Protein AF-A0A7C4ZP05-F1 (afdb_monomer)

Radius of gyration: 26.63 Å; Cα contacts (8 Å, |Δi|>4): 538; chains: 1; bounding box: 79×75×57 Å

Structure (mmCIF, N/CA/C/O backbone):
data_AF-A0A7C4ZP05-F1
#
_entry.id   AF-A0A7C4ZP05-F1
#
loop_
_atom_site.group_PDB
_atom_site.id
_atom_site.type_symbol
_atom_site.label_atom_id
_atom_site.label_alt_id
_atom_site.label_comp_id
_atom_site.label_asym_id
_atom_site.label_entity_id
_atom_site.label_seq_id
_atom_site.pdbx_PDB_ins_code
_atom_site.Cartn_x
_atom_site.Cartn_y
_atom_site.Cartn_z
_atom_site.occupancy
_atom_site.B_iso_or_equiv
_atom_site.auth_seq_id
_atom_site.auth_comp_id
_atom_site.auth_asym_id
_atom_site.auth_atom_id
_atom_site.pdbx_PDB_model_num
ATOM 1 N N . MET A 1 1 ? 10.306 21.590 0.974 1.00 30.80 1 MET A N 1
ATOM 2 C CA . MET A 1 1 ? 10.526 21.213 2.388 1.00 30.80 1 MET A CA 1
ATOM 3 C C . MET A 1 1 ? 9.267 20.503 2.827 1.00 30.80 1 MET A C 1
ATOM 5 O O . MET A 1 1 ? 8.216 21.087 2.579 1.00 30.80 1 MET A O 1
ATOM 9 N N . PRO A 1 2 ? 9.343 19.294 3.410 1.00 29.03 2 PRO A N 1
ATOM 10 C CA . PRO A 1 2 ? 8.155 18.657 3.962 1.00 29.03 2 PRO A CA 1
ATOM 11 C C . PRO A 1 2 ? 7.475 19.645 4.931 1.00 29.03 2 PRO A C 1
ATOM 13 O O . PRO A 1 2 ? 8.194 20.366 5.643 1.00 29.03 2 PRO A O 1
ATOM 16 N N . PRO A 1 3 ? 6.132 19.730 4.943 1.00 35.69 3 PRO A N 1
ATOM 17 C CA . PRO A 1 3 ? 5.375 20.804 5.598 1.00 35.69 3 PRO A CA 1
ATOM 18 C C . PRO A 1 3 ? 5.689 21.000 7.094 1.00 35.69 3 PRO A C 1
ATOM 20 O O . PRO A 1 3 ? 5.400 22.050 7.662 1.00 35.69 3 PRO A O 1
ATOM 23 N N . ASN A 1 4 ? 6.339 20.027 7.739 1.00 55.16 4 ASN A N 1
ATOM 24 C CA . ASN A 1 4 ? 6.669 20.055 9.160 1.00 55.16 4 ASN A CA 1
ATOM 25 C C . ASN A 1 4 ? 8.046 20.668 9.498 1.00 55.16 4 ASN A C 1
ATOM 27 O O . ASN A 1 4 ? 8.192 21.371 10.498 1.00 55.16 4 ASN A O 1
ATOM 31 N N . LEU A 1 5 ? 9.067 20.490 8.647 1.00 56.25 5 LEU A N 1
ATOM 32 C CA . LEU A 1 5 ? 10.419 20.997 8.940 1.00 56.25 5 LEU A CA 1
ATOM 33 C C . LEU A 1 5 ? 10.482 22.526 8.935 1.00 56.25 5 LEU A C 1
ATOM 35 O O . LEU A 1 5 ? 11.255 23.110 9.691 1.00 56.25 5 LEU A O 1
ATOM 39 N N . ALA A 1 6 ? 9.654 23.185 8.120 1.00 57.41 6 ALA A N 1
ATOM 40 C CA . ALA A 1 6 ? 9.568 24.641 8.110 1.00 57.41 6 ALA A CA 1
ATOM 41 C C . ALA A 1 6 ? 9.082 25.187 9.464 1.00 57.41 6 ALA A C 1
ATOM 43 O O . ALA A 1 6 ? 9.682 26.133 9.975 1.00 57.41 6 ALA A O 1
ATOM 44 N N . ASN A 1 7 ? 8.078 24.543 10.066 1.00 62.00 7 ASN A N 1
ATOM 45 C CA . ASN A 1 7 ? 7.514 24.924 11.361 1.00 62.00 7 ASN A CA 1
ATOM 46 C C . ASN A 1 7 ? 8.466 24.596 12.511 1.00 62.00 7 ASN A C 1
ATOM 48 O O . ASN A 1 7 ? 8.726 25.453 13.351 1.00 62.00 7 ASN A O 1
ATOM 52 N N . ILE A 1 8 ? 9.063 23.400 12.515 1.00 68.69 8 ILE A N 1
ATOM 53 C CA . ILE A 1 8 ? 10.079 23.017 13.508 1.00 68.69 8 ILE A CA 1
ATOM 54 C C . ILE A 1 8 ? 11.276 23.974 13.453 1.00 68.69 8 ILE A C 1
ATOM 56 O O . ILE A 1 8 ? 11.762 24.430 14.487 1.00 68.69 8 ILE A O 1
ATOM 60 N N . ARG A 1 9 ? 11.732 24.330 12.248 1.00 80.69 9 ARG A N 1
ATOM 61 C CA . ARG A 1 9 ? 12.804 25.308 12.053 1.00 80.69 9 ARG A CA 1
ATOM 62 C C . ARG A 1 9 ? 12.437 26.659 12.653 1.00 80.69 9 ARG A C 1
ATOM 64 O O . ARG A 1 9 ? 13.272 27.245 13.337 1.00 80.69 9 ARG A O 1
ATOM 71 N N . THR A 1 10 ? 11.220 27.151 12.429 1.00 75.62 10 THR A N 1
ATOM 72 C CA . THR A 1 10 ? 10.744 28.400 13.040 1.00 75.62 10 THR A CA 1
ATOM 73 C C . THR A 1 10 ? 10.710 28.288 14.564 1.00 75.62 10 THR A C 1
ATOM 75 O O . THR A 1 10 ? 11.285 29.135 15.241 1.00 75.62 10 THR A O 1
ATOM 78 N N . LEU A 1 11 ? 10.162 27.201 15.115 1.00 74.62 11 LEU A N 1
ATOM 79 C CA . LEU A 1 11 ? 10.072 26.971 16.562 1.00 74.62 11 LEU A CA 1
ATOM 80 C C . LEU A 1 11 ? 11.438 26.938 17.249 1.00 74.62 11 LEU A C 1
ATOM 82 O O . LEU A 1 11 ? 11.625 27.584 18.280 1.00 74.62 11 LEU A O 1
ATOM 86 N N . LEU A 1 12 ? 12.405 26.230 16.667 1.00 82.19 12 LEU A N 1
ATOM 87 C CA . LEU A 1 12 ? 13.773 26.183 17.176 1.00 82.19 12 LEU A CA 1
ATOM 88 C C . LEU A 1 12 ? 14.471 27.542 17.024 1.00 82.19 12 LEU A C 1
ATOM 90 O O . LEU A 1 12 ? 15.146 27.994 17.944 1.00 82.19 12 LEU A O 1
ATOM 94 N N . THR A 1 13 ? 14.263 28.228 15.894 1.00 86.31 13 THR A N 1
ATOM 95 C CA . THR A 1 13 ? 14.860 29.549 15.634 1.00 86.31 13 THR A CA 1
ATOM 96 C C . THR A 1 13 ? 14.288 30.621 16.556 1.00 86.31 13 THR A C 1
ATOM 98 O O . THR A 1 13 ? 14.996 31.535 16.955 1.00 86.31 13 THR A O 1
ATOM 101 N N . GLU A 1 14 ? 13.016 30.576 16.917 1.00 81.69 14 GLU A N 1
ATOM 102 C CA . GLU A 1 14 ? 12.424 31.583 17.796 1.00 81.69 14 GLU A CA 1
ATOM 103 C C . GLU A 1 14 ? 12.523 31.202 19.273 1.00 81.69 14 GLU A C 1
ATOM 105 O O . GLU A 1 14 ? 12.403 32.069 20.137 1.00 81.69 14 GLU A O 1
ATOM 110 N N . GLY A 1 15 ? 12.620 29.910 19.585 1.00 78.75 15 GLY A N 1
ATOM 111 C CA . GLY A 1 15 ? 12.507 29.375 20.942 1.00 78.75 15 GLY A CA 1
ATOM 112 C C . GLY A 1 15 ? 13.802 29.319 21.737 1.00 78.75 15 GLY A C 1
ATOM 113 O O . GLY A 1 15 ? 13.717 29.225 22.958 1.00 78.75 15 GLY A O 1
ATOM 114 N N . PHE A 1 16 ? 14.947 29.399 21.060 1.00 85.94 16 PHE A N 1
ATOM 115 C CA . PHE A 1 16 ? 16.266 29.189 21.652 1.00 85.94 16 PHE A CA 1
ATOM 116 C C . PHE A 1 16 ? 17.277 30.223 21.164 1.00 85.94 16 PHE A C 1
ATOM 118 O O . PHE A 1 16 ? 17.173 30.740 20.044 1.00 85.94 16 PHE A O 1
ATOM 125 N N . PHE A 1 17 ? 18.259 30.525 22.007 1.00 89.44 17 PHE A N 1
ATOM 126 C CA . PHE A 1 17 ? 19.456 31.254 21.612 1.00 89.44 17 PHE A CA 1
ATOM 127 C C . PHE A 1 17 ? 20.478 30.311 20.961 1.00 89.44 17 PHE A C 1
ATOM 129 O O . PHE A 1 17 ? 20.321 29.088 20.959 1.00 89.44 17 PHE A O 1
ATOM 136 N N . GLU A 1 18 ? 21.519 30.876 20.347 1.00 90.19 18 GLU A N 1
ATOM 137 C CA . GLU A 1 18 ? 22.567 30.062 19.715 1.00 90.19 18 GLU A CA 1
ATOM 138 C C . GLU A 1 18 ? 23.317 29.225 20.754 1.00 90.19 18 GLU A C 1
ATOM 140 O O . GLU A 1 18 ? 23.667 28.075 20.487 1.00 90.19 18 GLU A O 1
ATOM 145 N N . GLU A 1 19 ? 23.514 29.780 21.948 1.00 89.00 19 GLU A N 1
ATOM 146 C CA . GLU A 1 19 ? 24.172 29.119 23.067 1.00 89.00 19 GLU A CA 1
ATOM 147 C C . GLU A 1 19 ? 23.390 27.884 23.533 1.00 89.00 19 GLU A C 1
ATOM 149 O O . GLU A 1 19 ? 23.995 26.833 23.732 1.00 89.00 19 GLU A O 1
ATOM 154 N N . ASP A 1 20 ? 22.057 27.966 23.613 1.00 90.31 20 ASP A N 1
ATOM 155 C CA . ASP A 1 20 ? 21.196 26.847 24.023 1.00 90.31 20 ASP A CA 1
ATOM 156 C C . ASP A 1 20 ? 21.306 25.667 23.046 1.00 90.31 20 ASP A C 1
ATOM 158 O O . ASP A 1 20 ? 21.434 24.508 23.443 1.00 90.31 20 ASP A O 1
ATOM 162 N N . LEU A 1 21 ? 21.290 25.964 21.742 1.00 90.56 21 LEU A N 1
ATOM 163 C CA . LEU A 1 21 ? 21.385 24.961 20.678 1.00 90.56 21 LEU A CA 1
ATOM 164 C C . LEU A 1 21 ? 22.771 24.305 20.636 1.00 90.56 21 LEU A C 1
ATOM 166 O O . LEU A 1 21 ? 22.892 23.110 20.359 1.00 90.56 21 LEU A O 1
ATOM 170 N N . ARG A 1 22 ? 23.827 25.069 20.931 1.00 90.75 22 ARG A N 1
ATOM 171 C CA . ARG A 1 22 ? 25.195 24.543 21.040 1.00 90.75 22 ARG A CA 1
ATOM 172 C C . ARG A 1 22 ? 25.364 23.687 22.293 1.00 90.75 22 ARG A C 1
ATOM 174 O O . ARG A 1 22 ? 25.927 22.597 22.196 1.00 90.75 22 ARG A O 1
ATOM 181 N N . ALA A 1 23 ? 24.820 24.128 23.427 1.00 89.38 23 ALA A N 1
ATOM 182 C CA . ALA A 1 23 ? 24.806 23.369 24.675 1.00 89.38 23 ALA A CA 1
ATOM 183 C C . ALA A 1 23 ? 24.062 22.036 24.512 1.00 89.38 23 ALA A C 1
ATOM 185 O O . ALA A 1 23 ? 24.596 20.992 24.872 1.00 89.38 23 ALA A O 1
ATOM 186 N N . PHE A 1 24 ? 22.906 22.031 23.836 1.00 91.81 24 PHE A N 1
ATOM 187 C CA . PHE A 1 24 ? 22.187 20.799 23.494 1.00 91.81 24 PHE A CA 1
ATOM 188 C C . PHE A 1 24 ? 23.074 19.760 22.800 1.00 91.81 24 PHE A C 1
ATOM 190 O O . PHE A 1 24 ? 23.030 18.576 23.147 1.00 91.81 24 PHE A O 1
ATOM 197 N N . CYS A 1 25 ? 23.889 20.194 21.837 1.00 89.88 25 CYS A N 1
ATOM 198 C CA . CYS A 1 25 ? 24.776 19.298 21.100 1.00 89.88 25 CYS A CA 1
ATOM 199 C C . CYS A 1 25 ? 25.885 18.722 21.985 1.00 89.88 25 CYS A C 1
ATOM 201 O O . CYS A 1 25 ? 26.274 17.571 21.800 1.00 89.88 25 CYS A O 1
ATOM 203 N N . LEU A 1 26 ? 26.383 19.498 22.950 1.00 87.00 26 LEU A N 1
ATOM 204 C CA . LEU A 1 26 ? 27.374 19.038 23.925 1.00 87.00 26 LEU A CA 1
ATOM 205 C C . LEU A 1 26 ? 26.772 18.054 24.931 1.00 87.00 26 LEU A C 1
ATOM 207 O O . LEU A 1 26 ? 27.380 17.022 25.225 1.00 87.00 26 LEU A O 1
ATOM 211 N N . ASP A 1 27 ? 25.573 18.349 25.422 1.00 87.00 27 ASP A N 1
ATOM 212 C CA . ASP A 1 27 ? 24.949 17.621 26.525 1.00 87.00 27 ASP A CA 1
ATOM 213 C C . ASP A 1 27 ? 24.221 16.354 26.063 1.00 87.00 27 ASP A C 1
ATOM 215 O O . ASP A 1 27 ? 24.040 15.414 26.837 1.00 87.00 27 ASP A O 1
ATOM 219 N N . THR A 1 28 ? 23.854 16.280 24.781 1.00 87.56 28 THR A N 1
ATOM 220 C CA . THR A 1 28 ? 23.114 15.150 24.212 1.00 87.56 28 THR A CA 1
ATOM 221 C C . THR A 1 28 ? 24.054 14.230 23.432 1.00 87.56 28 THR A C 1
ATOM 223 O O . THR A 1 28 ? 24.472 14.586 22.329 1.00 87.56 28 THR A O 1
ATOM 226 N N . PRO A 1 29 ? 24.355 13.001 23.913 1.00 87.88 29 PRO A N 1
ATOM 227 C CA . PRO A 1 29 ? 25.330 12.109 23.275 1.00 87.88 29 PRO A CA 1
ATOM 228 C C . PRO A 1 29 ? 25.090 11.861 21.780 1.00 87.88 29 PRO A C 1
ATOM 230 O O . PRO A 1 29 ? 26.048 11.784 21.016 1.00 87.88 29 PRO A O 1
ATOM 233 N N . LYS A 1 30 ? 23.821 11.799 21.349 1.00 86.12 30 LYS A N 1
ATOM 234 C CA . LYS A 1 30 ? 23.440 11.623 19.936 1.00 86.12 30 LYS A CA 1
ATOM 235 C C . LYS A 1 30 ? 23.768 12.826 19.041 1.00 86.12 30 LYS A C 1
ATOM 237 O O . LYS A 1 30 ? 23.913 12.637 17.841 1.00 86.12 30 LYS A O 1
ATOM 242 N N . PHE A 1 31 ? 23.892 14.029 19.601 1.00 90.19 31 PHE A N 1
ATOM 243 C CA . PHE A 1 31 ? 24.174 15.271 18.869 1.00 90.19 31 PHE A CA 1
ATOM 244 C C . PHE A 1 31 ? 25.610 15.785 19.064 1.00 90.19 31 PHE A C 1
ATOM 246 O O . PHE A 1 31 ? 26.025 16.714 18.375 1.00 90.19 31 PHE A O 1
ATOM 253 N N . LYS A 1 32 ? 26.426 15.132 19.901 1.00 88.00 32 LYS A N 1
ATOM 254 C CA . LYS A 1 32 ? 27.865 15.435 20.006 1.00 88.00 32 LYS A CA 1
ATOM 255 C C . LYS A 1 32 ? 28.602 15.447 18.658 1.00 88.00 32 LYS A C 1
ATOM 257 O O . LYS A 1 32 ? 29.421 16.344 18.471 1.00 88.00 32 LYS A O 1
ATOM 262 N N . PRO A 1 33 ? 28.323 14.539 17.697 1.00 90.38 33 PRO A N 1
ATOM 263 C CA . PRO A 1 33 ? 29.022 14.551 16.412 1.00 90.38 33 PRO A CA 1
ATOM 264 C C . PRO A 1 33 ? 28.807 15.834 15.598 1.00 90.38 33 PRO A C 1
ATOM 266 O O . PRO A 1 33 ? 29.741 16.296 14.951 1.00 90.38 33 PRO A O 1
ATOM 269 N N . VAL A 1 34 ? 27.615 16.445 15.660 1.00 89.75 34 VAL A N 1
ATOM 270 C CA . VAL A 1 34 ? 27.329 17.684 14.914 1.00 89.75 34 VAL A CA 1
ATOM 271 C C . VAL A 1 34 ? 27.906 18.925 15.593 1.00 89.75 34 VAL A C 1
ATOM 273 O O . VAL A 1 34 ? 28.084 19.942 14.936 1.00 89.75 34 VAL A O 1
ATOM 276 N N . HIS A 1 35 ? 28.278 18.854 16.875 1.00 86.56 35 HIS A N 1
ATOM 277 C CA . HIS A 1 35 ? 28.803 20.007 17.613 1.00 86.56 35 HIS A CA 1
ATOM 278 C C . HIS A 1 35 ? 30.012 20.663 16.922 1.00 86.56 35 HIS A C 1
ATOM 280 O O . HIS A 1 35 ? 30.064 21.886 16.802 1.00 86.56 35 HIS A O 1
ATOM 286 N N . HIS A 1 36 ? 30.963 19.864 16.424 1.00 80.88 36 HIS A N 1
ATOM 287 C CA . HIS A 1 36 ? 32.128 20.386 15.699 1.00 80.88 36 HIS A CA 1
ATOM 288 C C . HIS A 1 36 ? 31.745 21.042 14.368 1.00 80.88 36 HIS A C 1
ATOM 290 O O . HIS A 1 36 ? 32.348 22.039 13.988 1.00 80.88 36 HIS A O 1
ATOM 296 N N . GLU A 1 37 ? 30.707 20.540 13.697 1.00 82.62 37 GLU A N 1
ATOM 297 C CA . GLU A 1 37 ? 30.197 21.113 12.447 1.00 82.62 37 GLU A CA 1
ATOM 298 C C . GLU A 1 37 ? 29.504 22.471 12.665 1.00 82.62 37 GLU A C 1
ATOM 300 O O . GLU A 1 37 ? 29.384 23.264 11.735 1.00 82.62 37 GLU A O 1
ATOM 305 N N . LEU A 1 38 ? 29.056 22.761 13.893 1.00 84.44 38 LEU A N 1
ATOM 306 C CA . LEU A 1 38 ? 28.462 24.049 14.248 1.00 84.44 38 LEU A CA 1
ATOM 307 C C . LEU A 1 38 ? 29.509 25.129 14.554 1.00 84.44 38 LEU A C 1
ATOM 309 O O . LEU A 1 38 ? 29.139 26.300 14.653 1.00 84.44 38 LEU A O 1
ATOM 313 N N . ALA A 1 39 ? 30.782 24.775 14.768 1.00 77.69 39 ALA A N 1
ATOM 314 C CA . ALA A 1 39 ? 31.814 25.706 15.239 1.00 77.69 39 ALA A CA 1
ATOM 315 C C . ALA A 1 39 ? 32.020 26.897 14.286 1.00 77.69 39 ALA A C 1
ATOM 317 O O . ALA A 1 39 ? 32.124 28.031 14.746 1.00 77.69 39 ALA A O 1
ATOM 318 N N . ASP A 1 40 ? 31.967 26.641 12.978 1.00 80.25 40 ASP A N 1
ATOM 319 C CA . ASP A 1 40 ? 32.192 27.651 11.935 1.00 80.25 40 ASP A CA 1
ATOM 320 C C . ASP A 1 40 ? 30.897 28.327 11.450 1.00 80.25 40 ASP A C 1
ATOM 322 O O . ASP A 1 40 ? 30.927 29.252 10.635 1.00 80.25 40 ASP A O 1
ATOM 326 N N . LEU A 1 41 ? 29.735 27.881 11.940 1.00 85.81 41 LEU A N 1
ATOM 327 C CA . LEU A 1 41 ? 28.446 28.463 11.579 1.00 85.81 41 LEU A CA 1
ATOM 328 C C . LEU A 1 41 ? 28.146 29.669 12.467 1.00 85.81 41 LEU A C 1
ATOM 330 O O . LEU A 1 41 ? 28.097 29.554 13.689 1.00 85.81 41 LEU A O 1
ATOM 334 N N . SER A 1 42 ? 27.874 30.815 11.845 1.00 78.88 42 SER A N 1
ATOM 335 C CA . SER A 1 42 ? 27.343 31.999 12.523 1.00 78.88 42 SER A CA 1
ATOM 336 C C . SER A 1 42 ? 25.882 32.206 12.137 1.00 78.88 42 SER A C 1
ATOM 338 O O . SER A 1 42 ? 25.496 32.042 10.977 1.00 78.88 42 SER A O 1
ATOM 340 N N . GLY A 1 43 ? 25.052 32.556 13.117 1.00 83.94 43 GLY A N 1
ATOM 341 C CA . GLY A 1 43 ? 23.638 32.811 12.893 1.00 83.94 43 GLY A CA 1
ATOM 342 C C . GLY A 1 43 ? 22.750 31.605 13.192 1.00 83.94 43 GLY A C 1
ATOM 343 O O . GLY A 1 43 ? 22.814 30.544 12.566 1.00 83.94 43 GLY A O 1
ATOM 344 N N . LYS A 1 44 ? 21.806 31.833 14.100 1.00 87.94 44 LYS A N 1
ATOM 345 C CA . LYS A 1 44 ? 20.807 30.882 14.590 1.00 87.94 44 LYS A CA 1
ATOM 346 C C . LYS A 1 44 ? 20.099 30.068 13.506 1.00 87.94 44 LYS A C 1
ATOM 348 O O . LYS A 1 44 ? 19.918 28.866 13.665 1.00 87.94 44 LYS A O 1
ATOM 353 N N . LYS A 1 45 ? 19.732 30.686 12.378 1.00 86.38 45 LYS A N 1
ATOM 354 C CA . LYS A 1 45 ? 19.067 29.983 11.264 1.00 86.38 45 LYS A CA 1
ATOM 355 C C . LYS A 1 45 ? 19.951 28.894 10.647 1.00 86.38 45 LYS A C 1
ATOM 357 O O . LYS A 1 45 ? 19.439 27.825 10.330 1.00 86.38 45 LYS A O 1
ATOM 362 N N . ALA A 1 46 ? 21.251 29.151 10.493 1.00 88.19 46 ALA A N 1
ATOM 363 C CA . ALA A 1 46 ? 22.197 28.182 9.943 1.00 88.19 46 ALA A CA 1
ATOM 364 C C . ALA A 1 46 ? 22.427 27.018 10.918 1.00 88.19 46 ALA A C 1
ATOM 366 O O . ALA A 1 46 ? 22.433 25.861 10.506 1.00 88.19 46 ALA A O 1
ATOM 367 N N . ILE A 1 47 ? 22.520 27.321 12.217 1.00 91.06 47 ILE A N 1
ATOM 368 C CA . ILE A 1 47 ? 22.652 26.318 13.283 1.00 91.06 47 ILE A CA 1
ATOM 369 C C . ILE A 1 47 ? 21.423 25.400 13.324 1.00 91.06 47 ILE A C 1
ATOM 371 O O . ILE A 1 47 ? 21.563 24.179 13.293 1.00 91.06 47 ILE A O 1
ATOM 375 N N . VAL A 1 48 ? 20.213 25.970 13.333 1.00 91.56 48 VAL A N 1
ATOM 376 C CA . VAL A 1 48 ? 18.960 25.196 13.338 1.00 91.56 48 VAL A CA 1
ATOM 377 C C . VAL A 1 48 ? 18.832 24.338 12.081 1.00 91.56 48 VAL A C 1
ATOM 379 O O . VAL A 1 48 ? 18.484 23.165 12.177 1.00 91.56 48 VAL A O 1
ATOM 382 N N . GLN A 1 49 ? 19.137 24.895 10.907 1.00 90.31 49 GLN A N 1
ATOM 383 C CA . GLN A 1 49 ? 19.102 24.152 9.649 1.00 90.31 49 GLN A CA 1
ATOM 384 C C . GLN A 1 49 ? 20.046 22.941 9.695 1.00 90.31 49 GLN A C 1
ATOM 386 O O . GLN A 1 49 ? 19.627 21.829 9.379 1.00 90.31 49 GLN A O 1
ATOM 391 N N . ARG A 1 50 ? 21.285 23.131 10.167 1.00 91.25 50 ARG A N 1
ATOM 392 C CA . ARG A 1 50 ? 22.265 22.046 10.279 1.00 91.25 50 ARG A CA 1
ATOM 393 C C . ARG A 1 50 ? 21.841 20.973 11.279 1.00 91.25 50 ARG A C 1
ATOM 395 O O . ARG A 1 50 ? 22.029 19.786 11.021 1.00 91.25 50 ARG A O 1
ATOM 402 N N . LEU A 1 51 ? 21.239 21.377 12.397 1.00 89.38 51 LEU A N 1
ATOM 403 C CA . LEU A 1 51 ? 20.708 20.447 13.391 1.00 89.38 51 LEU A CA 1
ATOM 404 C C . LEU A 1 51 ? 19.575 19.589 12.837 1.00 89.38 51 LEU A C 1
ATOM 406 O O . LEU A 1 51 ? 19.536 18.395 13.121 1.00 89.38 51 LEU A O 1
ATOM 410 N N . LEU A 1 52 ? 18.685 20.174 12.035 1.00 87.25 52 LEU A N 1
ATOM 411 C CA . LEU A 1 52 ? 17.587 19.443 11.407 1.00 87.25 52 LEU A CA 1
ATOM 412 C C . LEU A 1 52 ? 18.091 18.460 10.353 1.00 87.25 52 LEU A C 1
ATOM 414 O O . LEU A 1 52 ? 17.687 17.304 10.378 1.00 87.25 52 LEU A O 1
ATOM 418 N N . GLU A 1 53 ? 19.030 18.877 9.505 1.00 86.94 53 GLU A N 1
ATOM 419 C CA . GLU A 1 53 ? 19.675 17.990 8.527 1.00 86.94 53 GLU A CA 1
ATOM 420 C C . GLU A 1 53 ? 20.397 16.823 9.205 1.00 86.94 53 GLU A C 1
ATOM 422 O O . GLU A 1 53 ? 20.304 15.676 8.766 1.00 86.94 53 GLU A O 1
ATOM 427 N N . PHE A 1 54 ? 21.115 17.098 10.297 1.00 89.38 54 PHE A N 1
ATOM 428 C CA . PHE A 1 54 ? 21.764 16.056 11.080 1.00 89.38 54 PHE A CA 1
ATOM 429 C C . PHE A 1 54 ? 20.738 15.106 11.704 1.00 89.38 54 PHE A C 1
ATOM 431 O O . PHE A 1 54 ? 20.906 13.890 11.624 1.00 89.38 54 PHE A O 1
ATOM 438 N N . ALA A 1 55 ? 19.679 15.651 12.304 1.00 82.25 55 ALA A N 1
ATOM 439 C CA . ALA A 1 55 ? 18.650 14.876 12.980 1.00 82.25 55 ALA A CA 1
ATOM 440 C C . ALA A 1 55 ? 17.845 13.993 12.020 1.00 82.25 55 ALA A C 1
ATOM 442 O O . ALA A 1 55 ? 17.488 12.874 12.379 1.00 82.25 55 ALA A O 1
ATOM 443 N N . GLU A 1 56 ? 17.591 14.475 10.806 1.00 78.12 56 GLU A N 1
ATOM 444 C CA . GLU A 1 56 ? 16.974 13.713 9.722 1.00 78.12 56 GLU A CA 1
ATOM 445 C C . GLU A 1 56 ? 17.913 12.598 9.244 1.00 78.12 56 GLU A C 1
ATOM 447 O O . GLU A 1 56 ? 17.521 11.435 9.193 1.00 78.12 56 GLU A O 1
ATOM 452 N N . ARG A 1 57 ? 19.193 12.919 9.008 1.00 83.00 57 ARG A N 1
ATOM 453 C CA . ARG A 1 57 ? 20.216 11.945 8.589 1.00 83.00 57 ARG A CA 1
ATOM 454 C C . ARG A 1 57 ? 20.466 10.842 9.621 1.00 83.00 57 ARG A C 1
ATOM 456 O O . ARG A 1 57 ? 20.879 9.751 9.248 1.00 83.00 57 ARG A O 1
ATOM 463 N N . GLN A 1 58 ? 20.311 11.141 10.906 1.00 80.69 58 GLN A N 1
ATOM 464 C CA . GLN A 1 58 ? 20.567 10.212 12.014 1.00 80.69 58 GLN A CA 1
ATOM 465 C C . GLN A 1 58 ? 19.281 9.653 12.638 1.00 80.69 58 GLN A C 1
ATOM 467 O O . GLN A 1 58 ? 19.345 9.038 13.703 1.00 80.69 58 GLN A O 1
ATOM 472 N N . GLU A 1 59 ? 18.123 9.906 12.016 1.00 73.25 59 GLU A N 1
ATOM 473 C CA . GLU A 1 59 ? 16.800 9.469 12.485 1.00 73.25 59 GLU A CA 1
ATOM 474 C C . GLU A 1 59 ? 16.551 9.791 13.975 1.00 73.25 59 GLU A C 1
ATOM 476 O O . GLU A 1 59 ? 15.975 9.016 14.739 1.00 73.25 59 GLU A O 1
ATOM 481 N N . CYS A 1 60 ? 17.023 10.955 14.430 1.00 73.81 60 CYS A N 1
ATOM 482 C CA . CYS A 1 60 ? 16.996 11.359 15.836 1.00 73.81 60 CYS A CA 1
ATOM 483 C C . CYS A 1 60 ? 16.255 12.680 16.086 1.00 73.81 60 CYS A C 1
ATOM 485 O O . CYS A 1 60 ? 16.390 13.272 17.159 1.00 73.81 60 CYS A O 1
ATOM 487 N N . LEU A 1 61 ? 15.404 13.104 15.145 1.00 77.06 61 LEU A N 1
ATOM 488 C CA . LEU A 1 61 ? 14.562 14.302 15.264 1.00 77.06 61 LEU A CA 1
ATOM 489 C C . LEU A 1 61 ? 13.725 14.322 16.552 1.00 77.06 61 LEU A C 1
ATOM 491 O O . LEU A 1 61 ? 13.627 15.357 17.209 1.00 77.06 61 LEU A O 1
ATOM 495 N N . ALA A 1 62 ? 13.206 13.167 16.975 1.00 66.00 62 ALA A N 1
ATOM 496 C CA . ALA A 1 62 ? 12.449 13.037 18.219 1.00 66.00 62 ALA A CA 1
ATOM 497 C C . ALA A 1 62 ? 13.248 13.475 19.462 1.00 66.00 62 ALA A C 1
ATOM 499 O O . ALA A 1 62 ? 12.678 14.039 20.393 1.00 66.00 62 ALA A O 1
ATOM 500 N N . VAL A 1 63 ? 14.568 13.268 19.478 1.00 72.94 63 VAL A N 1
ATOM 501 C CA . VAL A 1 63 ? 15.436 13.638 20.609 1.00 72.94 63 VAL A CA 1
ATOM 502 C C . VAL A 1 63 ? 15.589 15.156 20.699 1.00 72.94 63 VAL A C 1
ATOM 504 O O . VAL A 1 63 ? 15.447 15.719 21.783 1.00 72.94 63 VAL A O 1
ATOM 507 N N . LEU A 1 64 ? 15.803 15.818 19.557 1.00 81.38 64 LEU A N 1
ATOM 508 C CA . LEU A 1 64 ? 15.868 17.280 19.463 1.00 81.38 64 LEU A CA 1
ATOM 509 C C . LEU A 1 64 ? 14.547 17.926 19.897 1.00 81.38 64 LEU A C 1
ATOM 511 O O . LEU A 1 64 ? 14.547 18.864 20.690 1.00 81.38 64 LEU A O 1
ATOM 515 N N . LEU A 1 65 ? 13.418 17.389 19.432 1.00 74.94 65 LEU A N 1
ATOM 516 C CA . LEU A 1 65 ? 12.094 17.901 19.791 1.00 74.94 65 LEU A CA 1
ATOM 517 C C . LEU A 1 65 ? 11.747 17.662 21.266 1.00 74.94 65 LEU A C 1
ATOM 519 O O . LEU A 1 65 ? 11.159 18.532 21.905 1.00 74.94 65 LEU A O 1
ATOM 523 N N . THR A 1 66 ? 12.143 16.517 21.830 1.00 70.81 66 THR A N 1
ATOM 524 C CA . THR A 1 66 ? 11.922 16.208 23.253 1.00 70.81 66 THR A CA 1
ATOM 525 C C . THR A 1 66 ? 12.698 17.166 24.151 1.00 70.81 66 THR A C 1
ATOM 527 O O . THR A 1 66 ? 12.138 17.704 25.105 1.00 70.81 66 THR A O 1
ATOM 530 N N . TRP A 1 67 ? 13.967 17.429 23.824 1.00 84.50 67 TRP A N 1
ATOM 531 C CA . TRP A 1 67 ? 14.769 18.423 24.536 1.00 84.50 67 TRP A CA 1
ATOM 532 C C . TRP A 1 67 ? 14.158 19.822 24.425 1.00 84.50 67 TRP A C 1
ATOM 534 O O . TRP A 1 67 ? 13.956 20.487 25.439 1.00 84.50 67 TRP A O 1
ATOM 544 N N . ALA A 1 68 ? 13.791 20.238 23.211 1.00 80.50 68 ALA A N 1
ATOM 545 C CA . ALA A 1 68 ? 13.201 21.547 22.970 1.00 80.50 68 ALA A CA 1
ATOM 546 C C . ALA A 1 68 ? 11.905 21.750 23.782 1.00 80.50 68 ALA A C 1
ATOM 548 O O . ALA A 1 68 ? 11.709 22.784 24.424 1.00 80.50 68 ALA A O 1
ATOM 549 N N . LYS A 1 69 ? 11.052 20.722 23.841 1.00 69.44 69 LYS A N 1
ATOM 550 C CA . LYS A 1 69 ? 9.835 20.726 24.660 1.00 69.44 69 LYS A CA 1
ATOM 551 C C . LYS A 1 69 ? 10.134 20.825 26.158 1.00 69.44 69 LYS A C 1
ATOM 553 O O . LYS A 1 69 ? 9.423 21.535 26.860 1.00 69.44 69 LYS A O 1
ATOM 558 N N . ALA A 1 70 ? 11.170 20.146 26.648 1.00 74.06 70 ALA A N 1
ATOM 559 C CA . ALA A 1 70 ? 11.548 20.192 28.060 1.00 74.06 70 ALA A CA 1
ATOM 560 C C . ALA A 1 70 ? 12.106 21.562 28.488 1.00 74.06 70 ALA A C 1
ATOM 562 O O . ALA A 1 70 ? 11.847 22.000 29.605 1.00 74.06 70 ALA A O 1
ATOM 563 N N . GLN A 1 71 ? 12.850 22.239 27.608 1.00 78.56 71 GLN A N 1
ATOM 564 C CA . GLN A 1 71 ? 13.499 23.520 27.915 1.00 78.56 71 GLN A CA 1
ATOM 565 C C . GLN A 1 71 ? 12.568 24.727 27.801 1.00 78.56 71 GLN A C 1
ATOM 567 O O . GLN A 1 71 ? 12.760 25.726 28.490 1.00 78.56 71 GLN A O 1
ATOM 572 N N . ASN A 1 72 ? 11.544 24.653 26.947 1.00 68.94 72 ASN A N 1
ATOM 573 C CA . ASN A 1 72 ? 10.560 25.723 26.828 1.00 68.94 72 ASN A CA 1
ATOM 574 C C . ASN A 1 72 ? 9.121 25.174 26.783 1.00 68.94 72 ASN A C 1
ATOM 576 O O . ASN A 1 72 ? 8.441 25.318 25.762 1.00 68.94 72 ASN A O 1
ATOM 580 N N . PRO A 1 73 ? 8.633 24.553 27.880 1.00 62.78 73 PRO A N 1
ATOM 581 C CA . PRO A 1 73 ? 7.336 23.886 27.901 1.00 62.78 73 PRO A CA 1
ATOM 582 C C . PRO A 1 73 ? 6.207 24.816 27.479 1.00 62.78 73 PRO A C 1
ATOM 584 O O . PRO A 1 73 ? 5.445 24.444 26.610 1.00 62.78 73 PRO A O 1
ATOM 587 N N . ALA A 1 74 ? 6.168 26.064 27.957 1.00 55.97 74 ALA A N 1
ATOM 588 C CA . ALA A 1 74 ? 5.119 27.026 27.608 1.00 55.97 74 ALA A CA 1
ATOM 589 C C . ALA A 1 74 ? 5.073 27.367 26.104 1.00 55.97 74 ALA A C 1
ATOM 591 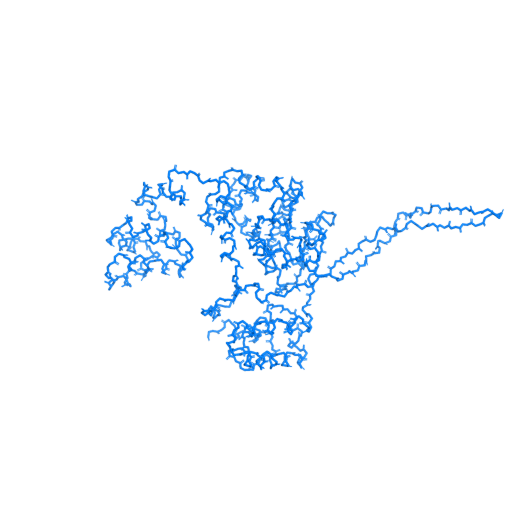O O . ALA A 1 74 ? 3.992 27.512 25.529 1.00 55.97 74 ALA A O 1
ATOM 592 N N . LYS A 1 75 ? 6.232 27.460 25.436 1.00 56.06 75 LYS A N 1
ATOM 593 C CA . LYS A 1 75 ? 6.296 27.680 23.984 1.00 56.06 75 LYS A CA 1
ATOM 594 C C . LYS A 1 75 ? 5.872 26.426 23.219 1.00 56.06 75 LYS A C 1
ATOM 596 O O . LYS A 1 75 ? 5.143 26.536 22.246 1.00 56.06 75 LYS A O 1
ATOM 601 N N . TYR A 1 76 ? 6.242 25.237 23.686 1.00 55.50 76 TYR A N 1
ATOM 602 C CA . TYR A 1 76 ? 5.888 23.965 23.044 1.00 55.50 76 TYR A CA 1
ATOM 603 C C . TYR A 1 76 ? 4.526 23.382 23.494 1.00 55.50 76 TYR A C 1
ATOM 605 O O . TYR A 1 76 ? 4.024 22.454 22.866 1.00 55.50 76 TYR A O 1
ATOM 613 N N . GLU A 1 77 ? 3.897 23.925 24.538 1.00 45.91 77 GLU A N 1
ATOM 614 C CA . GLU A 1 77 ? 2.519 23.670 24.990 1.00 45.91 77 GLU A CA 1
ATOM 615 C C . GLU A 1 77 ? 1.535 24.566 24.241 1.00 45.91 77 GLU A C 1
ATOM 617 O O . GLU A 1 77 ? 0.523 24.071 23.755 1.00 45.91 77 GLU A O 1
ATOM 622 N N . LYS A 1 78 ? 1.879 25.847 24.013 1.00 41.12 78 LYS A N 1
ATOM 623 C CA . LYS A 1 78 ? 1.146 26.719 23.072 1.00 41.12 78 LYS A CA 1
ATOM 624 C C . LYS A 1 78 ? 1.122 26.140 21.649 1.00 41.12 78 LYS A C 1
ATOM 626 O O . LYS A 1 78 ? 0.220 26.422 20.869 1.00 41.12 78 LYS A O 1
ATOM 631 N N . HIS A 1 79 ? 2.107 25.304 21.327 1.00 43.28 79 HIS A N 1
ATOM 632 C CA . HIS A 1 79 ? 2.248 24.610 20.054 1.00 43.28 79 HIS A CA 1
ATOM 633 C C . HIS A 1 79 ? 2.076 23.090 20.187 1.00 43.28 79 HIS A C 1
ATOM 635 O O . HIS A 1 79 ? 2.737 22.359 19.452 1.00 43.28 79 HIS A O 1
ATOM 641 N N . GLN A 1 80 ? 1.185 22.610 21.072 1.00 42.00 80 GLN A N 1
ATOM 642 C CA . GLN A 1 80 ? 0.770 21.201 21.134 1.00 42.00 80 GLN A CA 1
ATOM 643 C C . GLN A 1 80 ? -0.677 20.976 20.636 1.00 42.00 80 GLN A C 1
ATOM 645 O O . GLN A 1 80 ? -1.628 21.132 21.393 1.00 42.00 80 GLN A O 1
ATOM 650 N N . PRO A 1 81 ? -0.844 20.547 19.372 1.00 46.91 81 PRO A N 1
ATOM 651 C CA . PRO A 1 81 ? 0.138 20.731 18.324 1.00 46.91 81 PRO A CA 1
ATOM 652 C C . PRO A 1 81 ? -0.416 21.424 17.089 1.00 46.91 81 PRO A C 1
ATOM 654 O O . PRO A 1 81 ? -1.242 20.903 16.346 1.00 46.91 81 PRO A O 1
ATOM 657 N N . TYR A 1 82 ? 0.186 22.590 16.854 1.00 45.03 82 TYR A N 1
ATOM 658 C CA . TYR A 1 82 ? 0.306 23.249 15.557 1.00 45.03 82 TYR A CA 1
ATOM 659 C C . TYR A 1 82 ? -0.997 23.769 14.944 1.00 45.03 82 TYR A C 1
ATOM 661 O O . TYR A 1 82 ? -1.244 23.589 13.746 1.00 45.03 82 TYR A O 1
ATOM 669 N N . PHE A 1 83 ? -1.786 24.475 15.756 1.00 37.50 83 PHE A N 1
ATOM 670 C CA . PHE A 1 83 ? -2.768 25.436 15.263 1.00 37.50 83 PHE A CA 1
ATOM 671 C C . PHE A 1 83 ? -2.212 26.844 15.462 1.00 37.50 83 PHE A C 1
ATOM 673 O O . PHE A 1 83 ? -1.985 27.291 16.585 1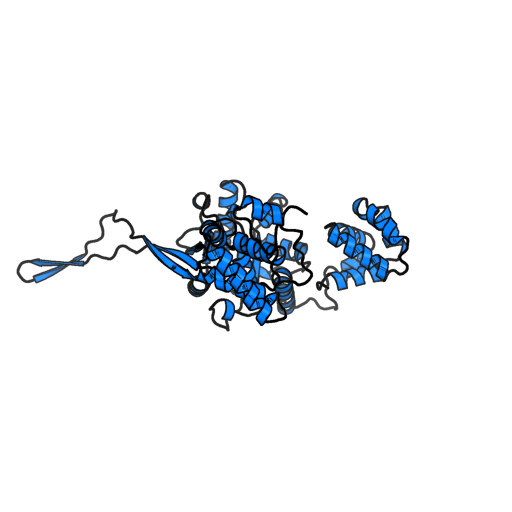.00 37.50 83 PHE A O 1
ATOM 680 N N . GLU A 1 84 ? -1.916 27.521 14.356 1.00 35.00 84 GLU A N 1
ATOM 681 C CA . GLU A 1 84 ? -1.887 28.977 14.363 1.00 35.00 84 GLU A CA 1
ATOM 682 C C . GLU A 1 84 ? -3.338 29.443 14.484 1.00 35.00 84 GLU A C 1
ATOM 684 O O . GLU A 1 84 ? -4.133 29.245 13.571 1.00 35.00 84 GLU A O 1
ATOM 689 N N . GLY A 1 85 ? -3.691 30.024 15.628 1.00 38.66 85 GLY A N 1
ATOM 690 C CA . GLY A 1 85 ? -4.972 30.695 15.828 1.00 38.66 85 GLY A CA 1
ATOM 691 C C . GLY A 1 85 ? -5.628 30.332 17.153 1.00 38.66 85 GLY A C 1
ATOM 692 O O . GLY A 1 85 ? -5.511 29.210 17.634 1.00 38.66 85 GLY A O 1
ATOM 693 N N . ASP A 1 86 ? -6.368 31.275 17.729 1.00 39.56 86 ASP A N 1
ATOM 694 C CA . ASP A 1 86 ? -7.198 31.085 18.929 1.00 39.56 86 ASP A CA 1
ATOM 695 C C . ASP A 1 86 ? -8.409 30.142 18.697 1.00 39.56 86 ASP A C 1
ATOM 697 O O . ASP A 1 86 ? -9.368 30.135 19.470 1.00 39.56 86 ASP A O 1
ATOM 701 N N . THR A 1 87 ? -8.398 29.347 17.622 1.00 48.94 87 THR A N 1
ATOM 702 C CA . THR A 1 87 ? -9.512 28.514 17.157 1.00 48.94 87 THR A CA 1
ATOM 703 C C . THR A 1 87 ? -9.092 27.056 16.996 1.00 48.94 87 THR A C 1
ATOM 705 O O . THR A 1 87 ? -8.182 26.737 16.233 1.00 48.94 87 THR A O 1
ATOM 708 N N . ILE A 1 88 ? -9.801 26.159 17.686 1.00 57.69 88 ILE A N 1
ATOM 709 C CA . ILE A 1 88 ? -9.720 24.708 17.472 1.00 57.69 88 ILE A CA 1
ATOM 710 C C . ILE A 1 88 ? -10.169 24.431 16.029 1.00 57.69 88 ILE A C 1
ATOM 712 O O . ILE A 1 88 ? -11.248 24.901 15.658 1.00 57.69 88 ILE A O 1
ATOM 716 N N . PRO A 1 89 ? -9.399 23.692 15.213 1.00 66.62 89 PRO A N 1
ATOM 717 C CA . PRO A 1 89 ? -9.808 23.418 13.849 1.00 66.62 89 PRO A CA 1
ATOM 718 C C . PRO A 1 89 ? -11.051 22.562 13.820 1.00 66.62 89 PRO A C 1
ATOM 720 O O . PRO A 1 89 ? -11.273 21.667 14.638 1.00 66.62 89 PRO A O 1
ATOM 723 N N . THR A 1 90 ? -11.825 22.810 12.787 1.00 81.12 90 THR A N 1
ATOM 724 C CA . THR A 1 90 ? -12.952 21.989 12.403 1.00 81.12 90 THR A CA 1
ATOM 725 C C . THR A 1 90 ? -12.492 20.594 11.972 1.00 81.12 90 THR A C 1
ATOM 727 O O . THR A 1 90 ? -11.367 20.377 11.515 1.00 81.12 90 THR A O 1
ATOM 730 N N . SER A 1 91 ? -13.408 19.627 12.050 1.00 84.25 91 SER A N 1
ATOM 731 C CA . SER A 1 91 ? -13.183 18.275 11.522 1.00 84.25 91 SER A CA 1
ATOM 732 C C . SER A 1 91 ? -12.799 18.293 10.033 1.00 84.25 91 SER A C 1
ATOM 734 O O . SER A 1 91 ? -11.937 17.520 9.621 1.00 84.25 91 SER A O 1
ATOM 736 N N . ALA A 1 92 ? -13.346 19.229 9.248 1.00 88.62 92 ALA A N 1
ATOM 737 C CA . ALA A 1 92 ? -13.005 19.396 7.837 1.00 88.62 92 ALA A CA 1
ATOM 738 C C . ALA A 1 92 ? -11.542 19.827 7.623 1.00 88.62 92 ALA A C 1
ATOM 740 O O . ALA A 1 92 ? -10.868 19.289 6.746 1.00 88.62 92 ALA A O 1
ATOM 741 N N . GLU A 1 93 ? -11.026 20.747 8.443 1.00 87.19 93 GLU A N 1
ATOM 742 C CA . GLU A 1 93 ? -9.622 21.180 8.380 1.00 87.19 93 GLU A CA 1
ATOM 743 C C . GLU A 1 93 ? -8.668 20.058 8.800 1.00 87.19 93 GLU A C 1
ATOM 745 O O . GLU A 1 93 ? -7.655 19.829 8.139 1.00 87.19 93 GLU A O 1
ATOM 750 N N . LEU A 1 94 ? -9.005 19.306 9.854 1.00 88.00 94 LEU A N 1
ATOM 751 C CA . LEU A 1 94 ? -8.231 18.127 10.260 1.00 88.00 94 LEU A CA 1
ATOM 752 C C . LEU A 1 94 ? -8.208 17.062 9.161 1.00 88.00 94 LEU A C 1
ATOM 754 O O . LEU A 1 94 ? -7.154 16.493 8.878 1.00 88.00 94 LEU A O 1
ATOM 758 N N . ARG A 1 95 ? -9.351 16.833 8.508 1.00 94.00 95 ARG A N 1
ATOM 759 C CA . ARG A 1 95 ? -9.477 15.900 7.387 1.00 94.00 95 ARG A CA 1
ATOM 760 C C . ARG A 1 95 ? -8.618 16.323 6.201 1.00 94.00 95 ARG A C 1
ATOM 762 O O . ARG A 1 95 ? -7.896 15.490 5.660 1.00 94.00 95 ARG A O 1
ATOM 769 N N . ALA A 1 96 ? -8.654 17.601 5.825 1.00 92.69 96 ALA A N 1
ATOM 770 C CA . ALA A 1 96 ? -7.822 18.138 4.750 1.00 92.69 96 ALA A CA 1
ATOM 771 C C . ALA A 1 96 ? -6.325 17.963 5.056 1.00 92.69 96 ALA A C 1
ATOM 773 O O . ALA A 1 96 ? -5.594 17.411 4.237 1.00 92.69 96 ALA A O 1
ATOM 774 N N . ARG A 1 97 ? -5.888 18.319 6.272 1.00 89.31 97 ARG A N 1
ATOM 775 C CA . ARG A 1 97 ? -4.490 18.140 6.704 1.00 89.31 97 ARG A CA 1
ATOM 776 C C . ARG A 1 97 ? -4.065 16.673 6.723 1.00 89.31 97 ARG A C 1
ATOM 778 O O . ARG A 1 97 ? -2.959 16.353 6.300 1.00 89.31 97 ARG A O 1
ATOM 785 N N . TYR A 1 98 ? -4.926 15.775 7.200 1.00 94.06 98 TYR A N 1
ATOM 786 C CA . TYR A 1 98 ? -4.651 14.338 7.175 1.00 94.06 98 TYR A CA 1
ATOM 787 C C . TYR A 1 98 ? -4.450 13.835 5.738 1.00 94.06 98 TYR A C 1
ATOM 789 O O . TYR A 1 98 ? -3.492 13.113 5.467 1.00 94.06 98 TYR A O 1
ATOM 797 N N . ILE A 1 99 ? -5.313 14.258 4.809 1.00 95.88 99 ILE A N 1
ATOM 798 C CA . ILE A 1 99 ? -5.223 13.902 3.388 1.00 95.88 99 ILE A CA 1
ATOM 799 C C . ILE A 1 99 ? -3.918 14.411 2.767 1.00 95.88 99 ILE A C 1
ATOM 801 O O . ILE A 1 99 ? -3.231 13.637 2.106 1.00 95.88 99 ILE A O 1
ATOM 805 N N . GLU A 1 100 ? -3.536 15.665 3.011 1.00 92.81 100 GLU A N 1
ATOM 806 C CA . GLU A 1 100 ? -2.266 16.221 2.522 1.00 92.81 100 GLU A CA 1
ATOM 807 C C . GLU A 1 100 ? -1.060 15.400 2.998 1.00 92.81 100 GLU A C 1
ATOM 809 O O . GLU A 1 100 ? -0.160 15.109 2.211 1.00 92.81 100 GLU A O 1
ATOM 814 N N . LEU A 1 101 ? -1.067 14.957 4.259 1.00 89.12 101 LEU A N 1
ATOM 815 C CA . LEU A 1 101 ? -0.006 14.113 4.816 1.00 89.12 101 LEU A CA 1
ATOM 816 C C . LEU A 1 101 ? 0.004 12.703 4.204 1.00 89.12 101 LEU A C 1
ATOM 818 O O . LEU A 1 101 ? 1.076 12.125 4.027 1.00 89.12 101 LEU A O 1
ATOM 822 N N . MET A 1 102 ? -1.160 12.147 3.849 1.00 93.19 102 MET A N 1
ATOM 823 C CA . MET A 1 102 ? -1.235 10.888 3.095 1.00 93.19 102 MET A CA 1
ATOM 824 C C . MET A 1 102 ? -0.674 11.036 1.679 1.00 93.19 102 MET A C 1
ATOM 826 O O . MET A 1 102 ? 0.016 10.130 1.213 1.00 93.19 102 MET A O 1
ATOM 830 N N . ILE A 1 103 ? -0.923 12.168 1.011 1.00 92.00 103 ILE A N 1
ATOM 831 C CA . ILE A 1 103 ? -0.322 12.465 -0.296 1.00 92.00 103 ILE A CA 1
ATOM 832 C C . ILE A 1 103 ? 1.196 12.558 -0.150 1.00 92.00 103 ILE A C 1
ATOM 834 O O . ILE A 1 103 ? 1.905 11.818 -0.823 1.00 92.00 103 ILE A O 1
ATOM 838 N N . ASP A 1 104 ? 1.695 13.399 0.760 1.00 86.69 104 ASP A N 1
ATOM 839 C CA . ASP A 1 104 ? 3.135 13.628 0.952 1.00 86.69 104 ASP A CA 1
ATOM 840 C C . ASP A 1 104 ? 3.896 12.323 1.228 1.00 86.69 104 ASP A C 1
ATOM 842 O O . ASP A 1 104 ? 4.957 12.076 0.659 1.00 86.69 104 ASP A O 1
ATOM 846 N N . ARG A 1 105 ? 3.306 11.434 2.036 1.00 86.69 105 ARG A N 1
ATOM 847 C CA . ARG A 1 105 ? 3.917 10.160 2.431 1.00 86.69 105 ARG A CA 1
ATOM 848 C C . ARG A 1 105 ? 3.898 9.075 1.351 1.00 86.69 105 ARG A C 1
ATOM 850 O O . ARG A 1 105 ? 4.680 8.128 1.439 1.00 86.69 105 ARG A O 1
ATOM 857 N N . HIS A 1 106 ? 2.982 9.147 0.387 1.00 90.31 106 HIS A N 1
ATOM 858 C CA . HIS A 1 106 ? 2.746 8.057 -0.569 1.00 90.31 106 HIS A CA 1
ATOM 859 C C . HIS A 1 106 ? 2.870 8.463 -2.041 1.00 90.31 106 HIS A C 1
ATOM 861 O O . HIS A 1 106 ? 2.786 7.591 -2.905 1.00 90.31 106 HIS A O 1
ATOM 867 N N . GLN A 1 107 ? 3.088 9.749 -2.335 1.00 89.38 107 GLN A N 1
ATOM 868 C CA . GLN A 1 107 ? 3.237 10.254 -3.703 1.00 89.38 107 GLN A CA 1
ATOM 869 C C . GLN A 1 107 ? 4.470 9.707 -4.419 1.00 89.38 107 GLN A C 1
ATOM 871 O O . GLN A 1 107 ? 4.426 9.550 -5.638 1.00 89.38 107 GLN A O 1
ATOM 876 N N . ASP A 1 108 ? 5.529 9.379 -3.679 1.00 87.00 108 ASP A N 1
ATOM 877 C CA . ASP A 1 108 ? 6.803 8.948 -4.242 1.00 87.00 108 ASP A CA 1
ATOM 878 C C . ASP A 1 108 ? 7.030 7.445 -4.056 1.00 87.00 108 ASP A C 1
ATOM 880 O O . ASP A 1 108 ? 6.668 6.835 -3.044 1.00 87.00 108 ASP A O 1
ATOM 884 N N . LEU A 1 109 ? 7.632 6.822 -5.068 1.00 81.38 109 LEU A N 1
ATOM 885 C CA . LEU A 1 109 ? 8.013 5.419 -5.024 1.00 81.38 109 LEU A CA 1
ATOM 886 C C . LEU A 1 109 ? 9.288 5.238 -4.185 1.00 81.38 109 LEU A C 1
ATOM 888 O O . LEU A 1 109 ? 10.383 5.607 -4.610 1.00 81.38 109 LEU A O 1
ATOM 892 N N . ASP A 1 110 ? 9.148 4.599 -3.024 1.00 70.94 110 ASP A N 1
ATOM 893 C CA . ASP A 1 110 ? 10.280 4.225 -2.171 1.00 70.94 110 ASP A CA 1
ATOM 894 C C . ASP A 1 110 ? 11.015 2.984 -2.701 1.00 70.94 110 ASP A C 1
ATOM 896 O O . ASP A 1 110 ? 10.436 1.897 -2.804 1.00 70.94 110 ASP A O 1
ATOM 900 N N . PHE A 1 111 ? 12.324 3.097 -2.926 1.00 66.00 111 PHE A N 1
ATOM 901 C CA . PHE A 1 111 ? 13.204 1.954 -3.193 1.00 66.00 111 PHE A CA 1
ATOM 902 C C . PHE A 1 111 ? 13.689 1.334 -1.875 1.00 66.00 111 PHE A C 1
ATOM 904 O O . PHE A 1 111 ? 14.832 1.512 -1.452 1.00 66.00 111 PHE A O 1
ATOM 911 N N . VAL A 1 112 ? 12.794 0.632 -1.176 1.00 54.34 112 VAL A N 1
ATOM 912 C CA . VAL A 1 112 ? 13.133 -0.035 0.093 1.00 54.34 112 VAL A CA 1
ATOM 913 C C . VAL A 1 112 ? 14.206 -1.102 -0.151 1.00 54.34 112 VAL A C 1
ATOM 915 O O . VAL A 1 112 ? 13.995 -2.032 -0.926 1.00 54.34 112 VAL A O 1
ATOM 918 N N . GLY A 1 113 ? 15.345 -0.975 0.536 1.00 51.16 113 GLY A N 1
ATOM 919 C CA . GLY A 1 113 ? 16.455 -1.932 0.462 1.00 51.16 113 GLY A CA 1
ATOM 920 C C . GLY A 1 113 ? 17.494 -1.652 -0.624 1.00 51.16 113 GLY A C 1
ATOM 921 O O . GLY A 1 113 ? 18.371 -2.488 -0.812 1.00 51.16 113 GLY A O 1
ATOM 922 N N . ILE A 1 114 ? 17.422 -0.502 -1.310 1.00 56.34 114 ILE A N 1
ATOM 923 C CA . ILE A 1 114 ? 18.441 -0.079 -2.284 1.00 56.34 114 ILE A CA 1
ATOM 924 C C . ILE A 1 114 ? 18.858 1.386 -2.020 1.00 56.34 114 ILE A C 1
ATOM 926 O O . ILE A 1 114 ? 18.373 2.305 -2.688 1.00 56.34 114 ILE A O 1
ATOM 930 N N . PRO A 1 115 ? 19.681 1.638 -0.980 1.00 49.31 115 PRO A N 1
ATOM 931 C CA . PRO A 1 115 ? 20.048 2.983 -0.519 1.00 49.31 115 PRO A CA 1
ATOM 932 C C . PRO A 1 115 ? 20.749 3.857 -1.570 1.00 49.31 115 PRO A C 1
ATOM 934 O O . PRO A 1 115 ? 20.563 5.077 -1.570 1.00 49.31 115 PRO A O 1
ATOM 937 N N . GLU A 1 116 ? 21.514 3.243 -2.475 1.00 49.31 116 GLU A N 1
ATOM 938 C CA . GLU A 1 116 ? 22.296 3.876 -3.548 1.00 49.31 116 GLU A CA 1
ATOM 939 C C . GLU A 1 116 ? 21.409 4.580 -4.591 1.00 49.31 116 GLU A C 1
ATOM 941 O O . GLU A 1 116 ? 21.889 5.350 -5.421 1.00 49.31 116 GLU A O 1
ATOM 946 N N . LEU A 1 117 ? 20.092 4.356 -4.530 1.00 51.91 117 LEU A N 1
ATOM 947 C CA . LEU A 1 117 ? 19.102 4.841 -5.486 1.00 51.91 117 LEU A CA 1
ATOM 948 C C . LEU A 1 117 ? 18.192 5.948 -4.952 1.00 51.91 117 LEU A C 1
ATOM 950 O O . LEU A 1 117 ? 17.142 6.214 -5.547 1.00 51.91 117 LEU A O 1
ATOM 954 N N . LYS A 1 118 ? 18.599 6.648 -3.884 1.00 51.03 118 LYS A N 1
ATOM 955 C CA . LYS A 1 118 ? 18.075 7.991 -3.572 1.00 51.03 118 LYS A CA 1
ATOM 956 C C . LYS A 1 118 ? 18.521 8.980 -4.659 1.00 51.03 118 LYS A C 1
ATOM 958 O O . LYS A 1 118 ? 19.355 9.856 -4.442 1.00 51.03 118 LYS A O 1
ATOM 963 N N . ASP A 1 119 ? 18.001 8.788 -5.866 1.00 50.84 119 ASP A N 1
ATOM 964 C CA . ASP A 1 119 ? 18.207 9.663 -7.008 1.00 50.84 119 ASP A CA 1
ATOM 965 C C . ASP A 1 119 ? 17.576 11.038 -6.720 1.00 50.84 119 ASP A C 1
ATOM 967 O O . ASP A 1 119 ? 16.595 11.146 -5.983 1.00 50.84 119 ASP A O 1
ATOM 971 N N . ARG A 1 120 ? 18.128 12.113 -7.294 1.00 51.06 120 ARG A N 1
ATOM 972 C CA . ARG A 1 120 ? 17.719 13.505 -6.990 1.00 51.06 120 ARG A CA 1
ATOM 973 C C . ARG A 1 120 ? 16.336 13.891 -7.539 1.00 51.06 120 ARG A C 1
ATOM 975 O O . ARG A 1 120 ? 15.882 15.008 -7.300 1.00 51.06 120 ARG A O 1
ATOM 982 N N . HIS A 1 121 ? 15.685 12.993 -8.277 1.00 58.88 121 HIS A N 1
ATOM 983 C CA . HIS A 1 121 ? 14.351 13.175 -8.837 1.00 58.88 121 HIS A CA 1
ATOM 984 C C . HIS A 1 121 ? 13.424 12.081 -8.307 1.00 58.88 121 HIS A C 1
ATOM 986 O O . HIS A 1 121 ? 13.590 10.904 -8.639 1.00 58.88 121 HIS A O 1
ATOM 992 N N . ALA A 1 122 ? 12.467 12.486 -7.473 1.00 68.38 122 ALA A N 1
ATOM 993 C CA . ALA A 1 122 ? 11.425 11.608 -6.969 1.00 68.38 122 ALA A CA 1
ATOM 994 C C . ALA A 1 122 ? 10.604 11.025 -8.134 1.00 68.38 122 ALA A C 1
ATOM 996 O O . ALA A 1 122 ? 10.270 11.733 -9.084 1.00 68.38 122 ALA A O 1
ATOM 997 N N . LEU A 1 123 ? 10.328 9.719 -8.083 1.00 79.38 123 LEU A N 1
ATOM 998 C CA . LEU A 1 123 ? 9.445 9.037 -9.029 1.00 79.38 123 LEU A CA 1
ATOM 999 C C . LEU A 1 123 ? 8.036 9.039 -8.455 1.00 79.38 123 LEU A C 1
ATOM 1001 O O . LEU A 1 123 ? 7.781 8.334 -7.477 1.00 79.38 123 LEU A O 1
ATOM 1005 N N . HIS A 1 124 ? 7.123 9.771 -9.086 1.00 87.81 124 HIS A N 1
ATOM 1006 C CA . HIS A 1 124 ? 5.739 9.790 -8.641 1.00 87.81 124 HIS A CA 1
ATOM 1007 C C . HIS A 1 124 ? 5.046 8.456 -8.934 1.00 87.81 124 HIS A C 1
ATOM 1009 O O . HIS A 1 124 ? 5.012 7.975 -10.070 1.00 87.81 124 HIS A O 1
ATOM 1015 N N . LEU A 1 125 ? 4.453 7.859 -7.900 1.00 89.88 125 LEU A N 1
ATOM 1016 C CA . LEU A 1 125 ? 3.855 6.527 -7.949 1.00 89.88 125 LEU A CA 1
ATOM 1017 C C . LEU A 1 125 ? 2.773 6.410 -9.036 1.00 89.88 125 LEU A C 1
ATOM 1019 O O . LEU A 1 125 ? 2.720 5.412 -9.754 1.00 89.88 125 LEU A O 1
ATOM 1023 N N . ASN A 1 126 ? 1.953 7.446 -9.213 1.00 88.31 126 ASN A N 1
ATOM 1024 C CA . ASN A 1 126 ? 0.872 7.449 -10.203 1.00 88.31 126 ASN A CA 1
ATOM 1025 C C . ASN A 1 126 ? 1.359 7.409 -11.657 1.00 88.31 126 ASN A C 1
ATOM 1027 O O . ASN A 1 126 ? 0.631 6.945 -12.535 1.00 88.31 126 ASN A O 1
ATOM 1031 N N . GLU A 1 127 ? 2.575 7.876 -11.929 1.00 87.62 127 GLU A N 1
ATOM 1032 C CA . GLU A 1 127 ? 3.119 7.906 -13.288 1.00 87.62 127 GLU A CA 1
ATOM 1033 C C . GLU A 1 127 ? 3.611 6.524 -13.718 1.00 87.62 127 GLU A C 1
ATOM 1035 O O . GLU A 1 127 ? 3.447 6.122 -14.870 1.00 87.62 127 GLU A O 1
ATOM 1040 N N . ILE A 1 128 ? 4.154 5.768 -12.765 1.00 88.81 128 ILE A N 1
ATOM 1041 C CA . ILE A 1 128 ? 4.854 4.508 -13.007 1.00 88.81 128 ILE A CA 1
ATOM 1042 C C . ILE A 1 128 ? 4.002 3.262 -12.739 1.00 88.81 128 ILE A C 1
ATOM 1044 O O . ILE A 1 128 ? 4.258 2.214 -13.334 1.00 88.81 128 ILE A O 1
ATOM 1048 N N . PHE A 1 129 ? 2.984 3.351 -11.876 1.00 92.31 129 PHE A N 1
ATOM 1049 C CA . PHE A 1 129 ? 2.206 2.188 -11.451 1.00 92.31 129 PHE A CA 1
ATOM 1050 C C . PHE A 1 129 ? 1.558 1.445 -12.635 1.00 92.31 129 PHE A C 1
ATOM 1052 O O . PHE A 1 129 ? 1.054 2.053 -13.590 1.00 92.31 129 PHE A O 1
ATOM 1059 N N . ILE A 1 130 ? 1.581 0.113 -12.562 1.00 93.19 130 ILE A N 1
ATOM 1060 C CA . ILE A 1 130 ? 0.914 -0.801 -13.493 1.00 93.19 130 ILE A CA 1
ATOM 1061 C C . ILE A 1 130 ? -0.138 -1.576 -12.708 1.00 93.19 130 ILE A C 1
ATOM 1063 O O . ILE A 1 130 ? 0.183 -2.193 -11.691 1.00 93.19 130 ILE A O 1
ATOM 1067 N N . ASN A 1 131 ? -1.379 -1.561 -13.197 1.00 91.50 131 ASN A N 1
ATOM 1068 C CA . ASN A 1 131 ? -2.482 -2.276 -12.564 1.00 91.50 131 ASN A CA 1
ATOM 1069 C C . ASN A 1 131 ? -2.185 -3.773 -12.494 1.00 91.50 131 ASN A C 1
ATOM 1071 O O . ASN A 1 131 ? -1.984 -4.430 -13.517 1.00 91.50 131 ASN A O 1
ATOM 1075 N N . LEU A 1 132 ? -2.196 -4.306 -11.274 1.00 92.31 132 LEU A N 1
ATOM 1076 C CA . LEU A 1 132 ? -1.952 -5.720 -11.037 1.00 92.31 132 LEU A CA 1
ATOM 1077 C C . LEU A 1 132 ? -3.132 -6.545 -11.557 1.00 92.31 132 LEU A C 1
ATOM 1079 O O . LEU A 1 132 ? -4.299 -6.207 -11.334 1.00 92.31 132 LEU A O 1
ATOM 1083 N N . GLN A 1 133 ? -2.814 -7.644 -12.233 1.00 94.00 133 GLN A N 1
ATOM 1084 C CA . GLN A 1 133 ? -3.780 -8.690 -12.542 1.00 94.00 133 GLN A CA 1
ATOM 1085 C C . GLN A 1 133 ? -3.839 -9.662 -11.372 1.00 94.00 133 GLN A C 1
ATOM 1087 O O . GLN A 1 133 ? -2.823 -9.942 -10.736 1.00 94.00 133 GLN A O 1
ATOM 1092 N N . ALA A 1 134 ? -5.020 -10.184 -11.090 1.00 92.38 134 ALA A N 1
ATOM 1093 C CA . ALA A 1 134 ? -5.235 -11.156 -10.041 1.00 92.38 134 ALA A CA 1
ATOM 1094 C C . ALA A 1 134 ? -6.163 -12.275 -10.507 1.00 92.38 134 ALA A C 1
ATOM 1096 O O . ALA A 1 134 ? -6.954 -12.131 -11.439 1.00 92.38 134 ALA A O 1
ATOM 1097 N N . GLU A 1 135 ? -6.055 -13.407 -9.835 1.00 92.56 135 GLU A N 1
ATOM 1098 C CA . GLU A 1 135 ? -6.940 -14.544 -9.984 1.00 92.56 135 GLU A CA 1
ATOM 1099 C C . GLU A 1 135 ? -7.863 -14.628 -8.767 1.00 92.56 135 GLU A C 1
ATOM 1101 O O . GLU A 1 135 ? -7.396 -14.570 -7.626 1.00 92.56 135 GLU A O 1
ATOM 1106 N N . ILE A 1 136 ? -9.166 -14.757 -9.018 1.00 87.75 136 ILE A N 1
ATOM 1107 C CA . ILE A 1 136 ? -10.169 -15.054 -7.993 1.00 87.75 136 ILE A CA 1
ATOM 1108 C C . ILE A 1 136 ? -10.697 -16.467 -8.147 1.00 87.75 136 ILE A C 1
ATOM 1110 O O . ILE A 1 136 ? -10.914 -16.945 -9.263 1.00 87.75 136 ILE A O 1
ATOM 1114 N N . GLU A 1 137 ? -10.959 -17.104 -7.013 1.00 80.75 137 GLU A N 1
ATOM 1115 C CA . GLU A 1 137 ? -11.687 -18.364 -6.960 1.00 80.75 137 GLU A CA 1
ATOM 1116 C C . GLU A 1 137 ? -13.185 -18.085 -6.851 1.00 80.75 137 GLU A C 1
ATOM 1118 O O . GLU A 1 137 ? -13.665 -17.515 -5.873 1.00 80.75 137 GLU A O 1
ATOM 1123 N N . ILE A 1 138 ? -13.930 -18.494 -7.874 1.00 73.44 138 ILE A N 1
ATOM 1124 C CA . ILE A 1 138 ? -15.386 -18.453 -7.887 1.00 73.44 138 ILE A CA 1
ATOM 1125 C C . ILE A 1 138 ? -15.873 -19.826 -7.451 1.00 73.44 138 ILE A C 1
ATOM 1127 O O . ILE A 1 138 ? -15.689 -20.824 -8.155 1.00 73.44 138 ILE A O 1
ATOM 1131 N N . VAL A 1 139 ? -16.499 -19.863 -6.280 1.00 64.69 139 VAL A N 1
ATOM 1132 C CA . VAL A 1 139 ? -17.193 -21.044 -5.780 1.00 64.69 139 VAL A CA 1
ATOM 1133 C C . VAL A 1 139 ? -18.605 -21.013 -6.351 1.00 64.69 139 VAL A C 1
ATOM 1135 O O . VAL A 1 139 ? -19.410 -20.161 -5.987 1.00 64.69 139 VAL A O 1
ATOM 1138 N N . SER A 1 140 ? -18.894 -21.922 -7.278 1.00 59.09 140 SER A N 1
ATOM 1139 C CA . SER A 1 140 ? -20.246 -22.083 -7.814 1.00 59.09 140 SER A CA 1
ATOM 1140 C C . SER A 1 140 ? -21.136 -22.714 -6.742 1.00 59.09 140 SER A C 1
ATOM 1142 O O . SER A 1 140 ? -20.760 -23.754 -6.188 1.00 59.09 140 SER A O 1
ATOM 1144 N N . GLU A 1 141 ? -22.311 -22.140 -6.465 1.00 53.16 141 GLU A N 1
ATOM 1145 C CA . GLU A 1 141 ? -23.347 -22.895 -5.753 1.00 53.16 141 GLU A CA 1
ATOM 1146 C C . GLU A 1 141 ? -23.725 -24.127 -6.590 1.00 53.16 141 GLU A C 1
ATOM 1148 O O . GLU A 1 141 ? -23.721 -24.055 -7.826 1.00 53.16 141 GLU A O 1
ATOM 1153 N N . PRO A 1 142 ? -24.006 -25.280 -5.960 1.00 51.06 142 PRO A N 1
ATOM 1154 C CA . PRO A 1 142 ? -24.451 -26.448 -6.699 1.00 51.06 142 PRO A CA 1
ATOM 1155 C C . PRO A 1 142 ? -25.730 -26.094 -7.464 1.00 51.06 142 PRO A C 1
ATOM 1157 O O . PRO A 1 142 ? -26.749 -25.756 -6.867 1.00 51.06 142 PRO A O 1
ATOM 1160 N N . VAL A 1 143 ? -25.657 -26.152 -8.795 1.00 49.38 143 VAL A N 1
ATOM 1161 C CA . VAL A 1 143 ? -26.805 -25.915 -9.676 1.00 49.38 143 VAL A CA 1
ATOM 1162 C C . VAL A 1 143 ? -27.898 -26.918 -9.315 1.00 49.38 143 VAL A C 1
ATOM 1164 O O . VAL A 1 143 ? -27.642 -28.123 -9.282 1.00 49.38 143 VAL A O 1
ATOM 1167 N N . GLU A 1 144 ? -29.110 -26.432 -9.045 1.00 48.72 144 GLU A N 1
ATOM 1168 C CA . GLU A 1 144 ? -30.285 -27.279 -8.839 1.00 48.72 144 GLU A CA 1
ATOM 1169 C C . GLU A 1 144 ? -30.531 -28.079 -10.133 1.00 48.72 144 GLU A C 1
ATOM 1171 O O . GLU A 1 144 ? -30.942 -27.540 -11.163 1.00 48.72 144 GLU A O 1
ATOM 1176 N N . LEU A 1 145 ? -30.182 -29.368 -10.127 1.00 50.34 145 LEU A N 1
ATOM 1177 C CA . LEU A 1 145 ? -30.330 -30.229 -11.296 1.00 50.34 145 LEU A CA 1
ATOM 1178 C C . LEU A 1 145 ? -31.792 -30.667 -11.402 1.00 50.34 145 LEU A C 1
ATOM 1180 O O . LEU A 1 145 ? -32.228 -31.599 -10.731 1.00 50.34 145 LEU A O 1
ATOM 1184 N N . LEU A 1 146 ? -32.552 -30.016 -12.280 1.00 47.38 146 LEU A N 1
ATOM 1185 C CA . LEU A 1 146 ? -33.904 -30.454 -12.617 1.00 47.38 146 LEU A CA 1
ATOM 1186 C C . LEU A 1 146 ? -33.823 -31.677 -13.532 1.00 47.38 146 LEU A C 1
ATOM 1188 O O . LEU A 1 146 ? -33.404 -31.578 -14.690 1.00 47.38 146 LEU A O 1
ATOM 1192 N N . LYS A 1 147 ? -34.249 -32.842 -13.039 1.00 49.91 147 LYS A N 1
ATOM 1193 C CA . LYS A 1 147 ? -34.414 -34.019 -13.893 1.00 49.91 147 LYS A CA 1
ATOM 1194 C C . LYS A 1 147 ? -35.861 -34.087 -14.353 1.00 49.91 147 LYS A C 1
ATOM 1196 O O . LYS A 1 147 ? -36.784 -34.242 -13.561 1.00 49.91 147 LYS A O 1
ATOM 1201 N N . THR A 1 148 ? -36.050 -33.972 -15.662 1.00 51.06 148 THR A N 1
ATOM 1202 C CA . THR A 1 148 ? -37.362 -34.151 -16.284 1.00 51.06 148 THR A CA 1
ATOM 1203 C C . THR A 1 148 ? -37.548 -35.634 -16.585 1.00 51.06 148 THR A C 1
ATOM 1205 O O . THR A 1 148 ? -36.782 -36.203 -17.364 1.00 51.06 148 THR A O 1
ATOM 1208 N N . VAL A 1 149 ? -38.536 -36.276 -15.964 1.00 65.12 149 VAL A N 1
ATOM 1209 C CA . VAL A 1 149 ? -38.871 -37.685 -16.213 1.00 65.12 149 VAL A CA 1
ATOM 1210 C C . VAL A 1 149 ? -40.280 -37.756 -16.785 1.00 65.12 149 VAL A C 1
ATOM 1212 O O . VAL A 1 149 ? -41.209 -37.166 -16.240 1.00 65.12 149 VAL A O 1
ATOM 1215 N N . VAL A 1 150 ? -40.448 -38.473 -17.895 1.00 62.41 150 VAL A N 1
ATOM 1216 C CA . VAL A 1 150 ? -41.772 -38.736 -18.467 1.00 62.41 150 VAL A CA 1
ATOM 1217 C C . VAL A 1 150 ? -42.235 -40.106 -17.993 1.00 62.41 150 VAL A C 1
ATOM 1219 O O . VAL A 1 150 ? -41.612 -41.112 -18.325 1.00 62.41 150 VAL A O 1
ATOM 1222 N N . VAL A 1 151 ? -43.323 -40.141 -17.225 1.00 65.19 151 VAL A N 1
ATOM 1223 C CA . VAL A 1 151 ? -43.972 -41.378 -16.765 1.00 65.19 151 VAL A CA 1
ATOM 1224 C C . VAL A 1 151 ? -45.418 -41.348 -17.250 1.00 65.19 151 VAL A C 1
ATOM 1226 O O . VAL A 1 151 ? -46.128 -40.372 -17.014 1.00 65.19 151 VAL A O 1
ATOM 1229 N N . ASP A 1 152 ? -45.834 -42.376 -17.994 1.00 68.06 152 ASP A N 1
ATOM 1230 C CA . ASP A 1 152 ? -47.184 -42.512 -18.568 1.00 68.06 152 ASP A CA 1
ATOM 1231 C C . ASP A 1 152 ? -47.685 -41.264 -19.325 1.00 68.06 152 ASP A C 1
ATOM 1233 O O . ASP A 1 152 ? -48.830 -40.832 -19.195 1.00 68.06 152 ASP A O 1
ATOM 1237 N N . GLY A 1 153 ? -46.801 -40.640 -20.113 1.00 64.19 153 GLY A N 1
ATOM 1238 C CA . GLY A 1 153 ? -47.128 -39.461 -20.924 1.00 64.19 153 GLY A CA 1
ATOM 1239 C C . GLY A 1 153 ? -47.273 -38.152 -20.137 1.00 64.19 153 GLY A C 1
ATOM 1240 O O . GLY A 1 153 ? -47.640 -37.134 -20.722 1.00 64.19 153 GLY A O 1
ATOM 1241 N N . ARG A 1 154 ? -46.966 -38.143 -18.834 1.00 49.22 154 ARG A N 1
ATOM 1242 C CA . ARG A 1 154 ? -46.920 -36.935 -17.999 1.00 49.22 154 ARG A CA 1
ATOM 1243 C C . ARG A 1 154 ? -45.477 -36.556 -17.689 1.00 49.22 154 ARG A C 1
ATOM 1245 O O . ARG A 1 154 ? -44.667 -37.411 -17.339 1.00 49.22 154 ARG A O 1
ATOM 1252 N N . ILE A 1 155 ? -45.172 -35.266 -17.814 1.00 59.56 155 ILE A N 1
ATOM 1253 C CA . ILE A 1 155 ? -43.877 -34.700 -17.432 1.00 59.56 155 ILE A CA 1
ATOM 1254 C C . ILE A 1 155 ? -43.874 -34.495 -15.917 1.00 59.56 155 ILE A C 1
ATOM 1256 O O . ILE A 1 155 ? -44.676 -33.721 -15.397 1.00 59.56 155 ILE A O 1
ATOM 1260 N N . ILE A 1 156 ? -42.971 -35.180 -15.222 1.00 59.19 156 ILE A N 1
ATOM 1261 C CA . ILE A 1 156 ? -42.684 -34.978 -13.803 1.00 59.19 156 ILE A CA 1
ATOM 1262 C C . ILE A 1 156 ? -41.335 -34.261 -13.716 1.00 59.19 156 ILE A C 1
ATOM 1264 O O . ILE A 1 156 ? -40.330 -34.741 -14.247 1.00 59.19 156 ILE A O 1
ATOM 1268 N N . ILE A 1 157 ? -41.329 -33.091 -13.078 1.00 54.16 157 ILE A N 1
ATOM 1269 C CA . ILE A 1 157 ? -40.104 -32.370 -12.727 1.00 54.16 157 ILE A CA 1
ATOM 1270 C C . ILE A 1 157 ? -39.719 -32.848 -11.331 1.00 54.16 157 ILE A C 1
ATOM 1272 O O . ILE A 1 157 ? -40.427 -32.562 -10.368 1.00 54.16 157 ILE A O 1
ATOM 1276 N N . ASP A 1 158 ? -38.641 -33.621 -11.244 1.00 50.84 158 ASP A N 1
ATOM 1277 C CA . ASP A 1 158 ? -38.106 -34.087 -9.970 1.00 50.84 158 ASP A CA 1
ATOM 1278 C C . ASP A 1 158 ? -36.998 -33.129 -9.517 1.00 50.84 158 ASP A C 1
ATOM 1280 O O . ASP A 1 158 ? -36.009 -32.915 -10.233 1.00 50.84 158 ASP A O 1
ATOM 1284 N N . HIS A 1 159 ? -37.194 -32.516 -8.348 1.00 51.47 159 HIS A N 1
ATOM 1285 C CA . HIS A 1 159 ? -36.199 -31.658 -7.712 1.00 51.47 159 HIS A CA 1
ATOM 1286 C C . HIS A 1 159 ? -35.165 -32.557 -7.037 1.00 51.47 159 HIS A C 1
ATOM 1288 O O . HIS A 1 159 ? -35.348 -33.011 -5.906 1.00 51.47 159 HIS A O 1
ATOM 1294 N N . LEU A 1 160 ? -34.062 -32.830 -7.734 1.00 49.53 160 LEU A N 1
ATOM 1295 C CA . LEU A 1 160 ? -32.923 -33.501 -7.124 1.00 49.53 160 LEU A CA 1
ATOM 1296 C C . LEU A 1 160 ? -32.199 -32.490 -6.235 1.00 49.53 160 LEU A C 1
ATOM 1298 O O . LEU A 1 160 ? -31.318 -31.764 -6.698 1.00 49.53 160 LEU A O 1
ATOM 1302 N N . TRP A 1 161 ? -32.539 -32.459 -4.943 1.00 44.84 161 TRP A N 1
ATOM 1303 C CA . TRP A 1 161 ? -31.624 -31.867 -3.972 1.00 44.84 161 TRP A CA 1
ATOM 1304 C C . TRP A 1 161 ? -30.309 -32.636 -4.051 1.00 44.84 161 TRP A C 1
ATOM 1306 O O . TRP A 1 161 ? -30.325 -33.867 -3.935 1.00 44.84 161 TRP A O 1
ATOM 1316 N N . PRO A 1 162 ? -29.171 -31.954 -4.247 1.00 46.53 162 PRO A N 1
ATOM 1317 C CA . PRO A 1 162 ? -27.893 -32.627 -4.230 1.00 46.53 162 PRO A CA 1
ATOM 1318 C C . PRO A 1 162 ? -27.695 -33.210 -2.831 1.00 46.53 162 PRO A C 1
ATOM 1320 O O . PRO A 1 162 ? -27.452 -32.496 -1.859 1.00 46.53 162 PRO A O 1
ATOM 1323 N N . SER A 1 163 ? -27.850 -34.530 -2.724 1.00 45.12 163 SER A N 1
ATOM 1324 C CA . SER A 1 163 ? -27.456 -35.306 -1.556 1.00 45.12 163 SER A CA 1
ATOM 1325 C C . SER A 1 163 ? -26.037 -34.890 -1.172 1.00 45.12 163 SER A C 1
ATOM 1327 O O . SER A 1 163 ? -25.154 -34.875 -2.031 1.00 45.12 163 SER A O 1
ATOM 1329 N N . ALA A 1 164 ? -25.862 -34.490 0.090 1.00 44.91 164 ALA A N 1
ATOM 1330 C CA . ALA A 1 164 ? -24.634 -33.933 0.648 1.00 44.91 164 ALA A CA 1
ATOM 1331 C C . ALA A 1 164 ? -23.369 -34.595 0.068 1.00 44.91 164 ALA A C 1
ATOM 1333 O O . ALA A 1 164 ? -23.159 -35.792 0.259 1.00 44.91 164 ALA A O 1
ATOM 1334 N N . GLY A 1 165 ? -22.535 -33.816 -0.634 1.00 48.50 165 GLY A N 1
ATOM 1335 C CA . GLY A 1 165 ? -21.217 -34.277 -1.089 1.00 48.50 165 GLY A CA 1
ATOM 1336 C C . GLY A 1 165 ? -20.822 -34.000 -2.541 1.00 48.50 165 GLY A C 1
ATOM 1337 O O . GLY A 1 165 ? -19.764 -34.478 -2.945 1.00 48.50 165 GLY A O 1
ATOM 1338 N N . LEU A 1 166 ? -21.588 -33.243 -3.340 1.00 46.66 166 LEU A N 1
ATOM 1339 C CA . LEU A 1 166 ? -21.062 -32.796 -4.637 1.00 46.66 166 LEU A CA 1
ATOM 1340 C C . LEU A 1 166 ? -19.920 -31.785 -4.419 1.00 46.66 166 LEU A C 1
ATOM 1342 O O . LEU A 1 166 ? -20.082 -30.848 -3.630 1.00 46.66 166 LEU A O 1
ATOM 1346 N N . PRO A 1 167 ? -18.763 -31.957 -5.085 1.00 45.34 167 PRO A N 1
ATOM 1347 C CA . PRO A 1 167 ? -17.676 -30.996 -5.002 1.00 45.34 167 PRO A CA 1
ATOM 1348 C C . PRO A 1 167 ? -18.163 -29.663 -5.568 1.00 45.34 167 PRO A C 1
ATOM 1350 O O . PRO A 1 167 ? -18.699 -29.611 -6.675 1.00 45.34 167 PRO A O 1
ATOM 1353 N N . HIS A 1 168 ? -17.977 -28.584 -4.809 1.00 54.41 168 HIS A N 1
ATOM 1354 C CA . HIS A 1 168 ? -18.174 -27.245 -5.347 1.00 54.41 168 HIS A CA 1
ATOM 1355 C C . HIS A 1 168 ? -17.242 -27.094 -6.549 1.00 54.41 168 HIS A C 1
ATOM 1357 O O . HIS A 1 168 ? -16.045 -27.373 -6.448 1.00 54.41 168 HIS A O 1
ATOM 1363 N N . GLN A 1 169 ? -17.786 -26.699 -7.698 1.00 55.72 169 GLN A N 1
ATOM 1364 C CA . GLN A 1 169 ? -16.954 -26.443 -8.860 1.00 55.72 169 GLN A CA 1
ATOM 1365 C C . GLN A 1 169 ? -16.294 -25.081 -8.665 1.00 55.72 169 GLN A C 1
ATOM 1367 O O . GLN A 1 169 ? -16.934 -24.038 -8.820 1.00 55.72 169 GLN A O 1
ATOM 1372 N N . THR A 1 170 ? -15.023 -25.105 -8.276 1.00 63.88 170 THR A N 1
ATOM 1373 C CA . THR A 1 170 ? -14.200 -23.904 -8.168 1.00 63.88 170 THR A CA 1
ATOM 1374 C C . THR A 1 170 ? -13.678 -23.567 -9.555 1.00 63.88 170 THR A C 1
ATOM 1376 O O . THR A 1 170 ? -12.927 -24.342 -10.151 1.00 63.88 170 THR A O 1
ATOM 1379 N N . SER A 1 171 ? -14.096 -22.427 -10.094 1.00 75.31 171 SER A N 1
ATOM 1380 C CA . SER A 1 171 ? -13.521 -21.879 -11.323 1.00 75.31 171 SER A CA 1
ATOM 1381 C C . SER A 1 171 ? -12.640 -20.688 -10.981 1.00 75.31 171 SER A C 1
ATOM 1383 O O . SER A 1 171 ? -12.843 -20.020 -9.967 1.00 75.31 171 SER A O 1
ATOM 1385 N N . LYS A 1 172 ? -11.630 -20.439 -11.809 1.00 83.88 172 LYS A N 1
ATOM 1386 C CA . LYS A 1 172 ? -10.720 -19.319 -11.615 1.00 83.88 172 LYS A CA 1
ATOM 1387 C C . LYS A 1 172 ? -10.977 -18.252 -12.668 1.00 83.88 172 LYS A C 1
ATOM 1389 O O . LYS A 1 172 ? -11.002 -18.561 -13.859 1.00 83.88 172 LYS A O 1
ATOM 1394 N N . ARG A 1 173 ? -11.173 -17.005 -12.237 1.00 87.69 173 ARG A N 1
ATOM 1395 C CA . ARG A 1 173 ? -11.366 -15.849 -13.127 1.00 87.69 173 ARG A CA 1
ATOM 1396 C C . ARG A 1 173 ? -10.194 -14.891 -12.968 1.00 87.69 173 ARG A C 1
ATOM 1398 O O . ARG A 1 173 ? -9.809 -14.566 -11.849 1.00 87.69 173 ARG A O 1
ATOM 1405 N N . ARG A 1 174 ? -9.637 -14.434 -14.092 1.00 90.56 174 ARG A N 1
ATOM 1406 C CA . ARG A 1 174 ? -8.647 -13.350 -14.108 1.00 90.56 174 ARG A CA 1
ATOM 1407 C C . ARG A 1 174 ? -9.374 -12.014 -14.119 1.00 90.56 174 ARG A C 1
ATOM 1409 O O . ARG A 1 174 ? -10.273 -11.831 -14.934 1.00 90.56 174 ARG A O 1
ATOM 1416 N N . VAL A 1 175 ? -8.975 -11.123 -13.225 1.00 92.19 175 VAL A N 1
ATOM 1417 C CA . VAL A 1 175 ? -9.526 -9.773 -13.067 1.00 92.19 175 VAL A CA 1
ATOM 1418 C C . VAL A 1 175 ? -8.396 -8.800 -12.774 1.00 92.19 175 VAL A C 1
ATOM 1420 O O . VAL A 1 175 ? -7.387 -9.182 -12.177 1.00 92.19 175 VAL A O 1
ATOM 1423 N N . SER A 1 176 ? -8.556 -7.532 -13.141 1.00 90.94 176 SER A N 1
ATOM 1424 C CA . SER A 1 176 ? -7.664 -6.506 -12.601 1.00 90.94 176 SER A CA 1
ATOM 1425 C C . SER A 1 176 ? -8.006 -6.250 -11.130 1.00 90.94 176 SER A C 1
ATOM 1427 O O . SER A 1 176 ? -9.144 -6.442 -10.693 1.00 90.94 176 SER A O 1
ATOM 1429 N N . VAL A 1 177 ? -7.038 -5.787 -10.341 1.00 87.06 177 VAL A N 1
ATOM 1430 C CA . VAL A 1 177 ? -7.340 -5.380 -8.960 1.00 87.06 177 VAL A CA 1
ATOM 1431 C C . VAL A 1 177 ? -8.303 -4.184 -8.924 1.00 87.06 177 VAL A C 1
ATOM 1433 O O . VAL A 1 177 ? -9.140 -4.113 -8.033 1.00 87.06 177 VAL A O 1
ATOM 1436 N N . ASN A 1 178 ? -8.273 -3.287 -9.911 1.00 90.56 178 ASN A N 1
ATOM 1437 C CA . ASN A 1 178 ? -9.256 -2.202 -10.009 1.00 90.56 178 ASN A CA 1
ATOM 1438 C C . ASN A 1 178 ? -10.685 -2.723 -10.233 1.00 90.56 178 ASN A C 1
ATOM 1440 O O . ASN A 1 178 ? -11.626 -2.268 -9.588 1.00 90.56 178 ASN A O 1
ATOM 1444 N N . GLU A 1 179 ? -10.857 -3.730 -11.093 1.00 91.06 179 GLU A N 1
ATOM 1445 C CA . GLU A 1 179 ? -12.147 -4.405 -11.275 1.00 91.06 179 GLU A CA 1
ATOM 1446 C C . GLU A 1 179 ? -12.641 -5.022 -9.962 1.00 91.06 179 GLU A C 1
ATOM 1448 O O . GLU A 1 179 ? -13.801 -4.838 -9.595 1.00 91.06 179 GLU A O 1
ATOM 1453 N N . ALA A 1 180 ? -11.747 -5.666 -9.211 1.00 90.25 180 ALA A N 1
ATOM 1454 C CA . ALA A 1 180 ? -12.063 -6.191 -7.889 1.00 90.25 180 ALA A CA 1
ATOM 1455 C C . ALA A 1 180 ? -12.516 -5.102 -6.906 1.00 90.25 180 ALA A C 1
ATOM 1457 O O . ALA A 1 180 ? -13.485 -5.293 -6.173 1.00 90.25 180 ALA A O 1
ATOM 1458 N N . LEU A 1 181 ? -11.837 -3.950 -6.901 1.00 90.62 181 LEU A N 1
ATOM 1459 C CA . LEU A 1 181 ? -12.194 -2.804 -6.060 1.00 90.62 181 LEU A CA 1
ATOM 1460 C C . LEU A 1 181 ? -13.559 -2.237 -6.420 1.00 90.62 181 LEU A C 1
ATOM 1462 O O . LEU A 1 181 ? -14.319 -1.841 -5.538 1.00 90.62 181 LEU A O 1
ATOM 1466 N N . ARG A 1 182 ? -13.899 -2.204 -7.704 1.00 91.31 182 ARG A N 1
ATOM 1467 C CA . ARG A 1 182 ? -15.221 -1.775 -8.153 1.00 91.31 182 ARG A CA 1
ATOM 1468 C C . ARG A 1 182 ? -16.323 -2.727 -7.684 1.00 91.31 182 ARG A C 1
ATOM 1470 O O . ARG A 1 182 ? -17.401 -2.264 -7.326 1.00 91.31 182 ARG A O 1
ATOM 1477 N N . GLU A 1 183 ? -16.064 -4.031 -7.675 1.00 90.44 183 GLU A N 1
ATOM 1478 C CA . GLU A 1 183 ? -17.067 -5.059 -7.355 1.00 90.44 183 GLU A CA 1
ATOM 1479 C C . GLU A 1 183 ? -17.221 -5.315 -5.851 1.00 90.44 183 GLU A C 1
ATOM 1481 O O . GLU A 1 183 ? -18.291 -5.726 -5.394 1.00 90.44 183 GLU A O 1
ATOM 1486 N N . HIS A 1 184 ? -16.176 -5.054 -5.065 1.00 92.12 184 HIS A N 1
ATOM 1487 C CA . HIS A 1 184 ? -16.127 -5.443 -3.663 1.00 92.12 184 HIS A CA 1
ATOM 1488 C C . HIS A 1 184 ? -15.491 -4.367 -2.779 1.00 92.12 184 HIS A C 1
ATOM 1490 O O . HIS A 1 184 ? -14.500 -3.726 -3.124 1.00 92.12 184 HIS A O 1
ATOM 1496 N N . THR A 1 185 ? -16.032 -4.209 -1.571 1.00 94.56 185 THR A N 1
ATOM 1497 C CA . THR A 1 185 ? -15.481 -3.296 -0.560 1.00 94.56 185 THR A CA 1
ATOM 1498 C C . THR A 1 185 ? -14.498 -3.978 0.388 1.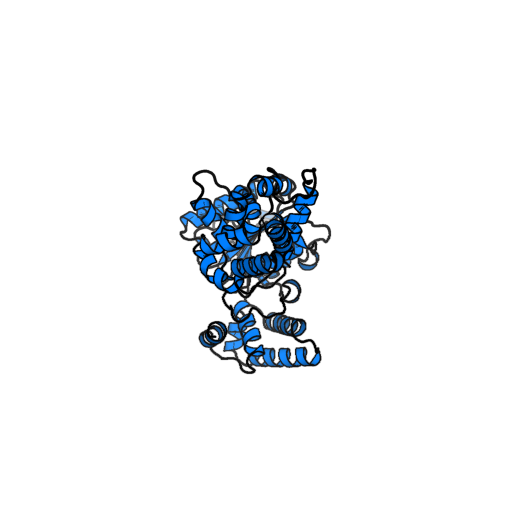00 94.56 185 THR A C 1
ATOM 1500 O O . THR A 1 185 ? -13.767 -3.285 1.081 1.00 94.56 185 THR A O 1
ATOM 1503 N N . LYS A 1 186 ? -14.446 -5.314 0.434 1.00 96.69 186 LYS A N 1
ATOM 1504 C CA . LYS A 1 186 ? -13.615 -6.089 1.370 1.00 96.69 186 LYS A CA 1
ATOM 1505 C C . LYS A 1 186 ? -12.755 -7.090 0.608 1.00 96.69 186 LYS A C 1
ATOM 1507 O O . LYS A 1 186 ? -13.261 -8.111 0.145 1.00 96.69 186 LYS A O 1
ATOM 1512 N N . LEU A 1 187 ? -11.465 -6.794 0.485 1.00 95.88 187 LEU A N 1
ATOM 1513 C CA . LEU A 1 187 ? -10.524 -7.534 -0.350 1.00 95.88 187 LEU A CA 1
ATOM 1514 C C . LEU A 1 187 ? -9.310 -8.029 0.436 1.00 95.88 187 LEU A C 1
ATOM 1516 O O . LEU A 1 187 ? -8.726 -7.299 1.240 1.00 95.88 187 LEU A O 1
ATOM 1520 N N . ILE A 1 188 ? -8.893 -9.254 0.125 1.00 96.38 188 ILE A N 1
ATOM 1521 C CA . ILE A 1 188 ? -7.599 -9.822 0.497 1.00 96.38 188 ILE A CA 1
ATOM 1522 C C . ILE A 1 188 ? -6.766 -9.946 -0.767 1.00 96.38 188 ILE A C 1
ATOM 1524 O O . ILE A 1 188 ? -7.151 -10.651 -1.695 1.00 96.38 188 ILE A O 1
ATOM 1528 N N . VAL A 1 189 ? -5.609 -9.298 -0.790 1.00 96.62 189 VAL A N 1
ATOM 1529 C CA . VAL A 1 189 ? -4.650 -9.374 -1.888 1.00 96.62 189 VAL A CA 1
ATOM 1530 C C . VAL A 1 189 ? -3.488 -10.265 -1.460 1.00 96.62 189 VAL A C 1
ATOM 1532 O O . VAL A 1 189 ? -2.625 -9.875 -0.671 1.00 96.62 189 VAL A O 1
ATOM 1535 N N . LEU A 1 190 ? -3.477 -11.483 -1.985 1.00 95.88 190 LEU A N 1
ATOM 1536 C CA . LEU A 1 190 ? -2.428 -12.475 -1.803 1.00 95.88 190 LEU A CA 1
ATOM 1537 C C . LEU A 1 190 ? -1.407 -12.382 -2.933 1.00 95.88 190 LEU A C 1
ATOM 1539 O O . LEU A 1 190 ? -1.724 -11.987 -4.050 1.00 95.88 190 LEU A O 1
ATOM 1543 N N . GLY A 1 191 ? -0.168 -12.772 -2.671 1.00 94.00 191 GLY A N 1
ATOM 1544 C CA . GLY A 1 191 ? 0.843 -12.869 -3.722 1.00 94.00 191 GLY A CA 1
ATOM 1545 C C . GLY A 1 191 ? 2.243 -13.053 -3.172 1.00 94.00 191 GLY A C 1
ATOM 1546 O O . GLY A 1 191 ? 2.490 -12.859 -1.979 1.00 94.00 191 GLY A O 1
ATOM 1547 N N . ASP A 1 192 ? 3.181 -13.379 -4.045 1.00 90.69 192 ASP A N 1
ATOM 1548 C CA . ASP A 1 192 ? 4.563 -13.636 -3.653 1.00 90.69 192 ASP A CA 1
ATOM 1549 C C . ASP A 1 192 ? 5.304 -12.367 -3.183 1.00 90.69 192 ASP A C 1
ATOM 1551 O O . ASP A 1 192 ? 4.852 -11.230 -3.400 1.00 90.69 192 ASP A O 1
ATOM 1555 N N . PRO A 1 193 ? 6.448 -12.518 -2.491 1.00 90.06 193 PRO A N 1
ATOM 1556 C CA . PRO A 1 193 ? 7.332 -11.397 -2.189 1.00 90.06 193 PRO A CA 1
ATOM 1557 C C . PRO A 1 193 ? 7.730 -10.636 -3.464 1.00 90.06 193 PRO A C 1
ATOM 1559 O O . PRO A 1 193 ? 8.083 -11.236 -4.477 1.00 90.06 193 PRO A O 1
ATOM 1562 N N . GLY A 1 194 ? 7.676 -9.304 -3.424 1.00 89.06 194 GLY A N 1
ATOM 1563 C CA . GLY A 1 194 ? 7.990 -8.460 -4.585 1.00 89.06 194 GLY A CA 1
ATOM 1564 C C . GLY A 1 194 ? 6.868 -8.324 -5.624 1.00 89.06 194 GLY A C 1
ATOM 1565 O O . GLY A 1 194 ? 7.020 -7.543 -6.555 1.00 89.06 194 GLY A O 1
ATOM 1566 N N . ALA A 1 195 ? 5.711 -8.976 -5.436 1.00 92.31 195 ALA A N 1
ATOM 1567 C CA . ALA A 1 195 ? 4.552 -8.870 -6.337 1.00 92.31 195 ALA A CA 1
ATOM 1568 C C . ALA A 1 195 ? 3.865 -7.482 -6.363 1.00 92.31 195 ALA A C 1
ATOM 1570 O O . ALA A 1 195 ? 2.856 -7.310 -7.035 1.00 92.31 195 ALA A O 1
ATOM 1571 N N . GLY A 1 196 ? 4.367 -6.492 -5.614 1.00 93.00 196 GLY A N 1
ATOM 1572 C CA . GLY A 1 196 ? 3.839 -5.121 -5.631 1.00 93.00 196 GLY A CA 1
ATOM 1573 C C . GLY A 1 196 ? 2.610 -4.866 -4.748 1.00 93.00 196 GLY A C 1
ATOM 1574 O O . GLY A 1 196 ? 1.974 -3.831 -4.897 1.00 93.00 196 GLY A O 1
ATOM 1575 N N . LYS A 1 197 ? 2.274 -5.762 -3.810 1.00 95.19 197 LYS A N 1
ATOM 1576 C CA . LYS A 1 197 ? 1.094 -5.639 -2.925 1.00 95.19 197 LYS A CA 1
ATOM 1577 C C . LYS A 1 197 ? 1.085 -4.359 -2.074 1.00 95.19 197 LYS A C 1
ATOM 1579 O O . LYS A 1 197 ? 0.109 -3.618 -2.091 1.00 95.19 197 LYS A O 1
ATOM 1584 N N . THR A 1 198 ? 2.186 -4.060 -1.385 1.00 94.81 198 THR A N 1
ATOM 1585 C CA . THR A 1 198 ? 2.347 -2.804 -0.632 1.00 94.81 198 THR A CA 1
ATOM 1586 C C . THR A 1 198 ? 2.244 -1.590 -1.554 1.00 94.81 198 THR A C 1
ATOM 1588 O O . THR A 1 198 ? 1.583 -0.609 -1.225 1.00 94.81 198 THR A O 1
ATOM 1591 N N . THR A 1 199 ? 2.864 -1.660 -2.737 1.00 94.44 199 THR A N 1
ATOM 1592 C CA . THR A 1 199 ? 2.825 -0.593 -3.746 1.00 94.44 199 THR A CA 1
ATOM 1593 C C . THR A 1 199 ? 1.403 -0.339 -4.247 1.00 94.44 199 THR A C 1
ATOM 1595 O O . THR A 1 199 ? 1.009 0.813 -4.381 1.00 94.44 199 THR A O 1
ATOM 1598 N N . LEU A 1 200 ? 0.612 -1.395 -4.451 1.00 95.69 200 LEU A N 1
ATOM 1599 C CA . LEU A 1 200 ? -0.813 -1.312 -4.769 1.00 95.69 200 LEU A CA 1
ATOM 1600 C C . LEU A 1 200 ? -1.595 -0.599 -3.656 1.00 95.69 200 LEU A C 1
ATOM 1602 O O . LEU A 1 200 ? -2.362 0.311 -3.952 1.00 95.69 200 LEU A O 1
ATOM 1606 N N . LEU A 1 201 ? -1.393 -0.964 -2.384 1.00 97.19 201 LEU A N 1
ATOM 1607 C CA . LEU A 1 201 ? -2.065 -0.277 -1.275 1.00 97.19 201 LEU A CA 1
ATOM 1608 C C . LEU A 1 201 ? -1.681 1.207 -1.198 1.00 97.19 201 LEU A C 1
ATOM 1610 O O . LEU A 1 201 ? -2.558 2.048 -1.021 1.00 97.19 201 LEU A O 1
ATOM 1614 N N . LYS A 1 202 ? -0.396 1.544 -1.384 1.00 96.19 202 LYS A N 1
ATOM 1615 C CA . LYS A 1 202 ? 0.067 2.941 -1.458 1.00 96.19 202 LYS A CA 1
ATOM 1616 C C . LYS A 1 202 ? -0.584 3.695 -2.624 1.00 96.19 202 LYS A C 1
ATOM 1618 O O . LYS A 1 202 ? -1.016 4.827 -2.438 1.00 96.19 202 LYS A O 1
ATOM 1623 N N . TYR A 1 203 ? -0.694 3.063 -3.794 1.00 96.06 203 TYR A N 1
ATOM 1624 C CA . TYR A 1 203 ? -1.330 3.644 -4.980 1.00 96.06 203 TYR A CA 1
ATOM 1625 C C . TYR A 1 203 ? -2.809 3.955 -4.736 1.00 96.06 203 TYR A C 1
ATOM 1627 O O . TYR A 1 203 ? -3.266 5.054 -5.031 1.00 96.06 203 TYR A O 1
ATOM 1635 N N . ILE A 1 204 ? -3.540 3.028 -4.116 1.00 96.25 204 ILE A N 1
ATOM 1636 C CA . ILE A 1 204 ? -4.955 3.211 -3.768 1.00 96.25 204 ILE A CA 1
ATOM 1637 C C . ILE A 1 204 ? -5.124 4.317 -2.725 1.00 96.25 204 ILE A C 1
ATOM 1639 O O . ILE A 1 204 ? -5.986 5.182 -2.878 1.00 96.25 204 ILE A O 1
ATOM 1643 N N . THR A 1 205 ? -4.271 4.331 -1.696 1.00 97.19 205 THR A N 1
ATOM 1644 C CA . THR A 1 205 ? -4.227 5.409 -0.700 1.00 97.19 205 THR A CA 1
ATOM 1645 C C . THR A 1 205 ? -4.020 6.767 -1.368 1.00 97.19 205 THR A C 1
ATOM 1647 O O . THR A 1 205 ? -4.768 7.703 -1.093 1.00 97.19 205 THR A O 1
ATOM 1650 N N . LEU A 1 206 ? -3.051 6.870 -2.280 1.00 96.50 206 LEU A N 1
ATOM 1651 C CA . LEU A 1 206 ? -2.745 8.103 -3.001 1.00 96.50 206 LEU A CA 1
ATOM 1652 C C . LEU A 1 206 ? -3.897 8.539 -3.916 1.00 96.50 206 LEU A C 1
ATOM 1654 O O . LEU A 1 206 ? -4.262 9.713 -3.916 1.00 96.50 206 LEU A O 1
ATOM 1658 N N . ALA A 1 207 ? -4.497 7.607 -4.658 1.00 95.44 207 ALA A N 1
ATOM 1659 C CA . ALA A 1 207 ? -5.619 7.889 -5.546 1.00 95.44 207 ALA A CA 1
ATOM 1660 C C . ALA A 1 207 ? -6.831 8.431 -4.772 1.00 95.44 207 ALA A C 1
ATOM 1662 O O . ALA A 1 207 ? -7.383 9.460 -5.159 1.00 95.44 207 ALA A O 1
ATOM 1663 N N . PHE A 1 208 ? -7.203 7.822 -3.640 1.00 96.50 208 PHE A N 1
ATOM 1664 C CA . PHE A 1 208 ? -8.270 8.362 -2.788 1.00 96.50 208 PHE A CA 1
ATOM 1665 C C . PHE A 1 208 ? -7.898 9.711 -2.164 1.00 96.50 208 PHE A C 1
ATOM 1667 O O . PHE A 1 208 ? -8.727 10.619 -2.153 1.00 96.50 208 PHE A O 1
ATOM 1674 N N . ALA A 1 209 ? -6.657 9.880 -1.697 1.00 96.31 209 ALA A N 1
ATOM 1675 C CA . ALA A 1 209 ? -6.205 11.138 -1.101 1.00 96.31 209 ALA A CA 1
ATOM 1676 C C . ALA A 1 209 ? -6.255 12.302 -2.109 1.00 96.31 209 ALA A C 1
ATOM 1678 O O . ALA A 1 209 ? -6.636 13.416 -1.763 1.00 96.31 209 ALA A O 1
ATOM 1679 N N . GLN A 1 210 ? -5.935 12.037 -3.377 1.00 95.00 210 GLN A N 1
ATOM 1680 C CA . GLN A 1 210 ? -5.995 13.017 -4.465 1.00 95.00 210 GLN A CA 1
ATOM 1681 C C . GLN A 1 210 ? -7.384 13.145 -5.108 1.00 95.00 210 GLN A C 1
ATOM 1683 O O . GLN A 1 210 ? -7.541 13.903 -6.065 1.00 95.00 210 GLN A O 1
ATOM 1688 N N . ASN A 1 211 ? -8.381 12.404 -4.615 1.00 93.44 211 ASN A N 1
ATOM 1689 C CA . ASN A 1 211 ? -9.713 12.308 -5.208 1.00 93.44 211 ASN A CA 1
ATOM 1690 C C . ASN A 1 211 ? -9.692 11.902 -6.698 1.00 93.44 211 ASN A C 1
ATOM 1692 O O . ASN A 1 211 ? -10.418 12.441 -7.532 1.00 93.44 211 ASN A O 1
ATOM 1696 N N . ARG A 1 212 ? -8.806 10.962 -7.038 1.00 92.44 212 ARG A N 1
ATOM 1697 C CA . ARG A 1 212 ? -8.568 10.421 -8.381 1.00 92.44 212 ARG A CA 1
ATOM 1698 C C . ARG A 1 212 ? -9.127 9.007 -8.515 1.00 92.44 212 ARG A C 1
ATOM 1700 O O . ARG A 1 212 ? -8.416 8.066 -8.855 1.00 92.44 212 ARG A O 1
ATOM 1707 N N . CYS A 1 213 ? -10.418 8.849 -8.231 1.00 90.19 213 CYS A N 1
ATOM 1708 C CA . CYS A 1 213 ? -11.122 7.565 -8.346 1.00 90.19 213 CYS A CA 1
ATOM 1709 C C . CYS A 1 213 ? -11.159 7.016 -9.781 1.00 90.19 213 CYS A C 1
ATOM 1711 O O . CYS A 1 213 ? -11.268 5.805 -9.967 1.00 90.19 213 CYS A O 1
ATOM 1713 N N . ASP A 1 214 ? -10.959 7.878 -10.782 1.00 89.62 214 ASP A N 1
ATOM 1714 C CA . ASP A 1 214 ? -10.750 7.491 -12.179 1.00 89.62 214 ASP A CA 1
ATOM 1715 C C . ASP A 1 214 ? -9.542 6.559 -12.358 1.00 89.62 214 ASP A C 1
ATOM 1717 O O . ASP A 1 214 ? -9.577 5.662 -13.193 1.00 89.62 214 ASP A O 1
ATOM 1721 N N . LEU A 1 215 ? -8.499 6.712 -11.535 1.00 90.19 215 LEU A N 1
ATOM 1722 C CA . LEU A 1 215 ? -7.328 5.832 -11.542 1.00 90.19 215 LEU A CA 1
ATOM 1723 C C . LEU A 1 215 ? -7.634 4.420 -11.009 1.00 90.19 215 LEU A C 1
ATOM 1725 O O . LEU A 1 215 ? -6.888 3.478 -11.280 1.00 90.19 215 LEU A O 1
ATOM 1729 N N . LEU A 1 216 ? -8.725 4.269 -10.255 1.00 91.38 216 LEU A N 1
ATOM 1730 C CA . LEU A 1 216 ? -9.144 3.021 -9.614 1.00 91.38 216 LEU A CA 1
ATOM 1731 C C . LEU A 1 216 ? -10.317 2.339 -10.332 1.00 91.38 216 LEU A C 1
ATOM 1733 O O . LEU A 1 216 ? -10.845 1.356 -9.818 1.00 91.38 216 LEU A O 1
ATOM 1737 N N . ASP A 1 217 ? -10.739 2.854 -11.491 1.00 90.12 217 ASP A N 1
ATOM 1738 C CA . ASP A 1 217 ? -11.965 2.440 -12.191 1.00 90.12 217 ASP A CA 1
ATOM 1739 C C . ASP A 1 217 ? -13.227 2.526 -11.301 1.00 90.12 217 ASP A C 1
ATOM 1741 O O . ASP A 1 217 ? -14.174 1.744 -11.445 1.00 90.12 217 ASP A O 1
ATOM 1745 N N . LEU A 1 218 ? -13.237 3.482 -10.364 1.00 91.12 218 LEU A N 1
ATOM 1746 C CA . LEU A 1 218 ? -14.348 3.760 -9.453 1.00 91.12 218 LEU A CA 1
ATOM 1747 C C . LEU A 1 218 ? -15.161 4.981 -9.918 1.00 91.12 218 LEU A C 1
ATOM 1749 O O . LEU A 1 218 ? -14.640 5.832 -10.645 1.00 91.12 218 LEU A O 1
ATOM 1753 N N . PRO A 1 219 ? -16.436 5.105 -9.496 1.00 86.75 219 PRO A N 1
ATOM 1754 C CA . PRO A 1 219 ? -17.233 6.303 -9.747 1.00 86.75 219 PRO A CA 1
ATOM 1755 C C . PRO A 1 219 ? -16.522 7.571 -9.253 1.00 86.75 219 PRO A C 1
ATOM 1757 O O . PRO A 1 219 ? -15.967 7.595 -8.156 1.00 86.75 219 PRO A O 1
ATOM 1760 N N . GLY A 1 220 ? -16.533 8.634 -10.062 1.00 81.00 220 GLY A N 1
ATOM 1761 C CA . GLY A 1 220 ? -15.797 9.873 -9.764 1.00 81.00 220 GLY A CA 1
ATOM 1762 C C . GLY A 1 220 ? -16.336 10.679 -8.574 1.00 81.00 220 GLY A C 1
ATOM 1763 O O . GLY A 1 220 ? -15.670 11.600 -8.114 1.00 81.00 220 GLY A O 1
ATOM 1764 N N . ASP A 1 221 ? -17.530 10.351 -8.086 1.00 84.94 221 ASP A N 1
ATOM 1765 C CA . ASP A 1 221 ? -18.153 10.917 -6.888 1.00 84.94 221 ASP A CA 1
ATOM 1766 C C . ASP A 1 221 ? -17.839 10.120 -5.611 1.00 84.94 221 ASP A C 1
ATOM 1768 O O . ASP A 1 221 ? -18.134 10.581 -4.504 1.00 84.94 221 ASP A O 1
ATOM 1772 N N . GLU A 1 222 ? -17.220 8.941 -5.733 1.00 89.00 222 GLU A N 1
ATOM 1773 C CA . GLU A 1 222 ? -16.770 8.193 -4.570 1.00 89.00 222 GLU A CA 1
ATOM 1774 C C . GLU A 1 222 ? -15.614 8.936 -3.899 1.00 89.00 222 GLU A C 1
ATOM 1776 O O . GLU A 1 222 ? -14.559 9.149 -4.483 1.00 89.00 222 GLU A O 1
ATOM 1781 N N . THR A 1 223 ? -15.798 9.301 -2.636 1.00 88.88 223 THR A N 1
ATOM 1782 C CA . THR A 1 223 ? -14.761 9.924 -1.816 1.00 88.88 223 THR A CA 1
ATOM 1783 C C . THR A 1 223 ? -14.480 9.017 -0.632 1.00 88.88 223 THR A C 1
ATOM 1785 O O . THR A 1 223 ? -15.401 8.461 -0.034 1.00 88.88 223 THR A O 1
ATOM 1788 N N . ARG A 1 224 ? -13.201 8.818 -0.301 1.00 95.25 224 ARG A N 1
ATOM 1789 C CA . ARG A 1 224 ? -12.797 8.075 0.896 1.00 95.25 224 ARG A CA 1
ATOM 1790 C C . ARG A 1 224 ? -11.644 8.780 1.593 1.00 95.25 224 ARG A C 1
ATOM 1792 O O . ARG A 1 224 ? -10.765 9.312 0.928 1.00 95.25 224 ARG A O 1
ATOM 1799 N N . LEU A 1 225 ? -11.636 8.764 2.921 1.00 97.75 225 LEU A N 1
ATOM 1800 C CA . LEU A 1 225 ? -10.472 9.019 3.751 1.00 97.75 225 LEU A CA 1
ATOM 1801 C C . LEU A 1 225 ? -9.589 7.759 3.723 1.00 97.75 225 LEU A C 1
ATOM 1803 O O . LEU A 1 225 ? -9.994 6.722 4.263 1.00 97.75 225 LEU A O 1
ATOM 1807 N N . PRO A 1 226 ? -8.420 7.787 3.067 1.00 98.00 226 PRO A N 1
ATOM 1808 C CA . PRO A 1 226 ? -7.575 6.609 2.989 1.00 98.00 226 PRO A CA 1
ATOM 1809 C C . PRO A 1 226 ? -6.734 6.472 4.258 1.00 98.00 226 PRO A C 1
ATOM 1811 O O . PRO A 1 226 ? -6.073 7.414 4.675 1.00 98.00 226 PRO A O 1
ATOM 1814 N N . ILE A 1 227 ? -6.738 5.288 4.857 1.00 98.50 227 ILE A N 1
ATOM 1815 C CA . ILE A 1 227 ? -6.019 4.969 6.090 1.00 98.50 227 ILE A CA 1
ATOM 1816 C C . ILE A 1 227 ? -5.033 3.853 5.762 1.00 98.50 227 ILE A C 1
ATOM 1818 O O . ILE A 1 227 ? -5.450 2.741 5.447 1.00 98.50 227 ILE A O 1
ATOM 1822 N N . PHE A 1 228 ? -3.732 4.134 5.833 1.00 98.31 228 PHE A N 1
ATOM 1823 C CA . PHE A 1 228 ? -2.685 3.147 5.564 1.00 98.31 228 PHE A CA 1
ATOM 1824 C C . PHE A 1 228 ? -2.021 2.678 6.861 1.00 98.31 228 PHE A C 1
ATOM 1826 O O . PHE A 1 228 ? -1.416 3.472 7.581 1.00 98.31 228 PHE A O 1
ATOM 1833 N N . VAL A 1 229 ? -2.076 1.376 7.137 1.00 98.00 229 VAL A N 1
ATOM 1834 C CA . VAL A 1 229 ? -1.490 0.763 8.335 1.00 98.00 229 VAL A CA 1
ATOM 1835 C C . VAL A 1 229 ? -0.599 -0.398 7.929 1.00 98.00 229 VAL A C 1
ATOM 1837 O O . VAL A 1 229 ? -1.065 -1.342 7.300 1.00 98.00 229 VAL A O 1
ATOM 1840 N N . ARG A 1 230 ? 0.665 -0.384 8.362 1.00 96.94 230 ARG A N 1
ATOM 1841 C CA . ARG A 1 230 ? 1.469 -1.611 8.396 1.00 96.94 230 ARG A CA 1
ATOM 1842 C C . ARG A 1 230 ? 1.090 -2.394 9.643 1.00 96.94 230 ARG A C 1
ATOM 1844 O O . ARG A 1 230 ? 1.266 -1.900 10.756 1.00 96.94 230 ARG A O 1
ATOM 1851 N N . LEU A 1 231 ? 0.585 -3.611 9.467 1.00 96.94 231 LEU A N 1
ATOM 1852 C CA . LEU A 1 231 ? 0.114 -4.437 10.580 1.00 96.94 231 LEU A CA 1
ATOM 1853 C C . LEU A 1 231 ? 1.243 -4.774 11.561 1.00 96.94 231 LEU A C 1
ATOM 1855 O O . LEU A 1 231 ? 1.003 -4.861 12.764 1.00 96.94 231 LEU A O 1
ATOM 1859 N N . TYR A 1 232 ? 2.479 -4.888 11.068 1.00 94.88 232 TYR A N 1
ATOM 1860 C CA . TYR A 1 232 ? 3.660 -5.048 11.914 1.00 94.88 232 TYR A CA 1
ATOM 1861 C C . TYR A 1 232 ? 3.840 -3.878 12.897 1.00 94.88 232 TYR A C 1
ATOM 1863 O O . TYR A 1 232 ? 4.046 -4.102 14.089 1.00 94.88 232 TYR A O 1
ATOM 1871 N N . ASP A 1 233 ? 3.710 -2.630 12.427 1.00 94.31 233 ASP A N 1
ATOM 1872 C CA . ASP A 1 233 ? 3.861 -1.441 13.276 1.00 94.31 233 ASP A CA 1
ATOM 1873 C C . ASP A 1 233 ? 2.735 -1.353 14.319 1.00 94.31 233 ASP A C 1
ATOM 1875 O O . ASP A 1 233 ? 2.981 -0.947 15.457 1.00 94.31 233 ASP A O 1
ATOM 1879 N N . TYR A 1 234 ? 1.515 -1.761 13.947 1.00 94.75 234 TYR A N 1
ATOM 1880 C CA . TYR A 1 234 ? 0.386 -1.872 14.874 1.00 94.75 234 TYR A CA 1
ATOM 1881 C C . TYR A 1 234 ? 0.699 -2.837 16.016 1.00 94.75 234 TYR A C 1
ATOM 1883 O O . TYR A 1 234 ? 0.620 -2.451 17.181 1.00 94.75 234 TYR A O 1
ATOM 1891 N N . VAL A 1 235 ? 1.112 -4.064 15.695 1.00 93.88 235 VAL A N 1
ATOM 1892 C CA . VAL A 1 235 ? 1.440 -5.069 16.712 1.00 93.88 235 VAL A CA 1
ATOM 1893 C C . VAL A 1 235 ? 2.617 -4.624 17.579 1.00 93.88 235 VAL A C 1
ATOM 1895 O O . VAL A 1 235 ? 2.578 -4.771 18.800 1.00 93.88 235 VAL A O 1
ATOM 1898 N N . ALA A 1 236 ? 3.659 -4.052 16.971 1.00 92.00 236 ALA A N 1
ATOM 1899 C CA . ALA A 1 236 ? 4.819 -3.556 17.704 1.00 92.00 236 ALA A CA 1
ATOM 1900 C C . ALA A 1 236 ? 4.431 -2.464 18.713 1.00 92.00 236 ALA A C 1
ATOM 1902 O O . ALA A 1 236 ? 4.968 -2.420 19.822 1.00 92.00 236 ALA A O 1
ATOM 1903 N N . LYS A 1 237 ? 3.474 -1.596 18.362 1.00 89.44 237 LYS A N 1
ATOM 1904 C CA . LYS A 1 237 ? 2.909 -0.633 19.310 1.00 89.44 237 LYS A CA 1
ATOM 1905 C C . LYS A 1 237 ? 2.045 -1.311 20.358 1.00 89.44 237 LYS A C 1
ATOM 1907 O O . LYS A 1 237 ? 2.299 -1.096 21.537 1.00 89.44 237 LYS A O 1
ATOM 1912 N N . GLN A 1 238 ? 1.118 -2.174 19.959 1.00 88.69 238 GLN A N 1
ATOM 1913 C CA . GLN A 1 238 ? 0.237 -2.896 20.875 1.00 88.69 238 GLN A CA 1
ATOM 1914 C C . GLN A 1 238 ? 1.011 -3.625 21.982 1.00 88.69 238 GLN A C 1
ATOM 1916 O O . GLN A 1 238 ? 0.636 -3.537 23.144 1.00 88.69 238 GLN A O 1
ATOM 1921 N N . ALA A 1 239 ? 2.145 -4.252 21.660 1.00 87.56 239 ALA A N 1
ATOM 1922 C CA . ALA A 1 239 ? 2.992 -4.932 22.643 1.00 87.56 239 ALA A CA 1
ATOM 1923 C C . ALA A 1 239 ? 3.540 -4.009 23.755 1.00 87.56 239 ALA A C 1
ATOM 1925 O O . ALA A 1 239 ? 3.858 -4.482 24.844 1.00 87.56 239 ALA A O 1
ATOM 1926 N N . ASN A 1 240 ? 3.647 -2.702 23.497 1.00 83.94 240 ASN A N 1
ATOM 1927 C CA . ASN A 1 240 ? 4.110 -1.694 24.455 1.00 83.94 240 ASN A CA 1
ATOM 1928 C C . ASN A 1 240 ? 2.963 -1.009 25.224 1.00 83.94 240 ASN A C 1
ATOM 1930 O O . ASN A 1 240 ? 3.225 -0.182 26.097 1.00 83.94 240 ASN A O 1
ATOM 1934 N N . HIS A 1 241 ? 1.707 -1.345 24.920 1.00 76.31 241 HIS A N 1
ATOM 1935 C CA . HIS A 1 241 ? 0.520 -0.795 25.567 1.00 76.31 241 HIS A CA 1
ATOM 1936 C C . HIS A 1 241 ? -0.229 -1.909 26.318 1.00 76.31 241 HIS A C 1
ATOM 1938 O O . HIS A 1 241 ? -0.962 -2.678 25.700 1.00 76.31 241 HIS A O 1
ATOM 1944 N N . PRO A 1 242 ? -0.062 -2.035 27.649 1.00 66.38 242 PRO A N 1
ATOM 1945 C CA . PRO A 1 242 ? -0.806 -3.026 28.420 1.00 66.38 242 PRO A CA 1
ATOM 1946 C C . PRO A 1 242 ? -2.308 -2.690 28.439 1.00 66.38 242 PRO A C 1
ATOM 1948 O O . PRO A 1 242 ? -2.683 -1.567 28.772 1.00 66.38 242 PRO A O 1
ATOM 1951 N N . GLY A 1 243 ? -3.160 -3.672 28.126 1.00 71.12 243 GLY A N 1
ATOM 1952 C CA . GLY A 1 243 ? -4.625 -3.548 28.141 1.00 71.12 243 GLY A CA 1
ATOM 1953 C C . GLY A 1 243 ? -5.272 -3.632 26.753 1.00 71.12 243 GLY A C 1
ATOM 1954 O O . GLY A 1 243 ? -4.682 -4.162 25.813 1.00 71.12 243 GLY A O 1
ATOM 1955 N N . ASP A 1 244 ? -6.496 -3.111 26.637 1.00 77.06 244 ASP A N 1
ATOM 1956 C CA . ASP A 1 244 ? -7.303 -3.132 25.409 1.00 77.06 244 ASP A CA 1
ATOM 1957 C C . ASP A 1 244 ? -6.832 -2.059 24.409 1.00 77.06 244 ASP A C 1
ATOM 1959 O O . ASP A 1 244 ? -7.501 -1.052 24.196 1.00 77.06 244 ASP A O 1
ATOM 1963 N N . TYR A 1 245 ? -5.654 -2.247 23.807 1.00 85.19 245 TYR A N 1
ATOM 1964 C CA . TYR A 1 245 ? -5.148 -1.369 22.745 1.00 85.19 245 TYR A CA 1
ATOM 1965 C C . TYR A 1 245 ? -5.594 -1.873 21.367 1.00 85.19 245 TYR A C 1
ATOM 1967 O O . TYR A 1 245 ? -5.105 -2.888 20.854 1.00 85.19 245 TYR A O 1
ATOM 1975 N N . SER A 1 246 ? -6.554 -1.174 20.767 1.00 90.56 246 SER A N 1
ATOM 1976 C CA . SER A 1 246 ? -7.201 -1.569 19.518 1.00 90.56 246 SER A CA 1
ATOM 1977 C C . SER A 1 246 ? -6.501 -1.013 18.273 1.00 90.56 246 SER A C 1
ATOM 1979 O O . SER A 1 246 ? -5.662 -0.114 18.335 1.00 90.56 246 SER A O 1
ATOM 1981 N N . LEU A 1 247 ? -6.886 -1.524 17.099 1.00 92.62 247 LEU A N 1
ATOM 1982 C CA . LEU A 1 247 ? -6.452 -0.961 15.816 1.00 92.62 247 LEU A CA 1
ATOM 1983 C C . LEU A 1 247 ? -6.881 0.509 15.661 1.00 92.62 247 LEU A C 1
ATOM 1985 O O . LEU A 1 247 ? -6.164 1.281 15.036 1.00 92.62 247 LEU A O 1
ATOM 1989 N N . LEU A 1 248 ? -8.018 0.905 16.244 1.00 91.88 248 LEU A N 1
ATOM 1990 C CA . LEU A 1 248 ? -8.508 2.284 16.217 1.00 91.88 248 LEU A CA 1
ATOM 1991 C C . LEU A 1 248 ? -7.633 3.210 17.077 1.00 91.88 248 LEU A C 1
ATOM 1993 O O . LEU A 1 248 ? -7.265 4.288 16.616 1.00 91.88 248 LEU A O 1
ATOM 1997 N N . ASP A 1 249 ? -7.222 2.760 18.267 1.00 89.56 249 ASP A N 1
ATOM 1998 C CA . ASP A 1 249 ? -6.271 3.492 19.121 1.00 89.56 249 ASP A CA 1
ATOM 1999 C C . ASP A 1 249 ? -4.935 3.695 18.402 1.00 89.56 249 ASP A C 1
ATOM 2001 O O . ASP A 1 249 ? -4.340 4.777 18.439 1.00 89.56 249 ASP A O 1
ATOM 2005 N N . TYR A 1 250 ? -4.499 2.670 17.666 1.00 94.69 250 TYR A N 1
ATOM 2006 C CA . TYR A 1 250 ? -3.312 2.762 16.834 1.00 94.69 250 TYR A CA 1
ATOM 2007 C C . TYR A 1 250 ? -3.425 3.815 15.732 1.00 94.69 250 TYR A C 1
ATOM 2009 O O . TYR A 1 250 ? -2.426 4.474 15.459 1.00 94.69 250 TYR A O 1
ATOM 2017 N N . LEU A 1 251 ? -4.601 4.053 15.141 1.00 94.75 251 LEU A N 1
ATOM 2018 C CA . LEU A 1 251 ? -4.756 5.127 14.149 1.00 94.75 251 LEU A CA 1
ATOM 2019 C C . LEU A 1 251 ? -4.455 6.503 14.759 1.00 94.75 251 LEU A C 1
ATOM 2021 O O . LEU A 1 251 ? -3.771 7.321 14.140 1.00 94.75 251 LEU A O 1
ATOM 2025 N N . TYR A 1 252 ? -4.903 6.747 15.994 1.00 88.75 252 TYR A N 1
ATOM 2026 C CA . TYR A 1 252 ? -4.586 7.976 16.725 1.00 88.75 252 TYR A CA 1
ATOM 2027 C C . TYR A 1 252 ? -3.102 8.059 17.091 1.00 88.75 252 TYR A C 1
ATOM 2029 O O . TYR A 1 252 ? -2.482 9.105 16.898 1.00 88.75 252 TYR A O 1
ATOM 2037 N N . THR A 1 253 ? -2.501 6.961 17.562 1.00 86.50 253 THR A N 1
ATOM 2038 C CA . THR A 1 253 ? -1.052 6.903 17.824 1.00 86.50 253 THR A CA 1
ATOM 2039 C C . THR A 1 253 ? -0.243 7.159 16.552 1.00 86.50 253 THR A C 1
ATOM 2041 O O . THR A 1 253 ? 0.716 7.925 16.575 1.00 86.50 253 THR A O 1
ATOM 2044 N N . GLN A 1 254 ? -0.640 6.571 15.424 1.00 88.56 254 GLN A N 1
ATOM 2045 C CA . GLN A 1 254 ? 0.010 6.757 14.133 1.00 88.56 254 GLN A CA 1
ATOM 2046 C C . GLN A 1 254 ? -0.097 8.211 13.661 1.00 88.56 254 GLN A C 1
ATOM 2048 O O . GLN A 1 254 ? 0.909 8.790 13.247 1.00 88.56 254 GLN A O 1
ATOM 2053 N N . ALA A 1 255 ? -1.285 8.816 13.751 1.00 84.31 255 ALA A N 1
ATOM 2054 C CA . ALA A 1 255 ? -1.484 10.218 13.400 1.00 84.31 255 ALA A CA 1
ATOM 2055 C C . ALA A 1 255 ? -0.616 11.141 14.268 1.00 84.31 255 ALA A C 1
ATOM 2057 O O . ALA A 1 255 ? 0.115 11.979 13.739 1.00 84.31 255 ALA A O 1
ATOM 2058 N N . HIS A 1 256 ? -0.608 10.922 15.583 1.00 80.81 256 HIS A N 1
ATOM 2059 C CA . HIS A 1 256 ? 0.177 11.722 16.516 1.00 80.81 256 HIS A CA 1
ATOM 2060 C C . HIS A 1 256 ? 1.687 11.560 16.296 1.00 80.81 256 HIS A C 1
ATOM 2062 O O . HIS A 1 256 ? 2.413 12.540 16.182 1.00 80.81 256 HIS A O 1
ATOM 2068 N N . GLU A 1 257 ? 2.195 10.329 16.253 1.00 79.94 257 GLU A N 1
ATOM 2069 C CA . GLU A 1 257 ? 3.639 10.084 16.273 1.00 79.94 257 GLU A CA 1
ATOM 2070 C C . GLU A 1 257 ? 4.289 10.117 14.890 1.00 79.94 257 GLU A C 1
ATOM 2072 O O . GLU A 1 257 ? 5.433 10.548 14.768 1.00 79.94 257 GLU A O 1
ATOM 2077 N N . GLN A 1 258 ? 3.591 9.643 13.854 1.00 79.38 258 GLN A N 1
ATOM 2078 C CA . GLN A 1 258 ? 4.170 9.509 12.515 1.00 79.38 258 GLN A CA 1
ATOM 2079 C C . GLN A 1 258 ? 3.760 10.639 11.577 1.00 79.38 258 GLN A C 1
ATOM 2081 O O . GLN A 1 258 ? 4.524 10.983 10.679 1.00 79.38 258 GLN A O 1
ATOM 2086 N N . LEU A 1 259 ? 2.557 11.191 11.752 1.00 77.31 259 LEU A N 1
ATOM 2087 C CA . LEU A 1 259 ? 2.071 12.316 10.946 1.00 77.31 259 LEU A CA 1
ATOM 2088 C C . LEU A 1 259 ? 2.209 13.653 11.681 1.00 77.31 259 LEU A C 1
ATOM 2090 O O . LEU A 1 259 ? 2.047 14.702 11.061 1.00 77.31 259 LEU A O 1
ATOM 2094 N N . LEU A 1 260 ? 2.531 13.623 12.982 1.00 74.00 260 LEU A N 1
ATOM 2095 C CA . LEU A 1 260 ? 2.605 14.806 13.842 1.00 74.00 260 LEU A CA 1
ATOM 2096 C C . LEU A 1 260 ? 1.301 15.623 13.788 1.00 74.00 260 LEU A C 1
ATOM 2098 O O . LEU A 1 260 ? 1.313 16.855 13.823 1.00 74.00 260 LEU A O 1
ATOM 2102 N N . LEU A 1 261 ? 0.174 14.909 13.680 1.00 77.81 261 LEU A N 1
ATOM 2103 C CA . LEU A 1 261 ? -1.172 15.451 13.578 1.00 77.81 261 LEU A CA 1
ATOM 2104 C C . LEU A 1 261 ? -2.018 14.955 14.751 1.00 77.81 261 LEU A C 1
ATOM 2106 O O . LEU A 1 261 ? -2.274 13.759 14.886 1.00 77.81 261 LEU A O 1
ATOM 2110 N N . ASN A 1 262 ? -2.518 15.891 15.555 1.00 75.12 262 ASN A N 1
ATOM 2111 C CA . ASN A 1 262 ? -3.470 15.567 16.609 1.00 75.12 262 ASN A CA 1
ATOM 2112 C C . ASN A 1 262 ? -4.884 15.661 16.075 1.00 75.12 262 ASN A C 1
ATOM 2114 O O . ASN A 1 262 ? -5.407 16.745 15.819 1.00 75.12 262 ASN A O 1
ATOM 2118 N N . LEU A 1 263 ? -5.495 14.497 15.938 1.00 80.88 263 LEU A N 1
ATOM 2119 C CA . LEU A 1 263 ? -6.893 14.373 15.586 1.00 80.88 263 LEU A CA 1
ATOM 2120 C C . LEU A 1 263 ? -7.737 14.441 16.857 1.00 80.88 263 LEU A C 1
ATOM 2122 O O . LEU A 1 263 ? -7.367 13.884 17.893 1.00 80.88 263 LEU A O 1
ATOM 2126 N N . SER A 1 264 ? -8.867 15.142 16.785 1.00 80.25 264 SER A N 1
ATOM 2127 C CA . SER A 1 264 ? -9.833 15.168 17.881 1.00 80.25 264 SER A CA 1
ATOM 2128 C C . SER A 1 264 ? -10.375 13.759 18.151 1.00 80.25 264 SER A C 1
ATOM 2130 O O . SER A 1 264 ? -10.567 13.000 17.197 1.00 80.25 264 SER A O 1
ATOM 2132 N N . PRO A 1 265 ? -10.671 13.404 19.415 1.00 79.81 265 PRO A N 1
ATOM 2133 C CA . PRO A 1 265 ? -11.362 12.155 19.719 1.00 79.81 265 PRO A CA 1
ATOM 2134 C C . PRO A 1 265 ? -12.662 12.031 18.913 1.00 79.81 265 PRO A C 1
ATOM 2136 O O . PRO A 1 265 ? -13.400 13.007 18.778 1.00 79.81 265 PRO A O 1
ATOM 2139 N N . GLY A 1 266 ? -12.940 10.843 18.380 1.00 84.00 266 GLY A N 1
ATOM 2140 C CA . GLY A 1 266 ? -14.102 10.587 17.527 1.00 84.00 266 GLY A CA 1
ATOM 2141 C C . GLY A 1 266 ? -13.908 10.919 16.043 1.00 84.00 266 GLY A C 1
ATOM 2142 O O . GLY A 1 266 ? -14.820 10.671 15.259 1.00 84.00 266 GLY A O 1
ATOM 2143 N N . PHE A 1 267 ? -12.757 11.464 15.629 1.00 92.69 267 PHE A N 1
ATOM 2144 C CA . PHE A 1 267 ? -12.478 11.781 14.225 1.00 92.69 267 PHE A CA 1
ATOM 2145 C C . PHE A 1 267 ? -12.578 10.543 13.321 1.00 92.69 267 PHE A C 1
ATOM 2147 O O . PHE A 1 267 ? -13.349 10.540 12.364 1.00 92.69 267 PHE A O 1
ATOM 2154 N N . PHE A 1 268 ? -11.830 9.476 13.627 1.00 95.56 268 PHE A N 1
ATOM 2155 C CA . PHE A 1 268 ? -11.853 8.262 12.805 1.00 95.56 268 PHE A CA 1
ATOM 2156 C C . PHE A 1 268 ? -13.184 7.524 12.919 1.00 95.56 268 PHE A C 1
ATOM 2158 O O . PHE A 1 268 ? -13.668 6.978 11.935 1.00 95.56 268 PHE A O 1
ATOM 2165 N N . GLU A 1 269 ? -13.786 7.517 14.103 1.00 94.56 269 GLU A N 1
ATOM 2166 C CA . GLU A 1 269 ? -15.083 6.913 14.370 1.00 94.56 269 GLU A CA 1
ATOM 2167 C C . GLU A 1 269 ? -16.167 7.549 13.507 1.00 94.56 269 GLU A C 1
ATOM 2169 O O . GLU A 1 269 ? -16.890 6.821 12.837 1.00 94.56 269 GLU A O 1
ATOM 2174 N N . ALA A 1 270 ? -16.232 8.881 13.442 1.00 94.62 270 ALA A N 1
ATOM 2175 C CA . ALA A 1 270 ? -17.205 9.585 12.615 1.00 94.62 270 ALA A CA 1
ATOM 2176 C C . ALA A 1 270 ? -17.052 9.240 11.122 1.00 94.62 270 ALA A C 1
ATOM 2178 O O . ALA A 1 270 ? -18.045 8.971 10.445 1.00 94.62 270 ALA A O 1
ATOM 2179 N N . GLU A 1 271 ? -15.820 9.196 10.607 1.00 96.44 271 GLU A N 1
ATOM 2180 C CA . GLU A 1 271 ? -15.542 8.838 9.207 1.00 96.44 271 GLU A CA 1
ATOM 2181 C C . GLU A 1 271 ? -15.888 7.360 8.921 1.00 96.44 271 GLU A C 1
ATOM 2183 O O . GLU A 1 271 ? -16.522 7.040 7.909 1.00 96.44 271 GLU A O 1
ATOM 2188 N N . LEU A 1 272 ? -15.552 6.453 9.849 1.00 97.38 272 LEU A N 1
ATOM 2189 C CA . LEU A 1 272 ? -15.881 5.026 9.775 1.00 97.38 272 LEU A CA 1
ATOM 2190 C C . LEU A 1 272 ? -17.395 4.783 9.837 1.00 97.38 272 LEU A C 1
ATOM 2192 O O . LEU A 1 272 ? -17.924 3.978 9.067 1.00 97.38 272 LEU A O 1
ATOM 2196 N N . GLU A 1 273 ? -18.108 5.471 10.725 1.00 97.06 273 GLU A N 1
ATOM 2197 C CA . GLU A 1 273 ? -19.561 5.382 10.865 1.00 97.06 273 GLU A CA 1
ATOM 2198 C C . GLU A 1 273 ? -20.266 5.849 9.596 1.00 97.06 273 GLU A C 1
ATOM 2200 O O . GLU A 1 273 ? -21.214 5.202 9.144 1.00 97.06 273 GLU A O 1
ATOM 2205 N N . GLN A 1 274 ? -19.772 6.914 8.962 1.00 95.75 274 GLN A N 1
ATOM 2206 C CA . GLN A 1 274 ? -20.292 7.412 7.688 1.00 95.75 274 GLN A CA 1
ATOM 2207 C C . GLN A 1 274 ? -19.976 6.489 6.500 1.00 95.75 274 GLN A C 1
ATOM 2209 O O . GLN A 1 274 ? -20.575 6.645 5.437 1.00 95.75 274 GLN A O 1
ATOM 2214 N N . GLY A 1 275 ? -19.100 5.492 6.672 1.00 96.31 275 GLY A N 1
ATOM 2215 C CA . GLY A 1 275 ? -18.680 4.599 5.591 1.00 96.31 275 GLY A CA 1
ATOM 2216 C C . GLY A 1 275 ? -17.722 5.267 4.607 1.00 96.31 275 GLY A C 1
ATOM 2217 O O . GLY A 1 275 ? -17.687 4.885 3.441 1.00 96.31 275 GLY A O 1
ATOM 2218 N N . GLN A 1 276 ? -17.001 6.296 5.054 1.00 94.44 276 GLN A N 1
ATOM 2219 C CA . GLN A 1 276 ? -16.160 7.135 4.209 1.00 94.44 276 GLN A CA 1
ATOM 2220 C C . GLN A 1 276 ? -14.684 6.753 4.282 1.00 94.44 276 GLN A C 1
ATOM 2222 O O . GLN A 1 276 ? -13.862 7.477 3.749 1.00 94.44 276 GLN A O 1
ATOM 2227 N N . CYS A 1 277 ? -14.306 5.629 4.885 1.00 98.25 277 CYS A N 1
ATOM 2228 C CA . CYS A 1 277 ? -12.907 5.217 4.980 1.00 98.25 277 CYS A CA 1
ATOM 2229 C C . CYS A 1 277 ? -12.527 4.160 3.936 1.00 98.25 277 CYS A C 1
ATOM 2231 O O . CYS A 1 277 ? -13.321 3.290 3.565 1.00 98.25 277 CYS A O 1
ATOM 2233 N N . CYS A 1 278 ? -11.262 4.194 3.523 1.00 98.31 278 CYS A N 1
ATOM 2234 C CA . CYS A 1 278 ? -10.594 3.103 2.824 1.00 98.31 278 CYS A CA 1
ATOM 2235 C C . CYS A 1 278 ? -9.390 2.647 3.651 1.00 98.31 278 CYS A C 1
ATOM 2237 O O . CYS A 1 278 ? -8.374 3.333 3.692 1.00 98.31 278 CYS A O 1
ATOM 2239 N N . LEU A 1 279 ? -9.509 1.505 4.327 1.00 98.69 279 LEU A N 1
ATOM 2240 C CA . LEU A 1 279 ? -8.473 0.953 5.192 1.00 98.69 279 LEU A CA 1
ATOM 2241 C C . LEU A 1 279 ? -7.570 0.014 4.390 1.00 98.69 279 LEU A C 1
ATOM 2243 O O . LEU A 1 279 ? -7.977 -1.087 4.024 1.00 98.69 279 LEU A O 1
ATOM 2247 N N . CYS A 1 280 ? -6.340 0.450 4.158 1.00 98.69 280 CYS A N 1
ATOM 2248 C CA . CYS A 1 280 ? -5.257 -0.297 3.533 1.00 98.69 280 CYS A CA 1
ATOM 2249 C C . CYS A 1 280 ? -4.365 -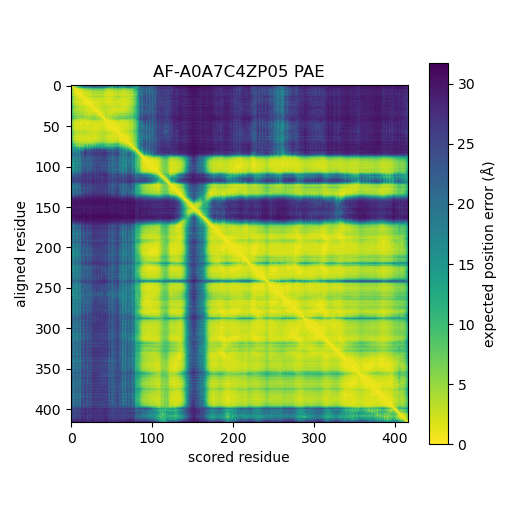0.900 4.631 1.00 98.69 280 CYS A C 1
ATOM 2251 O O . CYS A 1 280 ? -3.556 -0.193 5.233 1.00 98.69 280 CYS A O 1
ATOM 2253 N N . LEU A 1 281 ? -4.523 -2.195 4.909 1.00 98.50 281 LEU A N 1
ATOM 2254 C CA . LEU A 1 281 ? -3.825 -2.918 5.975 1.00 98.50 281 LEU A CA 1
ATOM 2255 C C . LEU A 1 281 ? -2.752 -3.837 5.379 1.00 98.50 281 LEU A C 1
ATOM 2257 O O . LEU A 1 281 ? -3.051 -4.872 4.785 1.00 98.50 281 LEU A O 1
ATOM 2261 N N . ASP A 1 282 ? -1.493 -3.451 5.526 1.00 97.62 282 ASP A N 1
ATOM 2262 C CA . ASP A 1 282 ? -0.377 -4.085 4.837 1.00 97.62 282 ASP A CA 1
ATOM 2263 C C . ASP A 1 282 ? 0.349 -5.122 5.706 1.00 97.62 282 ASP A C 1
ATOM 2265 O O . ASP A 1 282 ? 0.636 -4.867 6.880 1.00 97.62 282 ASP A O 1
ATOM 2269 N N . GLY A 1 283 ? 0.692 -6.264 5.106 1.00 95.31 283 GLY A N 1
ATOM 2270 C CA . GLY A 1 283 ? 1.691 -7.195 5.635 1.00 95.31 283 GLY A CA 1
ATOM 2271 C C . GLY A 1 283 ? 1.191 -8.147 6.720 1.00 95.31 283 GLY A C 1
ATOM 2272 O O . GLY A 1 283 ? 1.865 -8.335 7.730 1.00 95.31 283 GLY A O 1
ATOM 2273 N N . LEU A 1 284 ? 0.031 -8.793 6.539 1.00 94.31 284 LEU A N 1
ATOM 2274 C CA . LEU A 1 284 ? -0.464 -9.781 7.513 1.00 94.31 284 LEU A CA 1
ATOM 2275 C C . LEU A 1 284 ? 0.510 -10.965 7.702 1.00 94.31 284 LEU A C 1
ATOM 2277 O O . LEU A 1 284 ? 0.592 -11.540 8.787 1.00 94.31 284 LEU A O 1
ATOM 2281 N N . ASP A 1 285 ? 1.256 -11.333 6.657 1.00 90.94 285 ASP A N 1
ATOM 2282 C CA . ASP A 1 285 ? 2.276 -12.391 6.707 1.00 90.94 285 ASP A CA 1
ATOM 2283 C C . ASP A 1 285 ? 3.543 -11.998 7.477 1.00 90.94 285 ASP A C 1
ATOM 2285 O O . ASP A 1 285 ? 4.279 -12.878 7.917 1.00 90.94 285 ASP A O 1
ATOM 2289 N N . GLU A 1 286 ? 3.798 -10.701 7.656 1.00 89.25 286 GLU A N 1
ATOM 2290 C CA . GLU A 1 286 ? 4.980 -10.193 8.367 1.00 89.25 286 GLU A CA 1
ATOM 2291 C C . GLU A 1 286 ? 4.833 -10.309 9.892 1.00 89.25 286 GLU A C 1
ATOM 2293 O O . GLU A 1 286 ? 5.783 -10.106 10.648 1.00 89.25 286 GLU A O 1
ATOM 2298 N N . LEU A 1 287 ? 3.634 -10.662 10.356 1.00 90.31 287 LEU A N 1
ATOM 2299 C CA . LEU A 1 287 ? 3.346 -10.920 11.756 1.00 90.31 287 LEU A CA 1
ATOM 2300 C C . LEU A 1 287 ? 3.873 -12.299 12.155 1.00 90.31 287 LEU A C 1
ATOM 2302 O O . LEU A 1 287 ? 3.657 -13.272 11.437 1.00 90.31 287 LEU A O 1
ATOM 2306 N N . GLY A 1 288 ? 4.503 -12.379 13.331 1.00 81.06 288 GLY A N 1
ATOM 2307 C CA . GLY A 1 288 ? 5.220 -13.556 13.839 1.00 81.06 288 GLY A CA 1
ATOM 2308 C C . GLY A 1 288 ? 4.436 -14.882 13.857 1.00 81.06 288 GLY A C 1
ATOM 2309 O O . GLY A 1 288 ? 4.257 -15.540 12.839 1.00 81.06 288 GLY A O 1
ATOM 2310 N N . GLY A 1 289 ? 4.063 -15.386 15.034 1.00 85.69 289 GLY A N 1
ATOM 2311 C CA . GLY A 1 289 ? 3.407 -16.699 15.146 1.00 85.69 289 GLY A CA 1
ATOM 2312 C C . GLY A 1 289 ? 1.949 -16.709 14.658 1.00 85.69 289 GLY A C 1
ATOM 2313 O O . GLY A 1 289 ? 1.275 -15.680 14.652 1.00 85.69 289 GLY A O 1
ATOM 2314 N N . ALA A 1 290 ? 1.413 -17.895 14.348 1.00 87.31 290 ALA A N 1
ATOM 2315 C CA . ALA A 1 290 ? 0.009 -18.077 13.948 1.00 87.31 290 ALA A CA 1
ATOM 2316 C C . ALA A 1 290 ? -1.016 -17.595 14.999 1.00 87.31 290 ALA A C 1
ATOM 2318 O O . ALA A 1 290 ? -2.153 -17.280 14.661 1.00 87.31 290 ALA A O 1
ATOM 2319 N N . GLY A 1 291 ? -0.646 -17.545 16.286 1.00 90.00 291 GLY A N 1
ATOM 2320 C CA . GLY A 1 291 ? -1.483 -16.954 17.343 1.00 90.00 291 GLY A CA 1
ATOM 2321 C C . GLY A 1 291 ? -1.715 -15.460 17.122 1.00 90.00 291 GLY A C 1
ATOM 2322 O O . GLY A 1 291 ? -2.854 -15.032 16.974 1.00 90.00 291 GLY A O 1
ATOM 2323 N N . LEU A 1 292 ? -0.628 -14.703 16.966 1.00 91.12 292 LEU A N 1
ATOM 2324 C CA . LEU A 1 292 ? -0.672 -13.266 16.708 1.00 91.12 292 LEU A CA 1
ATOM 2325 C C . LEU A 1 292 ? -1.407 -12.937 15.398 1.00 91.12 292 LEU A C 1
ATOM 2327 O O . LEU A 1 292 ? -2.209 -12.008 15.349 1.00 91.12 292 LEU A O 1
ATOM 2331 N N . ARG A 1 293 ? -1.200 -13.731 14.337 1.00 93.31 293 ARG A N 1
ATOM 2332 C CA . ARG A 1 293 ? -1.971 -13.570 13.091 1.00 93.31 293 ARG A CA 1
ATOM 2333 C C . ARG A 1 293 ? -3.475 -13.754 13.309 1.00 93.31 293 ARG A C 1
ATOM 2335 O O . ARG A 1 293 ? -4.263 -13.001 12.739 1.00 93.31 293 ARG A O 1
ATOM 2342 N N . ARG A 1 294 ? -3.892 -14.721 14.137 1.00 92.88 294 ARG A N 1
ATOM 2343 C CA . ARG A 1 294 ? -5.311 -14.930 14.485 1.00 92.88 294 ARG A CA 1
ATOM 2344 C C . ARG A 1 294 ? -5.890 -13.762 15.278 1.00 92.88 294 ARG A C 1
ATOM 2346 O O . ARG A 1 294 ? -7.018 -13.364 15.018 1.00 92.88 294 ARG A O 1
ATOM 2353 N N . GLU A 1 295 ? -5.122 -13.186 16.196 1.00 92.25 295 GLU A N 1
ATOM 2354 C CA . GLU A 1 295 ? -5.544 -12.005 16.958 1.00 92.25 295 GLU A CA 1
ATOM 2355 C C . GLU A 1 295 ? -5.758 -10.795 16.041 1.00 92.25 295 GLU A C 1
ATOM 2357 O O . GLU A 1 295 ? -6.818 -10.168 16.078 1.00 92.25 295 GLU A O 1
ATOM 2362 N N . VAL A 1 296 ? -4.804 -10.512 15.148 1.00 94.56 296 VAL A N 1
ATOM 2363 C CA . VAL A 1 296 ? -4.927 -9.391 14.207 1.00 94.56 296 VAL A CA 1
ATOM 2364 C C . VAL A 1 296 ? -6.046 -9.623 13.194 1.00 94.56 296 VAL A C 1
ATOM 2366 O O . VAL A 1 296 ? -6.839 -8.715 12.952 1.00 94.56 296 VAL A O 1
ATOM 2369 N N . THR A 1 297 ? -6.179 -10.825 12.626 1.00 95.06 297 THR A N 1
ATOM 2370 C CA . THR A 1 297 ? -7.302 -11.121 11.717 1.00 95.06 297 THR A CA 1
ATOM 2371 C C . THR A 1 297 ? -8.655 -11.017 12.417 1.00 95.06 297 THR A C 1
ATOM 2373 O O . THR A 1 297 ? -9.585 -10.461 11.834 1.00 95.06 297 THR A O 1
ATOM 2376 N N . ALA A 1 298 ? -8.770 -11.441 13.679 1.00 93.25 298 ALA A N 1
ATOM 2377 C CA . ALA A 1 298 ? -9.979 -11.236 14.473 1.00 93.25 298 ALA A CA 1
ATOM 2378 C C . ALA A 1 298 ? -10.268 -9.744 14.717 1.00 93.25 298 ALA A C 1
ATOM 2380 O O . ALA A 1 298 ? -11.414 -9.315 14.573 1.00 93.25 298 ALA A O 1
ATOM 2381 N N . ALA A 1 299 ? -9.247 -8.933 15.018 1.00 93.88 299 ALA A N 1
ATOM 2382 C CA . ALA A 1 299 ? -9.397 -7.487 15.186 1.00 93.88 299 ALA A CA 1
ATOM 2383 C C . ALA A 1 299 ? -9.864 -6.800 13.889 1.00 93.88 299 ALA A C 1
ATOM 2385 O O . ALA A 1 299 ? -10.785 -5.981 13.917 1.00 93.88 299 ALA A O 1
ATOM 2386 N N . VAL A 1 300 ? -9.292 -7.180 12.742 1.00 96.44 300 VAL A N 1
ATOM 2387 C CA . VAL A 1 300 ? -9.702 -6.680 11.419 1.00 96.44 300 VAL A CA 1
ATOM 2388 C C . VAL A 1 300 ? -11.134 -7.098 11.086 1.00 96.44 300 VAL A C 1
ATOM 2390 O O . VAL A 1 300 ? -11.935 -6.256 10.679 1.00 96.44 300 VAL A O 1
ATOM 2393 N N . ALA A 1 301 ? -11.485 -8.370 11.290 1.00 95.81 301 ALA A N 1
ATOM 2394 C CA . ALA A 1 301 ? -12.837 -8.871 11.053 1.00 95.81 301 ALA A CA 1
ATOM 2395 C C . ALA A 1 301 ? -13.868 -8.169 11.950 1.00 95.81 301 ALA A C 1
ATOM 2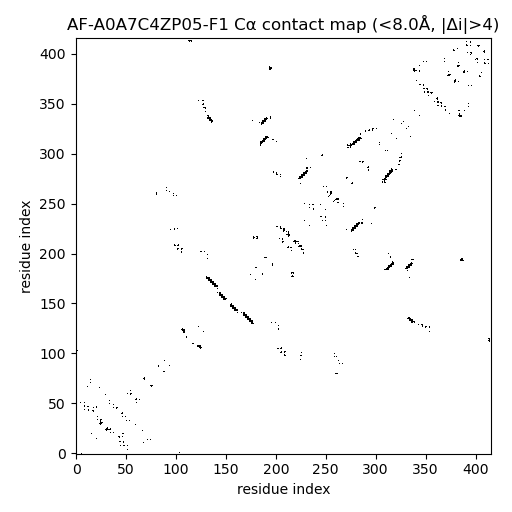397 O O . ALA A 1 301 ? -14.934 -7.784 11.472 1.00 95.81 301 ALA A O 1
ATOM 2398 N N . SER A 1 302 ? -13.531 -7.942 13.222 1.00 93.94 302 SER A N 1
ATOM 2399 C CA . SER A 1 302 ? -14.366 -7.203 14.171 1.00 93.94 302 SER A CA 1
ATOM 2400 C C . SER A 1 302 ? -14.591 -5.758 13.718 1.00 93.94 302 SER A C 1
ATOM 2402 O O . SER A 1 302 ? -15.734 -5.306 13.634 1.00 93.94 302 SER A O 1
ATOM 2404 N N . LEU A 1 303 ? -13.528 -5.046 13.318 1.00 95.12 303 LEU A N 1
ATOM 2405 C CA . LEU A 1 303 ? -13.636 -3.675 12.814 1.00 95.12 303 LEU A CA 1
ATOM 2406 C C . LEU A 1 303 ? -14.482 -3.601 11.530 1.00 95.12 303 LEU A C 1
ATOM 2408 O O . LEU A 1 303 ? -15.341 -2.728 11.408 1.00 95.12 303 LEU A O 1
ATOM 2412 N N . ALA A 1 304 ? -14.281 -4.537 10.598 1.00 96.69 304 ALA A N 1
ATOM 2413 C CA . ALA A 1 304 ? -15.034 -4.622 9.346 1.00 96.69 304 ALA A CA 1
ATOM 2414 C C . ALA A 1 304 ? -16.488 -5.086 9.525 1.00 96.69 304 ALA A C 1
ATOM 2416 O O . ALA A 1 304 ?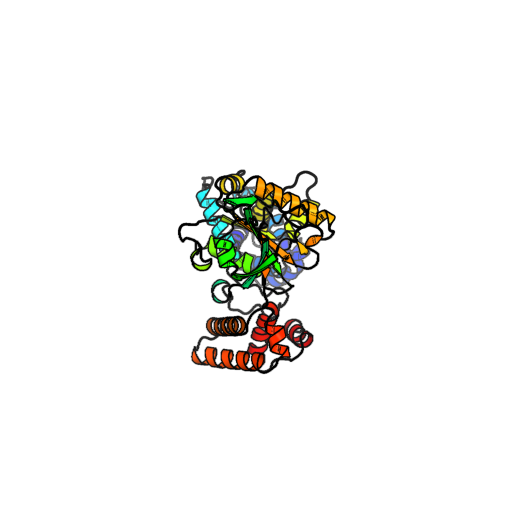 -17.340 -4.793 8.679 1.00 96.69 304 ALA A O 1
ATOM 2417 N N . GLY A 1 305 ? -16.779 -5.827 10.595 1.00 95.56 305 GLY A N 1
ATOM 2418 C CA . GLY A 1 305 ? -18.134 -6.171 11.018 1.00 95.56 305 GLY A CA 1
ATOM 2419 C C . GLY A 1 305 ? -18.848 -4.982 11.661 1.00 95.56 305 GLY A C 1
ATOM 2420 O O . GLY A 1 305 ? -20.018 -4.748 11.372 1.00 95.56 305 GLY A O 1
ATOM 2421 N N . ARG A 1 306 ? -18.131 -4.193 12.471 1.00 95.62 306 ARG A N 1
ATOM 2422 C CA . ARG A 1 306 ? -18.656 -2.989 13.129 1.00 95.62 306 ARG A CA 1
ATOM 2423 C C . ARG A 1 306 ? -18.937 -1.849 12.149 1.00 95.62 306 ARG A C 1
ATOM 2425 O O . ARG A 1 306 ? -19.961 -1.187 12.285 1.00 95.62 306 ARG A O 1
ATOM 2432 N N . TYR A 1 307 ? -18.070 -1.635 11.156 1.00 97.56 307 TYR A N 1
ATOM 2433 C CA . TYR A 1 307 ? -18.210 -0.544 10.183 1.00 97.56 307 TYR A CA 1
ATOM 2434 C C . TYR A 1 307 ? -18.249 -1.046 8.722 1.00 97.56 307 TYR A C 1
ATOM 2436 O O . TYR A 1 307 ? -17.366 -0.736 7.919 1.00 97.56 307 TYR A O 1
ATOM 2444 N N . PRO A 1 308 ? -19.292 -1.798 8.322 1.00 96.25 308 PRO A N 1
ATOM 2445 C CA . PRO A 1 308 ? -19.304 -2.572 7.076 1.00 96.25 308 PRO A CA 1
ATOM 2446 C C . PRO A 1 308 ? -19.364 -1.744 5.785 1.00 96.25 308 PRO A C 1
ATOM 2448 O O . PRO A 1 308 ? -19.134 -2.301 4.715 1.00 96.25 308 PRO A O 1
ATOM 2451 N N . ARG A 1 309 ? -19.681 -0.443 5.868 1.00 96.19 309 ARG A N 1
ATOM 2452 C CA . ARG A 1 309 ? -19.790 0.458 4.705 1.00 96.19 309 ARG A CA 1
ATOM 2453 C C . ARG A 1 309 ? -18.440 0.951 4.173 1.00 96.19 309 ARG A C 1
ATOM 2455 O O . ARG A 1 309 ? -18.401 1.493 3.076 1.00 96.19 309 ARG A O 1
ATOM 2462 N N . ASN A 1 310 ? -17.360 0.772 4.932 1.00 97.81 310 ASN A N 1
ATOM 2463 C CA . ASN A 1 310 ? -16.018 1.186 4.522 1.00 97.81 310 ASN A CA 1
ATOM 2464 C C . ASN A 1 310 ? -15.376 0.172 3.576 1.00 97.81 310 ASN A C 1
ATOM 2466 O O . ASN A 1 310 ? -15.783 -0.992 3.507 1.00 97.81 310 ASN A O 1
ATOM 2470 N N . ARG A 1 311 ? -14.318 0.614 2.894 1.00 97.69 311 ARG A N 1
ATOM 2471 C CA . ARG A 1 311 ? -13.443 -0.273 2.130 1.00 97.69 311 ARG A CA 1
ATOM 2472 C C . ARG A 1 311 ? -12.331 -0.820 3.019 1.00 97.69 311 ARG A C 1
ATOM 2474 O O . ARG A 1 311 ? -11.752 -0.082 3.810 1.00 97.69 311 ARG A O 1
ATOM 2481 N N . TYR A 1 312 ? -12.021 -2.099 2.859 1.00 98.38 312 TYR A N 1
ATOM 2482 C CA . TYR A 1 312 ? -10.966 -2.817 3.560 1.00 98.38 312 TYR A CA 1
ATOM 2483 C C . TYR A 1 312 ? -10.140 -3.580 2.536 1.00 98.38 312 TYR A C 1
ATOM 2485 O O . TYR A 1 312 ? -10.657 -4.459 1.849 1.00 98.38 312 TYR A O 1
ATOM 2493 N N . LEU A 1 313 ? -8.862 -3.249 2.443 1.00 98.06 313 LEU A N 1
ATOM 2494 C CA . LEU A 1 313 ? -7.907 -3.927 1.590 1.00 98.06 313 LEU A CA 1
ATOM 2495 C C . LEU A 1 313 ? -6.783 -4.428 2.470 1.00 98.06 313 LEU A C 1
ATOM 2497 O O . LEU A 1 313 ? -6.119 -3.636 3.133 1.00 98.06 313 LEU A O 1
ATOM 2501 N N . ILE A 1 314 ? -6.574 -5.734 2.480 1.00 98.06 314 ILE A N 1
ATOM 2502 C CA . ILE A 1 314 ? -5.558 -6.355 3.317 1.00 98.06 314 ILE A CA 1
ATOM 2503 C C . ILE A 1 314 ? -4.616 -7.157 2.436 1.00 98.06 314 ILE A C 1
ATOM 2505 O O . ILE A 1 314 ? -5.067 -7.870 1.541 1.00 98.06 314 ILE A O 1
ATOM 2509 N N . THR A 1 315 ? -3.313 -7.062 2.676 1.00 97.19 315 THR A N 1
ATOM 2510 C CA . THR A 1 315 ? -2.313 -7.824 1.919 1.00 97.19 315 THR A CA 1
ATOM 2511 C C . THR A 1 315 ? -1.711 -8.945 2.757 1.00 97.19 315 THR A C 1
ATOM 2513 O O . THR A 1 315 ? -1.557 -8.840 3.976 1.00 97.19 315 THR A O 1
ATOM 2516 N N . SER A 1 316 ? -1.353 -10.041 2.091 1.00 95.69 316 SER A N 1
ATOM 2517 C CA . SER A 1 316 ? -0.566 -11.117 2.695 1.00 95.69 316 SER A CA 1
ATOM 2518 C C . SER A 1 316 ? 0.215 -11.901 1.636 1.00 95.69 316 SER A C 1
ATOM 2520 O O . SER A 1 316 ? -0.042 -11.786 0.433 1.00 95.69 316 SER A O 1
ATOM 2522 N N . ARG A 1 317 ? 1.178 -12.722 2.054 1.00 92.88 317 ARG A N 1
ATOM 2523 C CA . ARG A 1 317 ? 1.728 -13.790 1.205 1.00 92.88 317 ARG A CA 1
ATOM 2524 C C . ARG A 1 317 ? 0.727 -14.925 1.079 1.00 92.88 317 ARG A C 1
ATOM 2526 O O . ARG A 1 317 ? -0.065 -15.150 1.978 1.00 92.88 317 ARG A O 1
ATOM 2533 N N . LEU A 1 318 ? 0.796 -15.672 -0.021 1.00 87.56 318 LEU A N 1
ATOM 2534 C CA . LEU A 1 318 ? 0.004 -16.897 -0.165 1.00 87.56 318 LEU A CA 1
ATOM 2535 C C . LEU A 1 318 ? 0.465 -17.974 0.835 1.00 87.56 318 LEU A C 1
ATOM 2537 O O . LEU A 1 318 ? -0.343 -18.639 1.479 1.00 87.56 318 LEU A O 1
ATOM 2541 N N . VAL A 1 319 ? 1.783 -18.122 0.991 1.00 85.75 319 VAL A N 1
ATOM 2542 C CA . VAL A 1 319 ? 2.387 -19.083 1.920 1.00 85.75 319 VAL A CA 1
ATOM 2543 C C . VAL A 1 319 ? 2.152 -18.639 3.365 1.00 85.75 319 VAL A C 1
ATOM 2545 O O . VAL A 1 319 ? 2.519 -17.527 3.737 1.00 85.75 319 VAL A O 1
ATOM 2548 N N . GLY A 1 320 ? 1.572 -19.525 4.177 1.00 83.06 320 GLY A N 1
ATOM 2549 C CA . GLY A 1 320 ? 1.288 -19.287 5.598 1.00 83.06 320 GLY A CA 1
ATOM 2550 C C . GLY A 1 320 ? -0.036 -18.567 5.880 1.00 83.06 320 GLY A C 1
ATOM 2551 O O . GLY A 1 320 ? -0.446 -18.494 7.036 1.00 83.06 320 GLY A O 1
ATOM 2552 N N . TYR A 1 321 ? -0.740 -18.083 4.850 1.00 89.31 321 TYR A N 1
ATOM 2553 C CA . TYR A 1 321 ? -2.019 -17.385 5.020 1.00 89.31 321 TYR A CA 1
ATOM 2554 C C . TYR A 1 321 ? -3.120 -18.277 5.607 1.00 89.31 321 TYR A C 1
ATOM 2556 O O . TYR A 1 321 ? -3.842 -17.861 6.512 1.00 89.31 321 TYR A O 1
ATOM 2564 N N . GLU A 1 322 ? -3.215 -19.528 5.146 1.00 89.50 322 GLU A N 1
ATOM 2565 C CA . GLU A 1 322 ? -4.260 -20.474 5.576 1.00 89.50 322 GLU A CA 1
ATOM 2566 C C . GLU A 1 322 ? -4.173 -20.871 7.061 1.00 89.50 322 GLU A C 1
ATOM 2568 O O . GLU A 1 322 ? -5.089 -21.499 7.585 1.00 89.50 322 GLU A O 1
ATOM 2573 N N . GLU A 1 323 ? -3.107 -20.497 7.774 1.00 87.94 323 GLU A N 1
ATOM 2574 C CA . GLU A 1 323 ? -3.007 -20.716 9.222 1.00 87.94 323 GLU A CA 1
ATOM 2575 C C . GLU A 1 323 ? -3.909 -19.769 10.031 1.00 87.94 323 GLU A C 1
ATOM 2577 O O . GLU A 1 323 ? -4.285 -20.078 11.164 1.00 87.94 323 GLU A O 1
ATOM 2582 N N . ALA A 1 324 ? -4.229 -18.601 9.470 1.00 90.06 324 ALA A N 1
ATOM 2583 C CA . ALA A 1 324 ? -5.057 -17.575 10.094 1.00 90.06 324 ALA A CA 1
ATOM 2584 C C . ALA A 1 324 ? -5.786 -16.735 9.024 1.00 90.06 324 ALA A C 1
ATOM 2586 O O . ALA A 1 324 ? -5.515 -15.538 8.900 1.00 90.06 324 ALA A O 1
ATOM 2587 N N . PRO A 1 325 ? -6.672 -17.340 8.211 1.00 91.81 325 PRO A N 1
ATOM 2588 C CA . PRO A 1 325 ? -7.317 -16.640 7.112 1.00 91.81 325 PRO A CA 1
ATOM 2589 C C . PRO A 1 325 ? -8.452 -15.738 7.610 1.00 91.81 325 PRO A C 1
ATOM 2591 O O . PRO A 1 325 ? -9.135 -16.037 8.592 1.00 91.81 325 PRO A O 1
ATOM 2594 N N . LEU A 1 326 ? -8.709 -14.659 6.871 1.00 91.81 326 LEU A N 1
ATOM 2595 C CA . LEU A 1 326 ? -9.982 -13.942 6.949 1.00 91.81 326 LEU A CA 1
ATOM 2596 C C . LEU A 1 326 ? -11.056 -14.732 6.187 1.00 91.81 326 LEU A C 1
ATOM 2598 O O . LEU A 1 326 ? -10.765 -15.363 5.169 1.00 91.81 326 LEU A O 1
ATOM 2602 N N . ASP A 1 327 ? -12.294 -14.707 6.686 1.00 88.75 327 ASP A N 1
ATOM 2603 C CA . ASP A 1 327 ? -13.400 -15.496 6.131 1.00 88.75 327 ASP A CA 1
ATOM 2604 C C . ASP A 1 327 ? -13.691 -15.112 4.669 1.00 88.75 327 ASP A C 1
ATOM 2606 O O . ASP A 1 327 ? -14.044 -13.966 4.377 1.00 88.75 327 ASP A O 1
ATOM 2610 N N . ARG A 1 328 ? -13.602 -16.103 3.771 1.00 87.88 328 ARG A N 1
ATOM 2611 C CA . ARG A 1 328 ? -13.890 -16.010 2.326 1.00 87.88 328 ARG A CA 1
ATOM 2612 C C . ARG A 1 328 ? -15.325 -15.571 2.004 1.00 87.88 328 ARG A C 1
ATOM 2614 O O . ARG A 1 328 ? -15.603 -15.160 0.885 1.00 87.88 328 ARG A O 1
ATOM 2621 N N . ARG A 1 329 ? -16.253 -15.655 2.965 1.00 85.62 329 ARG A N 1
ATOM 2622 C CA . ARG A 1 329 ? -17.627 -15.133 2.832 1.00 85.62 329 ARG A CA 1
ATOM 2623 C C . ARG A 1 329 ? -17.713 -13.625 3.047 1.00 85.62 329 ARG A C 1
ATOM 2625 O O . ARG A 1 329 ? -18.630 -12.988 2.543 1.00 85.62 329 ARG A O 1
ATOM 2632 N N . SER A 1 330 ? -16.795 -13.070 3.837 1.00 88.75 330 SER A N 1
ATOM 2633 C CA . SER A 1 330 ? -16.786 -11.651 4.213 1.00 88.75 330 SER A CA 1
ATOM 2634 C C . SER A 1 330 ? -15.749 -10.843 3.440 1.00 88.75 330 SER A C 1
ATOM 2636 O O . SER A 1 330 ? -15.918 -9.635 3.282 1.00 88.75 330 SER A O 1
ATOM 2638 N N . PHE A 1 331 ? -14.683 -11.497 2.985 1.00 93.38 331 PHE A N 1
ATOM 2639 C CA . PHE A 1 331 ? -13.611 -10.903 2.206 1.00 93.38 331 PHE A CA 1
ATOM 2640 C C . PHE A 1 331 ? -13.366 -11.732 0.953 1.00 93.38 331 PHE A C 1
ATOM 2642 O O . PHE A 1 331 ? -13.291 -12.955 1.035 1.00 93.38 331 PHE A O 1
ATOM 2649 N N . ILE A 1 332 ? -13.209 -11.066 -0.188 1.00 92.88 332 ILE A N 1
ATOM 2650 C CA . ILE A 1 332 ? -12.881 -11.737 -1.447 1.00 92.88 332 ILE A CA 1
ATOM 2651 C C . ILE A 1 332 ? -11.365 -11.848 -1.578 1.00 92.88 332 ILE A C 1
ATOM 2653 O O . ILE A 1 332 ? -10.644 -10.861 -1.411 1.00 92.88 332 ILE A O 1
ATOM 2657 N N . HIS A 1 333 ? -10.879 -13.052 -1.875 1.00 93.38 333 HIS A N 1
ATOM 2658 C CA . HIS A 1 333 ? -9.453 -13.349 -1.994 1.00 93.38 333 HIS A CA 1
ATOM 2659 C C . HIS A 1 333 ? -9.001 -13.270 -3.446 1.00 93.38 333 HIS A C 1
ATOM 2661 O O . HIS A 1 333 ? -9.496 -13.988 -4.312 1.00 93.38 333 HIS A O 1
ATOM 2667 N N . HIS A 1 334 ? -8.017 -12.413 -3.681 1.00 93.50 334 HIS A N 1
ATOM 2668 C CA . HIS A 1 334 ? -7.389 -12.168 -4.967 1.00 93.50 334 HIS A CA 1
ATOM 2669 C C . HIS A 1 334 ? -5.922 -12.558 -4.883 1.00 93.50 334 HIS A C 1
ATOM 2671 O O . HIS A 1 334 ? -5.173 -11.966 -4.109 1.00 93.50 334 HIS A O 1
ATOM 2677 N N . THR A 1 335 ? -5.486 -13.504 -5.706 1.00 95.00 335 THR A N 1
ATOM 2678 C CA . THR A 1 335 ? -4.064 -13.841 -5.822 1.00 95.00 335 THR A CA 1
ATOM 2679 C C . THR A 1 335 ? -3.456 -13.091 -6.994 1.00 95.00 335 THR A C 1
ATOM 2681 O O . THR A 1 335 ? -3.821 -13.333 -8.142 1.00 95.00 335 THR A O 1
ATOM 2684 N N . VAL A 1 336 ? -2.532 -12.173 -6.716 1.00 95.25 336 VAL A N 1
ATOM 2685 C CA . VAL A 1 336 ? -1.811 -11.398 -7.730 1.00 95.25 336 VAL A CA 1
ATOM 2686 C C . VAL A 1 336 ? -1.054 -12.341 -8.661 1.00 95.25 336 VAL A C 1
ATOM 2688 O O . VAL A 1 336 ? -0.325 -13.228 -8.216 1.00 95.25 336 VAL A O 1
ATOM 2691 N N . LEU A 1 337 ? -1.228 -12.123 -9.960 1.00 95.06 337 LEU A N 1
ATOM 2692 C CA . LEU A 1 337 ? -0.531 -12.834 -11.018 1.00 95.06 337 LEU A CA 1
ATOM 2693 C C . LEU A 1 337 ? 0.815 -12.157 -11.325 1.00 95.06 337 LEU A C 1
ATOM 2695 O O . LEU A 1 337 ? 0.937 -10.938 -11.175 1.00 95.06 337 LEU A O 1
ATOM 2699 N N . PRO A 1 338 ? 1.820 -12.919 -11.794 1.00 94.88 338 PRO A N 1
ATOM 2700 C CA . PRO A 1 338 ? 3.047 -12.340 -12.331 1.00 94.88 338 PRO A CA 1
ATOM 2701 C C . PRO A 1 338 ? 2.757 -11.376 -13.489 1.00 94.88 338 PRO A C 1
ATOM 2703 O O . PRO A 1 338 ? 1.770 -11.541 -14.212 1.00 94.88 338 PRO A O 1
ATOM 2706 N N . PHE A 1 339 ? 3.641 -10.401 -13.694 1.00 96.25 339 PHE A N 1
ATOM 2707 C CA . PHE A 1 339 ? 3.571 -9.503 -14.842 1.00 96.25 339 PHE A CA 1
ATOM 2708 C C . PHE A 1 339 ? 3.652 -10.274 -16.157 1.00 96.25 339 PHE A C 1
ATOM 2710 O O . PHE A 1 339 ? 4.513 -11.134 -16.348 1.00 96.25 339 PHE A O 1
ATOM 2717 N N . SER A 1 340 ? 2.753 -9.928 -17.076 1.00 95.56 340 SER A N 1
ATOM 2718 C CA . SER A 1 340 ? 2.820 -10.372 -18.464 1.00 95.56 340 SER A CA 1
ATOM 2719 C C . SER A 1 340 ? 3.887 -9.600 -19.245 1.00 95.56 340 SER A C 1
ATOM 2721 O O . SER A 1 340 ? 4.352 -8.542 -18.821 1.00 95.56 340 SER A O 1
ATOM 2723 N N . ASP A 1 341 ? 4.231 -10.084 -20.439 1.00 96.81 341 ASP A N 1
ATOM 2724 C CA . ASP A 1 341 ? 5.115 -9.376 -21.372 1.00 96.81 341 ASP A CA 1
ATOM 2725 C C . ASP A 1 341 ? 4.630 -7.942 -21.643 1.00 96.81 341 ASP A C 1
ATOM 2727 O O . ASP A 1 341 ? 5.441 -7.021 -21.742 1.00 96.81 341 ASP A O 1
ATOM 2731 N N . ASP A 1 342 ? 3.314 -7.734 -21.722 1.00 96.44 342 ASP A N 1
ATOM 2732 C CA . ASP A 1 342 ? 2.723 -6.412 -21.935 1.00 96.44 342 ASP A CA 1
ATOM 2733 C C . ASP A 1 342 ? 2.839 -5.524 -20.691 1.00 96.44 342 ASP A C 1
ATOM 2735 O O . ASP A 1 342 ? 3.098 -4.326 -20.816 1.00 96.44 342 ASP A O 1
ATOM 2739 N N . ASP A 1 343 ? 2.711 -6.089 -19.487 1.00 96.19 343 ASP A N 1
ATOM 2740 C CA . ASP A 1 343 ? 2.955 -5.361 -18.235 1.00 96.19 343 ASP A CA 1
ATOM 2741 C C . ASP A 1 343 ? 4.416 -4.926 -18.126 1.00 96.19 343 ASP A C 1
ATOM 2743 O O . ASP A 1 343 ? 4.687 -3.766 -17.812 1.00 96.19 343 ASP A O 1
ATOM 2747 N N . ILE A 1 344 ? 5.349 -5.821 -18.472 1.00 97.12 344 ILE A N 1
ATOM 2748 C CA . ILE A 1 344 ? 6.787 -5.534 -18.518 1.00 97.12 344 ILE A CA 1
ATOM 2749 C C . ILE A 1 344 ? 7.061 -4.380 -19.487 1.00 97.12 344 ILE A C 1
ATOM 2751 O O . ILE A 1 344 ? 7.716 -3.403 -19.118 1.00 97.12 344 ILE A O 1
ATOM 2755 N N . ARG A 1 345 ? 6.525 -4.448 -20.714 1.00 97.75 345 ARG A N 1
ATOM 2756 C CA . ARG A 1 345 ? 6.678 -3.380 -21.717 1.00 97.75 345 ARG A CA 1
ATOM 2757 C C . ARG A 1 345 ? 6.138 -2.049 -21.206 1.00 97.75 345 ARG A C 1
ATOM 2759 O O . ARG A 1 345 ? 6.848 -1.049 -21.282 1.00 97.75 345 ARG A O 1
ATOM 2766 N N . ARG A 1 346 ? 4.916 -2.037 -20.661 1.00 96.81 346 ARG A N 1
ATOM 2767 C CA . ARG A 1 346 ? 4.280 -0.822 -20.130 1.00 96.81 346 ARG A CA 1
ATOM 2768 C C . ARG A 1 346 ? 5.081 -0.215 -18.985 1.00 96.81 346 ARG A C 1
ATOM 2770 O O . ARG A 1 346 ? 5.285 0.997 -18.973 1.00 96.81 346 ARG A O 1
ATOM 2777 N N . PHE A 1 347 ? 5.550 -1.040 -18.051 1.00 96.19 347 PHE A N 1
ATOM 2778 C CA . PHE A 1 347 ? 6.378 -0.584 -16.939 1.00 96.19 347 PHE A CA 1
ATOM 2779 C C . PHE A 1 347 ? 7.664 0.073 -17.447 1.00 96.19 347 PHE A C 1
ATOM 2781 O O . PHE A 1 347 ? 7.955 1.208 -17.082 1.00 96.19 347 PHE A O 1
ATOM 2788 N N . VAL A 1 348 ? 8.409 -0.604 -18.327 1.00 96.06 348 VAL A N 1
ATOM 2789 C CA . VAL A 1 348 ? 9.690 -0.098 -18.847 1.00 96.06 348 VAL A CA 1
ATOM 2790 C C . VAL A 1 348 ? 9.503 1.184 -19.664 1.00 96.06 348 VAL A C 1
ATOM 2792 O O . VAL A 1 348 ? 10.303 2.111 -19.558 1.00 96.06 348 VAL A O 1
ATOM 2795 N N . GLN A 1 349 ? 8.429 1.278 -20.449 1.00 95.88 349 GLN A N 1
ATOM 2796 C CA . GLN A 1 349 ? 8.101 2.498 -21.188 1.00 95.88 349 GLN A CA 1
ATOM 2797 C C . GLN A 1 349 ? 7.823 3.673 -20.246 1.00 95.88 349 GLN A C 1
ATOM 2799 O O . GLN A 1 349 ? 8.423 4.733 -20.415 1.00 95.88 349 GLN A O 1
ATOM 2804 N N . LYS A 1 350 ? 6.972 3.481 -19.228 1.00 94.38 350 LYS A N 1
ATOM 2805 C CA . LYS A 1 350 ? 6.694 4.508 -18.210 1.00 94.38 350 LYS A CA 1
ATOM 2806 C C . LYS A 1 350 ? 7.959 4.913 -17.456 1.00 94.38 350 LYS A C 1
ATOM 2808 O O . LYS A 1 350 ? 8.228 6.099 -17.305 1.00 94.38 350 LYS A O 1
ATOM 2813 N N . TRP A 1 351 ? 8.768 3.933 -17.056 1.00 92.25 351 TRP A N 1
ATOM 2814 C CA . TRP A 1 351 ? 10.033 4.141 -16.353 1.00 92.25 351 TRP A CA 1
ATOM 2815 C C . TRP A 1 351 ? 10.951 5.130 -17.071 1.00 92.25 351 TRP A C 1
ATOM 2817 O O . TRP A 1 351 ? 11.424 6.095 -16.468 1.00 92.25 351 TRP A O 1
ATOM 2827 N N . TYR A 1 352 ? 11.192 4.902 -18.364 1.00 91.88 352 TYR A N 1
ATOM 2828 C CA . TYR A 1 352 ? 12.051 5.776 -19.157 1.00 91.88 352 TYR A CA 1
ATOM 2829 C C . TYR A 1 352 ? 11.373 7.092 -19.525 1.00 91.88 352 TYR A C 1
ATOM 2831 O O . TYR A 1 352 ? 12.049 8.116 -19.533 1.00 91.88 352 TYR A O 1
ATOM 2839 N N . ALA A 1 353 ? 10.060 7.104 -19.765 1.00 92.06 353 ALA A N 1
ATOM 2840 C CA . ALA A 1 353 ? 9.323 8.335 -20.044 1.00 92.06 353 ALA A CA 1
ATOM 2841 C C . ALA A 1 353 ? 9.382 9.338 -18.877 1.00 92.06 353 ALA A C 1
ATOM 2843 O O . ALA A 1 353 ? 9.486 10.537 -19.117 1.00 92.06 353 ALA A O 1
ATOM 2844 N N . THR A 1 354 ? 9.368 8.862 -17.628 1.00 87.81 354 THR A N 1
ATOM 2845 C CA . THR A 1 354 ? 9.479 9.732 -16.445 1.00 87.81 354 THR A CA 1
ATOM 2846 C C . THR A 1 354 ? 10.920 10.183 -16.166 1.00 87.81 354 THR A C 1
ATOM 2848 O O . THR A 1 354 ? 11.137 11.193 -15.498 1.00 87.81 354 THR A O 1
ATOM 2851 N N . ARG A 1 355 ? 11.934 9.456 -16.655 1.00 82.44 355 ARG A N 1
ATOM 2852 C CA . ARG A 1 355 ? 13.347 9.706 -16.302 1.00 82.44 355 ARG A CA 1
ATOM 2853 C C . ARG A 1 355 ? 14.178 10.375 -17.386 1.00 82.44 355 ARG A C 1
ATOM 2855 O O . ARG A 1 355 ? 15.142 11.065 -17.060 1.00 82.44 355 ARG A O 1
ATOM 2862 N N . GLU A 1 356 ? 13.812 10.205 -18.648 1.00 86.62 356 GLU A N 1
ATOM 2863 C CA . GLU A 1 356 ? 14.519 10.796 -19.779 1.00 86.62 356 GLU A CA 1
ATOM 2864 C C . GLU A 1 356 ? 13.798 12.047 -20.277 1.00 86.62 356 GLU A C 1
ATOM 2866 O O . GLU A 1 356 ? 12.615 12.020 -20.607 1.00 86.62 356 GLU A O 1
ATOM 2871 N N . LYS A 1 357 ? 14.531 13.161 -20.383 1.00 85.31 357 LYS A N 1
ATOM 2872 C CA . LYS A 1 357 ? 13.969 14.429 -20.883 1.00 85.31 357 LYS A CA 1
ATOM 2873 C C . LYS A 1 357 ? 13.703 14.404 -22.387 1.00 85.31 357 LYS A C 1
ATOM 2875 O O . LYS A 1 357 ? 12.825 15.116 -22.864 1.00 85.31 357 LYS A O 1
ATOM 2880 N N . GLU A 1 358 ? 14.494 13.639 -23.138 1.00 93.44 358 GLU A N 1
ATOM 2881 C CA . GLU A 1 358 ? 14.371 13.529 -24.590 1.00 93.44 358 GLU A CA 1
ATOM 2882 C C . GLU A 1 358 ? 13.526 12.293 -24.954 1.00 93.44 358 GLU A C 1
ATOM 2884 O O . GLU A 1 358 ? 13.978 11.166 -24.729 1.00 93.44 358 GLU A O 1
ATOM 2889 N N . PRO A 1 359 ? 12.347 12.455 -25.587 1.00 92.81 359 PRO A N 1
ATOM 2890 C CA . PRO A 1 359 ? 11.467 11.328 -25.913 1.00 92.81 359 PRO A CA 1
ATOM 2891 C C . PRO A 1 359 ? 12.125 10.253 -26.789 1.00 92.81 359 PRO A C 1
ATOM 2893 O O . PRO A 1 359 ? 11.877 9.061 -26.616 1.00 92.81 359 PRO A O 1
ATOM 2896 N N . ALA A 1 360 ? 13.003 10.652 -27.714 1.00 94.00 360 ALA A N 1
ATOM 2897 C CA . ALA A 1 360 ? 13.727 9.709 -28.562 1.00 94.00 360 ALA A CA 1
ATOM 2898 C C . ALA A 1 360 ? 14.745 8.878 -27.764 1.00 94.00 360 ALA A C 1
ATOM 2900 O O . ALA A 1 360 ? 14.905 7.688 -28.031 1.00 94.00 360 ALA A O 1
ATOM 2901 N N . ALA A 1 361 ? 15.413 9.475 -26.771 1.00 91.81 361 ALA A N 1
ATOM 2902 C CA . ALA A 1 361 ? 16.300 8.745 -25.869 1.00 91.81 361 ALA A CA 1
ATOM 2903 C C . ALA A 1 361 ? 15.505 7.780 -24.978 1.00 91.81 361 ALA A C 1
ATOM 2905 O O . ALA A 1 361 ? 15.863 6.604 -24.910 1.00 91.81 361 ALA A O 1
ATOM 2906 N N . ALA A 1 362 ? 14.386 8.242 -24.406 1.00 93.31 362 ALA A N 1
ATOM 2907 C CA . ALA A 1 362 ? 13.469 7.425 -23.610 1.00 93.31 362 ALA A CA 1
ATOM 2908 C C . ALA A 1 362 ? 13.036 6.161 -24.366 1.00 93.31 362 ALA A C 1
ATOM 2910 O O . ALA A 1 362 ? 13.178 5.044 -23.869 1.00 93.31 362 ALA A O 1
ATOM 2911 N N . GLN A 1 363 ? 12.576 6.331 -25.610 1.00 95.94 363 GLN A N 1
ATOM 2912 C CA . GLN A 1 363 ? 12.113 5.224 -26.440 1.00 95.94 363 GLN A CA 1
ATOM 2913 C C . GLN A 1 363 ? 13.240 4.248 -26.795 1.00 95.94 363 GLN A C 1
ATOM 2915 O O . GLN A 1 363 ? 13.032 3.036 -26.747 1.00 95.94 363 GLN A O 1
ATOM 2920 N N . ARG A 1 364 ? 14.435 4.753 -27.142 1.00 94.75 364 ARG A N 1
ATOM 2921 C CA . ARG A 1 364 ? 15.596 3.902 -27.453 1.00 94.75 364 ARG A CA 1
ATOM 2922 C C . ARG A 1 364 ? 15.990 3.037 -26.256 1.00 94.75 364 ARG A C 1
ATOM 2924 O O . ARG A 1 364 ? 16.157 1.833 -26.420 1.00 94.75 364 ARG A O 1
ATOM 2931 N N . GLN A 1 365 ? 16.096 3.635 -25.069 1.00 93.19 365 GLN A N 1
ATOM 2932 C CA . GLN A 1 365 ? 16.481 2.924 -23.846 1.00 93.19 365 GLN A CA 1
ATOM 2933 C C . GLN A 1 365 ? 15.418 1.913 -23.408 1.00 93.19 365 GLN A C 1
ATOM 2935 O O . GLN A 1 365 ? 15.747 0.774 -23.076 1.00 93.19 365 GLN A O 1
ATOM 2940 N N . ALA A 1 366 ? 14.138 2.292 -23.483 1.00 96.00 366 ALA A N 1
ATOM 2941 C CA . ALA A 1 366 ? 13.035 1.384 -23.200 1.00 96.00 366 ALA A CA 1
ATOM 2942 C C . ALA A 1 366 ? 13.048 0.171 -24.139 1.00 96.00 366 ALA A C 1
ATOM 2944 O O . ALA A 1 366 ? 12.957 -0.962 -23.671 1.00 96.00 366 ALA A O 1
ATOM 2945 N N . ASN A 1 367 ? 13.206 0.392 -25.450 1.00 96.50 367 ASN A N 1
ATOM 2946 C CA . ASN A 1 367 ? 13.270 -0.692 -26.431 1.00 96.50 367 ASN A CA 1
ATOM 2947 C C . ASN A 1 367 ? 14.458 -1.620 -26.165 1.00 96.50 367 ASN A C 1
ATOM 2949 O O . ASN A 1 367 ? 14.274 -2.833 -26.158 1.00 96.50 367 ASN A O 1
ATOM 2953 N N . HIS A 1 368 ? 15.637 -1.062 -25.878 1.00 94.88 368 HIS A N 1
ATOM 2954 C CA . HIS A 1 368 ? 16.829 -1.853 -25.577 1.00 94.88 368 HIS A CA 1
ATOM 2955 C C . HIS A 1 368 ? 16.623 -2.765 -24.357 1.00 94.88 368 HIS A C 1
ATOM 2957 O O . HIS A 1 368 ? 16.881 -3.969 -24.430 1.00 94.88 368 HIS A O 1
ATOM 2963 N N . LEU A 1 369 ? 16.079 -2.231 -23.257 1.00 95.00 369 LEU A N 1
ATOM 2964 C CA . LEU A 1 369 ? 15.791 -3.022 -22.058 1.00 95.00 369 LEU A CA 1
ATOM 2965 C C . LEU A 1 369 ? 14.734 -4.102 -22.325 1.00 95.00 369 LEU A C 1
ATOM 2967 O O . LEU A 1 369 ? 14.907 -5.260 -21.946 1.00 95.00 369 LEU A O 1
ATOM 2971 N N . ILE A 1 370 ? 13.647 -3.737 -23.004 1.00 97.06 370 ILE A N 1
ATOM 2972 C CA . ILE A 1 370 ? 12.559 -4.653 -23.353 1.00 97.06 370 ILE A CA 1
ATOM 2973 C C . ILE A 1 370 ? 13.070 -5.809 -24.222 1.00 97.06 370 ILE A C 1
ATOM 2975 O O . ILE A 1 370 ? 12.757 -6.967 -23.950 1.00 97.06 370 ILE A O 1
ATOM 2979 N N . GLU A 1 371 ? 13.851 -5.515 -25.262 1.00 95.44 371 GLU A N 1
ATOM 2980 C CA . GLU A 1 371 ? 14.434 -6.531 -26.141 1.00 95.44 371 GLU A CA 1
ATOM 2981 C C . GLU A 1 371 ? 15.391 -7.445 -25.374 1.00 95.44 371 GLU A C 1
ATOM 2983 O O . GLU A 1 371 ? 15.330 -8.664 -25.536 1.00 95.44 371 GLU A O 1
ATOM 2988 N N . THR A 1 372 ? 16.211 -6.875 -24.488 1.00 93.19 372 THR A N 1
ATOM 2989 C CA . THR A 1 372 ? 17.136 -7.634 -23.635 1.00 93.19 372 THR A CA 1
ATOM 2990 C C . THR A 1 372 ? 16.389 -8.610 -22.724 1.00 93.19 372 THR A C 1
ATOM 2992 O O . THR A 1 372 ? 16.732 -9.791 -22.678 1.00 93.19 372 THR A O 1
ATOM 2995 N N . ILE A 1 373 ? 15.336 -8.148 -22.039 1.00 94.31 373 ILE A N 1
ATOM 2996 C CA . ILE A 1 373 ? 14.533 -8.981 -21.132 1.00 94.31 373 ILE A CA 1
ATOM 2997 C C . ILE A 1 373 ? 13.813 -10.091 -21.899 1.00 94.31 373 ILE A C 1
ATOM 2999 O O . ILE A 1 373 ? 13.839 -11.245 -21.483 1.00 94.31 373 ILE A O 1
ATOM 3003 N N . LEU A 1 374 ? 13.154 -9.762 -23.012 1.00 94.25 374 LEU A N 1
ATOM 3004 C CA . LEU A 1 374 ? 12.263 -10.706 -23.691 1.00 94.25 374 LEU A CA 1
ATOM 3005 C C . LEU A 1 374 ? 12.998 -11.717 -24.573 1.00 94.25 374 LEU A C 1
ATOM 3007 O O . LEU A 1 374 ? 12.435 -12.767 -24.884 1.00 94.25 374 LEU A O 1
ATOM 3011 N N . ARG A 1 375 ? 14.242 -11.424 -24.967 1.00 93.12 375 ARG A N 1
ATOM 3012 C CA . ARG A 1 375 ? 15.094 -12.360 -25.708 1.00 93.12 375 ARG A CA 1
ATOM 3013 C C . ARG A 1 375 ? 15.701 -13.443 -24.813 1.00 93.12 375 ARG A C 1
ATOM 3015 O O . ARG A 1 375 ? 15.990 -14.526 -25.314 1.00 93.12 375 ARG A O 1
ATOM 3022 N N . GLU A 1 376 ? 15.896 -13.165 -23.525 1.00 90.25 376 GLU A N 1
ATOM 3023 C CA . GLU A 1 376 ? 16.513 -14.087 -22.567 1.00 90.25 376 GLU A CA 1
ATOM 3024 C C . GLU A 1 376 ? 15.457 -14.666 -21.604 1.00 90.25 376 GLU A C 1
ATOM 3026 O O . GLU A 1 376 ? 14.997 -13.955 -20.707 1.00 90.25 376 GLU A O 1
ATOM 3031 N N . PRO A 1 377 ? 15.087 -15.958 -21.724 1.00 90.38 377 PRO A N 1
ATOM 3032 C CA . PRO A 1 377 ? 14.038 -16.569 -20.903 1.00 90.38 377 PRO A CA 1
ATOM 3033 C C . PRO A 1 377 ? 14.234 -16.381 -19.394 1.00 90.38 377 PRO A C 1
ATOM 3035 O O . PRO A 1 377 ? 13.275 -16.104 -18.681 1.00 90.38 377 PRO A O 1
ATOM 3038 N N . ARG A 1 378 ? 15.478 -16.451 -18.900 1.00 87.88 378 ARG A N 1
ATOM 3039 C CA . ARG A 1 378 ? 15.754 -16.272 -17.464 1.00 87.88 378 ARG A CA 1
ATOM 3040 C C . ARG A 1 378 ? 15.485 -14.849 -16.982 1.00 87.88 378 ARG A C 1
ATOM 3042 O O . ARG A 1 378 ? 14.995 -14.664 -15.869 1.00 87.88 378 ARG A O 1
ATOM 3049 N N . LEU A 1 379 ? 15.813 -13.846 -17.798 1.00 90.25 379 LEU A N 1
ATOM 3050 C CA . LEU A 1 379 ? 15.524 -12.448 -17.476 1.00 90.25 379 LEU A CA 1
ATOM 3051 C C . LEU A 1 379 ? 14.023 -12.191 -17.527 1.00 90.25 379 LEU A C 1
ATOM 3053 O O . LEU A 1 379 ? 13.500 -11.523 -16.641 1.00 90.25 379 LEU A O 1
ATOM 3057 N N . LYS A 1 380 ? 13.331 -12.769 -18.510 1.00 93.06 380 LYS A N 1
ATOM 3058 C CA . LYS A 1 380 ? 11.876 -12.704 -18.618 1.00 93.06 380 LYS A CA 1
ATOM 3059 C C . LYS A 1 380 ? 11.174 -13.263 -17.376 1.00 93.06 380 LYS A C 1
ATOM 3061 O O . LYS A 1 380 ? 10.328 -12.578 -16.806 1.00 93.06 380 LYS A O 1
ATOM 3066 N N . ASP A 1 381 ? 11.557 -14.457 -16.926 1.00 90.94 381 ASP A N 1
ATOM 3067 C CA . ASP A 1 381 ? 10.961 -15.091 -15.742 1.00 90.94 381 ASP A CA 1
ATOM 3068 C C . ASP A 1 381 ? 11.174 -14.247 -14.477 1.00 90.94 381 ASP A C 1
ATOM 3070 O O . ASP A 1 381 ? 10.274 -14.106 -13.649 1.00 90.94 381 ASP A O 1
ATOM 3074 N N . LEU A 1 382 ? 12.353 -13.631 -14.337 1.00 90.88 382 LEU A N 1
ATOM 3075 C CA . LEU A 1 382 ? 12.633 -12.706 -13.240 1.00 90.88 382 LEU A CA 1
ATOM 3076 C C . LEU A 1 382 ? 11.827 -11.407 -13.364 1.00 90.88 382 LEU A C 1
ATOM 3078 O O . LEU A 1 382 ? 11.271 -10.951 -12.368 1.00 90.88 382 LEU A O 1
ATOM 3082 N N . ALA A 1 383 ? 11.732 -10.829 -14.561 1.00 94.19 383 ALA A N 1
ATOM 3083 C CA . ALA A 1 383 ? 10.997 -9.595 -14.843 1.00 94.19 383 ALA A CA 1
ATOM 3084 C C . ALA A 1 383 ? 9.480 -9.720 -14.617 1.00 94.19 383 ALA A C 1
ATOM 3086 O O . ALA A 1 383 ? 8.804 -8.707 -14.438 1.00 94.19 383 ALA A O 1
ATOM 3087 N N . ALA A 1 384 ? 8.945 -10.943 -14.557 1.00 94.56 384 ALA A N 1
ATOM 3088 C CA . ALA A 1 384 ? 7.564 -11.190 -14.152 1.00 94.56 384 ALA A CA 1
ATOM 3089 C C . ALA A 1 384 ? 7.289 -10.747 -12.694 1.00 94.56 384 ALA A C 1
ATOM 3091 O O . ALA A 1 384 ? 6.139 -10.532 -12.310 1.00 94.56 384 ALA A O 1
ATOM 3092 N N . ASN A 1 385 ? 8.333 -10.595 -11.869 1.00 93.38 385 ASN A N 1
ATOM 3093 C CA . ASN A 1 385 ? 8.249 -10.017 -10.532 1.00 93.38 385 ASN A CA 1
ATOM 3094 C C . ASN A 1 385 ? 8.513 -8.492 -10.586 1.00 93.38 385 ASN A C 1
ATOM 3096 O O . ASN A 1 385 ? 9.623 -8.086 -10.943 1.00 93.38 385 ASN A O 1
ATOM 3100 N N . PRO A 1 386 ? 7.555 -7.634 -10.182 1.00 92.56 386 PRO A N 1
ATOM 3101 C CA . PRO A 1 386 ? 7.690 -6.175 -10.259 1.00 92.56 386 PRO A CA 1
ATOM 3102 C C . PRO A 1 386 ? 8.934 -5.607 -9.565 1.00 92.56 386 PRO A C 1
ATOM 3104 O O . PRO A 1 386 ? 9.560 -4.680 -10.082 1.00 92.56 386 PRO A O 1
ATOM 3107 N N . LEU A 1 387 ? 9.335 -6.166 -8.417 1.00 89.06 387 LEU A N 1
ATOM 3108 C CA . LEU A 1 387 ? 10.554 -5.742 -7.723 1.00 89.06 387 LEU A CA 1
ATOM 3109 C C . LEU A 1 387 ? 11.802 -6.034 -8.565 1.00 89.06 387 LEU A C 1
ATOM 3111 O O . LEU A 1 387 ? 12.664 -5.171 -8.713 1.00 89.06 387 LEU A O 1
ATOM 3115 N N . MET A 1 388 ? 11.887 -7.232 -9.145 1.00 90.06 388 MET A N 1
ATOM 3116 C CA . MET A 1 388 ? 13.011 -7.610 -10.005 1.00 90.06 388 MET A CA 1
ATOM 3117 C C . MET A 1 388 ? 13.061 -6.770 -11.276 1.00 90.06 388 MET A C 1
ATOM 3119 O O . MET A 1 388 ? 14.139 -6.331 -11.663 1.00 90.06 388 MET A O 1
ATOM 3123 N N . LEU A 1 389 ? 11.912 -6.506 -11.901 1.00 92.81 389 LEU A N 1
ATOM 3124 C CA . LEU A 1 389 ? 11.839 -5.630 -13.067 1.00 92.81 389 LEU A CA 1
ATOM 3125 C C . LEU A 1 389 ? 12.309 -4.210 -12.734 1.00 92.81 389 LEU A C 1
ATOM 3127 O O . LEU A 1 389 ? 13.039 -3.598 -13.510 1.00 92.81 389 LEU A O 1
ATOM 3131 N N . THR A 1 390 ? 11.937 -3.710 -11.557 1.00 88.94 390 THR A N 1
ATOM 3132 C CA . THR A 1 390 ? 12.398 -2.411 -11.062 1.00 88.94 390 THR A CA 1
ATOM 3133 C C . THR A 1 390 ? 13.921 -2.405 -10.905 1.00 88.94 390 THR A C 1
ATOM 3135 O O . THR A 1 390 ? 14.580 -1.518 -11.439 1.00 88.94 390 THR A O 1
ATOM 3138 N N . ILE A 1 391 ? 14.493 -3.429 -10.260 1.00 86.25 391 ILE A N 1
ATOM 3139 C CA . ILE A 1 391 ? 15.948 -3.621 -10.127 1.00 86.25 391 ILE A CA 1
ATOM 3140 C C . ILE A 1 391 ? 16.633 -3.669 -11.499 1.00 86.25 391 ILE A C 1
ATOM 3142 O O . ILE A 1 391 ? 17.633 -2.991 -11.709 1.00 86.25 391 ILE A O 1
ATOM 3146 N N . MET A 1 392 ? 16.088 -4.412 -12.464 1.00 89.38 392 MET A N 1
ATOM 3147 C CA . MET A 1 392 ? 16.633 -4.462 -13.824 1.00 89.38 392 MET A CA 1
ATOM 3148 C C . MET A 1 392 ? 16.607 -3.090 -14.499 1.00 89.38 392 MET A C 1
ATOM 3150 O O . MET A 1 392 ? 17.603 -2.689 -15.088 1.00 89.38 392 MET A O 1
ATOM 3154 N N . ALA A 1 393 ? 15.505 -2.346 -14.396 1.00 89.31 393 ALA A N 1
ATOM 3155 C CA . ALA A 1 393 ? 15.387 -1.012 -14.984 1.00 89.31 393 ALA A CA 1
ATOM 3156 C C . ALA A 1 393 ? 16.335 0.014 -14.336 1.00 89.31 393 ALA A C 1
ATOM 3158 O O . ALA A 1 393 ? 16.776 0.965 -14.986 1.00 89.31 393 ALA A O 1
ATOM 3159 N N . LEU A 1 394 ? 16.665 -0.187 -13.059 1.00 83.12 394 LEU A N 1
ATOM 3160 C CA . LEU A 1 394 ? 17.673 0.578 -12.332 1.00 83.12 394 LEU A CA 1
ATOM 3161 C C . LEU A 1 394 ? 19.086 0.238 -12.805 1.00 83.12 394 LEU A C 1
ATOM 3163 O O . LEU A 1 394 ? 19.804 1.135 -13.241 1.00 83.12 394 LEU A O 1
ATOM 3167 N N . VAL A 1 395 ? 19.455 -1.047 -12.777 1.00 83.12 395 VAL A N 1
ATOM 3168 C CA . VAL A 1 395 ? 20.772 -1.526 -13.218 1.00 83.12 395 VAL A CA 1
ATOM 3169 C C . VAL A 1 395 ? 21.011 -1.145 -14.671 1.00 83.12 395 VAL A C 1
ATOM 3171 O O . VAL A 1 395 ? 22.047 -0.574 -14.957 1.00 83.12 395 VAL A O 1
ATOM 3174 N N . HIS A 1 396 ? 20.037 -1.341 -15.562 1.00 88.19 396 HIS A N 1
ATOM 3175 C CA . HIS A 1 396 ? 20.149 -0.992 -16.983 1.00 88.19 396 HIS A CA 1
ATOM 3176 C C . HIS A 1 396 ? 20.409 0.505 -17.236 1.00 88.19 396 HIS A C 1
ATOM 3178 O O . HIS A 1 396 ? 20.983 0.899 -18.248 1.00 88.19 396 HIS A O 1
ATOM 3184 N N . ARG A 1 397 ? 19.952 1.382 -16.335 1.00 80.00 397 ARG A N 1
ATOM 3185 C CA . ARG A 1 397 ? 20.199 2.824 -16.454 1.00 80.00 397 ARG A CA 1
ATOM 3186 C C . ARG A 1 397 ? 21.609 3.207 -16.001 1.00 80.00 397 ARG A C 1
ATOM 3188 O O . ARG A 1 397 ? 22.158 4.172 -16.523 1.00 80.00 397 ARG A O 1
ATOM 3195 N N . ILE A 1 398 ? 22.165 2.491 -15.025 1.00 75.81 398 ILE A N 1
ATOM 3196 C CA . ILE A 1 398 ? 23.526 2.721 -14.514 1.00 75.81 398 ILE A CA 1
ATOM 3197 C C . ILE A 1 398 ? 24.553 2.022 -15.415 1.00 75.81 398 ILE A C 1
ATOM 3199 O O . ILE A 1 398 ? 25.600 2.578 -15.735 1.00 75.81 398 ILE A O 1
ATOM 3203 N N . GLU A 1 399 ? 24.224 0.816 -15.855 1.00 69.06 399 GLU A N 1
ATOM 3204 C CA . GLU A 1 399 ? 25.050 -0.082 -16.639 1.00 69.06 399 GLU A CA 1
ATOM 3205 C C . GLU A 1 399 ? 24.297 -0.506 -17.899 1.00 69.06 399 GLU A C 1
ATOM 3207 O O . GLU A 1 399 ? 23.162 -0.958 -17.824 1.00 69.06 399 GLU A O 1
ATOM 3212 N N . ALA A 1 400 ? 24.930 -0.431 -19.069 1.00 65.75 400 ALA A N 1
ATOM 3213 C CA . ALA A 1 400 ? 24.272 -0.806 -20.324 1.00 65.75 400 ALA A CA 1
ATOM 3214 C C . ALA A 1 400 ? 23.928 -2.312 -20.427 1.00 65.75 400 ALA A C 1
ATOM 3216 O O . ALA A 1 400 ? 23.096 -2.690 -21.250 1.00 65.75 400 ALA A O 1
ATOM 3217 N N . GLU A 1 401 ? 24.547 -3.174 -19.608 1.00 71.94 401 GLU A N 1
ATOM 3218 C CA . GLU A 1 401 ? 24.385 -4.633 -19.659 1.00 71.94 401 GLU A CA 1
ATOM 3219 C C . GLU A 1 401 ? 23.795 -5.219 -18.365 1.00 71.94 401 GLU A C 1
ATOM 3221 O O . GLU A 1 401 ? 24.246 -4.943 -17.248 1.00 71.94 401 GLU A O 1
ATOM 3226 N N . LEU A 1 402 ? 22.804 -6.104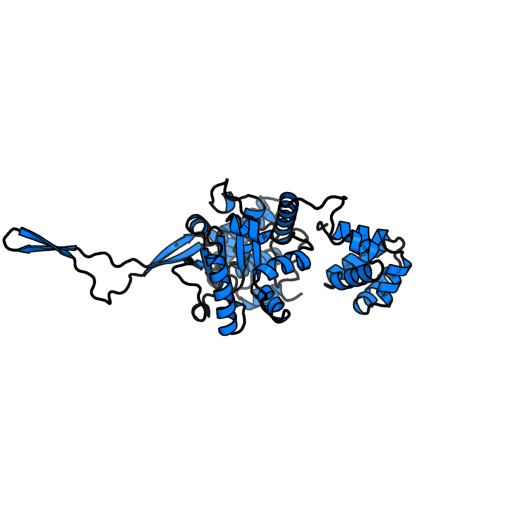 -18.520 1.00 77.38 402 LEU A N 1
ATOM 3227 C CA . LEU A 1 402 ? 22.130 -6.777 -17.409 1.00 77.38 402 LEU A CA 1
ATOM 3228 C C . LEU A 1 402 ? 22.790 -8.116 -17.044 1.00 77.38 402 LEU A C 1
ATOM 3230 O O . LEU A 1 402 ? 22.955 -8.971 -17.915 1.00 77.38 402 LEU A O 1
ATOM 3234 N N . PRO A 1 403 ? 23.071 -8.381 -15.754 1.00 71.56 403 PRO A N 1
ATOM 3235 C CA . PRO A 1 403 ? 23.407 -9.725 -15.295 1.00 71.56 403 PRO A CA 1
ATOM 3236 C C . PRO A 1 403 ? 22.254 -10.710 -15.481 1.00 71.56 403 PRO A C 1
ATOM 3238 O O . PRO A 1 403 ? 21.101 -10.397 -15.197 1.00 71.56 403 PRO A O 1
ATOM 3241 N N . HIS A 1 404 ? 22.588 -11.950 -15.833 1.00 64.75 404 HIS A N 1
ATOM 3242 C CA . HIS A 1 404 ? 21.612 -13.027 -16.049 1.00 64.75 404 HIS A CA 1
ATOM 3243 C C . HIS A 1 404 ? 21.165 -13.758 -14.769 1.00 64.75 404 HIS A C 1
ATOM 3245 O O . HIS A 1 404 ? 20.309 -14.640 -14.832 1.00 64.75 404 HIS A O 1
ATOM 3251 N N . GLU A 1 405 ? 21.752 -13.447 -13.610 1.00 63.91 405 GLU A N 1
ATOM 3252 C CA . GLU A 1 405 ? 21.466 -14.122 -12.340 1.00 63.91 405 GLU A CA 1
ATOM 3253 C C . GLU A 1 405 ? 20.824 -13.165 -11.342 1.00 63.91 405 GLU A C 1
ATOM 3255 O O . GLU A 1 405 ? 21.307 -12.052 -11.130 1.00 63.91 405 GLU A O 1
ATOM 3260 N N . ARG A 1 406 ? 19.780 -13.648 -10.656 1.00 63.31 406 ARG A N 1
ATOM 3261 C CA . ARG A 1 406 ? 19.077 -12.903 -9.605 1.00 63.31 406 ARG A CA 1
ATOM 3262 C C . ARG A 1 406 ? 20.038 -12.361 -8.548 1.00 63.31 406 ARG A C 1
ATOM 3264 O O . ARG A 1 406 ? 19.952 -11.189 -8.219 1.00 63.31 406 ARG A O 1
ATOM 3271 N N . VAL A 1 407 ? 20.954 -13.195 -8.050 1.00 65.50 407 VAL A N 1
ATOM 3272 C CA . VAL A 1 407 ? 21.933 -12.802 -7.020 1.00 65.50 407 VAL A CA 1
ATOM 3273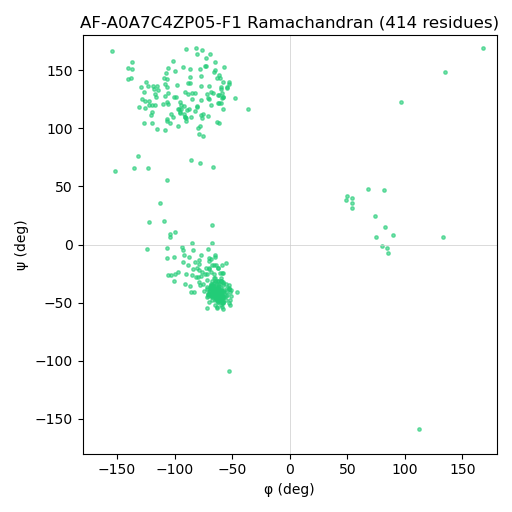 C C . VAL A 1 407 ? 22.794 -11.641 -7.513 1.00 65.50 407 VAL A C 1
ATOM 3275 O O . VAL A 1 407 ? 22.853 -10.624 -6.845 1.00 65.50 407 VAL A O 1
ATOM 3278 N N . LYS A 1 408 ? 23.320 -11.715 -8.740 1.00 68.25 408 LYS A N 1
ATOM 3279 C CA . LYS A 1 408 ? 24.130 -10.639 -9.335 1.00 68.25 408 LYS A CA 1
ATOM 3280 C C . LYS A 1 408 ? 23.345 -9.343 -9.558 1.00 68.25 408 LYS A C 1
ATOM 3282 O O . LYS A 1 408 ? 23.925 -8.268 -9.476 1.00 68.25 408 LYS A O 1
ATOM 3287 N N . LEU A 1 409 ? 22.044 -9.429 -9.848 1.00 67.44 409 LEU A N 1
ATOM 3288 C CA . LEU A 1 409 ? 21.169 -8.253 -9.923 1.00 67.44 409 LEU A CA 1
ATOM 3289 C C . LEU A 1 409 ? 20.982 -7.599 -8.547 1.00 67.44 409 LEU A C 1
ATOM 3291 O O . LEU A 1 409 ? 21.032 -6.378 -8.459 1.00 67.44 409 LEU A O 1
ATOM 3295 N N . TYR A 1 410 ? 20.806 -8.392 -7.484 1.00 63.25 410 TYR A N 1
ATOM 3296 C CA . TYR A 1 410 ? 20.764 -7.862 -6.116 1.00 63.25 410 TYR A CA 1
ATOM 3297 C C . TYR A 1 410 ? 22.118 -7.307 -5.676 1.00 63.25 410 TYR A C 1
ATOM 3299 O O . TYR A 1 410 ? 22.158 -6.208 -5.136 1.00 63.25 410 TYR A O 1
ATOM 3307 N N . ASP A 1 411 ? 23.218 -8.012 -5.945 1.00 64.19 411 ASP A N 1
ATOM 3308 C CA . ASP A 1 411 ? 24.567 -7.577 -5.574 1.00 64.19 411 ASP A CA 1
ATOM 3309 C C . ASP A 1 411 ? 24.887 -6.207 -6.183 1.00 64.19 411 ASP A C 1
ATOM 3311 O O . ASP A 1 411 ? 25.412 -5.344 -5.488 1.00 64.19 411 ASP A O 1
ATOM 3315 N N . LYS A 1 412 ? 24.487 -5.951 -7.435 1.00 62.06 412 LYS A N 1
ATOM 3316 C CA . LYS A 1 412 ? 24.649 -4.639 -8.091 1.00 62.06 412 LYS A CA 1
ATOM 3317 C C . LYS A 1 412 ? 23.806 -3.512 -7.494 1.00 62.06 412 LYS A C 1
ATOM 3319 O O . LYS A 1 412 ? 24.072 -2.349 -7.768 1.00 62.06 412 LYS A O 1
ATOM 3324 N N . CYS A 1 413 ? 22.777 -3.843 -6.724 1.00 52.41 413 CYS A N 1
ATOM 3325 C CA . CYS A 1 413 ? 21.960 -2.864 -6.021 1.00 52.41 413 CYS A CA 1
ATOM 3326 C C . CYS A 1 413 ? 22.392 -2.678 -4.564 1.00 52.41 413 CYS A C 1
ATOM 3328 O O . CYS A 1 413 ? 22.104 -1.640 -4.006 1.00 52.41 413 CYS A O 1
ATOM 3330 N N . VAL A 1 414 ? 23.051 -3.651 -3.936 1.00 47.84 414 VAL A N 1
ATOM 3331 C CA . VAL A 1 414 ? 23.395 -3.598 -2.499 1.00 47.84 414 VAL A CA 1
ATOM 3332 C C . VAL A 1 414 ? 24.891 -3.332 -2.266 1.00 47.84 414 VAL A C 1
ATOM 3334 O O . VAL A 1 414 ? 25.308 -3.072 -1.138 1.00 47.84 414 VAL A O 1
ATOM 3337 N N . THR A 1 415 ? 25.717 -3.413 -3.313 1.00 39.84 415 THR A N 1
ATOM 3338 C CA . THR A 1 415 ? 27.165 -3.178 -3.228 1.00 39.84 415 THR A CA 1
ATOM 3339 C C . THR A 1 415 ? 27.493 -1.746 -3.691 1.00 39.84 415 THR A C 1
ATOM 3341 O O . THR A 1 415 ? 27.069 -1.396 -4.793 1.00 39.84 415 THR A O 1
ATOM 3344 N N . PRO A 1 416 ? 28.218 -0.938 -2.884 1.00 40.84 416 PRO A N 1
ATOM 3345 C CA . PRO A 1 416 ? 28.525 0.470 -3.173 1.00 40.84 416 PRO A CA 1
ATOM 3346 C C . PRO A 1 416 ? 29.400 0.721 -4.404 1.00 40.84 416 PRO A C 1
ATOM 3348 O O . PRO A 1 416 ? 30.260 -0.141 -4.713 1.00 40.84 416 PRO A O 1
#

Nearest PDB structures (foldseek):
  7zgu-assembly1_A  TM=7.031E-01  e=2.813E-08  Homo sapiens
  8sxn-assembly1_D  TM=6.355E-01  e=5.145E-07  Homo sapiens
  9dh3-assembly1_D  TM=5.448E-01  e=1.173E-07  Homo sapiens
  1iqp-assembly1_C  TM=5.993E-01  e=1.267E-04  Pyrococcus furiosus
  8fs7-assembly1_E  TM=4.836E-01  e=5.559E-04  Saccharomyces cerevisiae

Sequence (416 aa):
MPPNLANIRTLLTEGFFEEDLRAFCLDTPKFKPVHHELADLSGKKAIVQRLLEFAERQECLAVLLTWAKAQNPAKYEKHQPYFEGDTIPTSAELRARYIELMIDRHQDLDFVGIPELKDRHALHLNEIFINLQAEIEIVSEPVELLKTVVVDGRIIIDHLWPSAGLPHQTSKRRVSVNEALREHTKLIVLGDPGAGKTTLLKYITLAFAQNRCDLLDLPGDETRLPIFVRLYDYVAKQANHPGDYSLLDYLYTQAHEQLLLNLSPGFFEAELEQGQCCLCLDGLDELGGAGLRREVTAAVASLAGRYPRNRYLITSRLVGYEEAPLDRRSFIHHTVLPFSDDDIRRFVQKWYATREKEPAAAQRQANHLIETILREPRLKDLAANPLMLTIMALVHRIEAELPHERVKLYDKCVTP

Solvent-accessible surface area (backbone atoms only — not comparable to full-atom values): 23557 Å² total; per-residue (Å²): 125,66,86,58,59,62,53,51,44,49,51,54,50,74,72,48,55,62,66,56,59,51,48,48,16,69,74,33,80,91,36,39,77,55,43,69,70,46,70,85,56,75,58,51,66,56,49,46,51,52,51,50,53,49,20,61,77,64,76,39,49,67,58,58,52,51,51,52,35,71,77,38,45,72,67,44,54,72,43,69,68,76,58,94,61,104,54,84,77,51,72,66,56,52,50,51,53,52,31,54,52,47,33,72,72,33,43,49,61,77,66,84,88,30,77,89,64,77,56,99,66,82,50,48,35,85,71,47,66,71,88,52,42,22,40,31,76,45,73,44,75,84,74,80,52,74,46,78,44,75,58,96,90,39,83,42,80,44,80,48,73,80,67,90,78,75,78,66,56,69,45,78,46,80,43,44,52,39,58,49,54,58,76,40,49,34,38,34,43,26,26,63,91,48,60,45,61,67,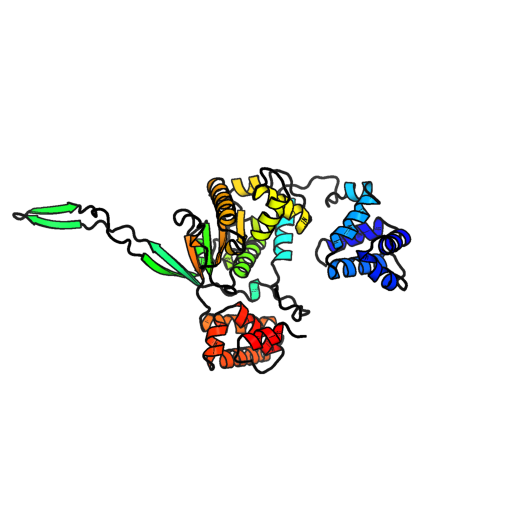57,50,43,37,49,52,36,28,27,35,43,71,63,35,24,68,83,41,68,36,62,77,83,63,68,36,54,49,42,82,41,52,47,49,62,48,51,62,49,37,77,76,41,92,73,96,62,46,77,68,56,42,51,54,50,43,31,40,74,75,65,67,38,79,73,62,90,62,53,67,55,55,38,36,72,71,27,31,30,31,39,30,39,34,42,55,60,71,37,80,56,61,64,59,29,38,53,51,43,49,52,51,51,50,52,48,64,75,33,64,66,24,34,39,40,35,30,32,36,60,77,74,35,85,71,40,63,73,58,71,91,74,29,49,60,30,37,52,53,69,48,48,74,66,51,45,46,52,39,41,45,35,53,26,59,77,69,35,92,48,68,71,58,17,52,52,54,26,48,52,51,49,51,58,30,69,73,35,68,66,44,36,64,44,37,22,30,53,48,49,34,50,50,49,61,51,46,44,71,79,34,91,70,77,68,83,42,72,67,59,50,49,47,68,48,70,52,133

pLDDT: mean 82.18, std 16.26, range [29.03, 98.69]

Secondary structure (DSSP, 8-state):
--HHHHHHHHHHHHH--HHHHHHHHHH-TTTHHHHGGGTT--SHHHHHHHHHHHHHHTT-HHHHHHHHHHH-HHHHHHTSS---SSSPPPHHHHHHHHHHHHHHHHSB---TT-GGG--SS--BHHHH--PPEEEEEEEPPPP-EEEEEEETTEEEEEEE---S-PPP-EEEEEEEHHHHHHH-SEEEEE--TTSSHHHHHHHHHHHHHTT-GGGGT--TT---EEEEEEHHHHHHHHTTS-S---HHHHHHHHHHHHS---PPTTHHHHHHHHT-EEEEEE-GGGSSSHHHHHHHHHHHHHHHHHSTTSEEEEEE-STTGGGSPPPTTTSEEEEEPPPPHHHHHHHHHHHHHHH-SSHHHHHHHHHHHHHHHHHSHHHHHHHTSHHHHHHHHHHHHHSSS--SSHHHHHHHHH--

Foldseek 3Di:
DPPVLVVQLVLQLVQDDPVVLLVCLVVPPLNVVCNVVCPPDDDSSVSSVSVVVSCVVSVNVVVVVVVSCVVCVVSVVVPLDDDPDPDDDDLVVLLLLLLVLLQVVQQFDDPPQQPVPPDPDTDGLLLQDDFFKWKFKDFDDPPQDFDWDQDPNDTDTDGPDPDPDDDGDIDIDIDTVLRVVQVDQFAEEAEDPLQCLLSVLSVVSNCLSVLNCVSSVHPSPQHAREAEEEVVVQVVVVVVDPDPCAPVVVSQVCCCPVVVRHDDPCSVVVRLQVLRHAYEYEELVVDPDLVRSQVVLVRVVVSCVVRVSHHYYYYYYPPPQVSRDRDCVSYTYIYTFFDDLVSLLSNLLSLLVSPPPDNVVSVVLSVLLSCLQVVDVQSVVQCSRNSSSVLSSVCCVVDVDDDSDPVVSSCSSNPD

Mean predicted aligned error: 13.7 Å